Protein AF-W4FT57-F1 (afdb_monomer_lite)

InterPro domains:
  IPR004688 Transition metal uptake transporter nickel/cobalt [PTHR31611] (34-366)
  IPR005583 DNA-binding and peroxide stress resistance protein YaaA [MF_00652] (397-664)
  IPR005583 DNA-binding and peroxide stress resistance protein YaaA [PF03883] (398-651)
  IPR011541 Nickel/cobalt transporter, high-affinity [PF03824] (72-360)

pLDDT: mean 76.64, std 21.91, range [23.05, 98.38]

Radius of gyration: 36.04 Å; chains: 1; bounding box: 83×132×117 Å

Organism: Aphanomyces astaci (NCBI:txid112090)

Structure (mmCIF, N/CA/C/O backbone):
data_AF-W4FT57-F1
#
_entry.id   AF-W4FT57-F1
#
loop_
_atom_site.group_PDB
_atom_site.id
_atom_site.type_symbol
_atom_site.label_atom_id
_atom_site.label_alt_id
_atom_site.label_comp_id
_atom_site.label_asym_id
_atom_site.label_entity_id
_atom_site.label_seq_id
_atom_site.pdbx_PDB_ins_code
_atom_site.Cartn_x
_atom_site.Cartn_y
_atom_site.Cartn_z
_atom_site.occupancy
_atom_site.B_iso_or_equiv
_atom_site.auth_seq_id
_atom_site.auth_comp_id
_atom_site.auth_asym_id
_atom_site.auth_atom_id
_atom_site.pdbx_PDB_model_num
ATOM 1 N N . MET A 1 1 ? -26.133 -30.728 -41.874 1.00 50.59 1 MET A N 1
ATOM 2 C CA . MET A 1 1 ? -25.874 -29.336 -41.465 1.00 50.59 1 MET A CA 1
ATOM 3 C C . MET A 1 1 ? -24.406 -29.089 -41.726 1.00 50.59 1 MET A C 1
ATOM 5 O O . MET A 1 1 ? -23.586 -29.803 -41.157 1.00 50.59 1 MET A O 1
ATOM 9 N N . ASP A 1 2 ? -24.096 -28.224 -42.686 1.00 52.81 2 ASP A N 1
ATOM 10 C CA . ASP A 1 2 ? -22.716 -27.958 -43.092 1.00 52.81 2 ASP A CA 1
ATOM 11 C C . ASP A 1 2 ? -21.958 -27.271 -41.938 1.00 52.81 2 ASP A C 1
ATOM 13 O O . ASP A 1 2 ? -22.536 -26.494 -41.172 1.00 52.81 2 ASP A O 1
ATOM 17 N N . VAL A 1 3 ? -20.669 -27.576 -41.780 1.00 48.81 3 VAL A N 1
ATOM 18 C CA . VAL A 1 3 ? -19.824 -27.134 -40.653 1.00 48.81 3 VAL A CA 1
ATOM 19 C C . VAL A 1 3 ? -19.782 -25.604 -40.557 1.00 48.81 3 VAL A C 1
ATOM 21 O O . VAL A 1 3 ? -19.704 -25.050 -39.461 1.00 48.81 3 VAL A O 1
ATOM 24 N N . ASN A 1 4 ? -19.925 -24.913 -41.688 1.00 45.75 4 ASN A N 1
ATOM 25 C CA . ASN A 1 4 ? -19.982 -23.453 -41.753 1.00 45.75 4 ASN A CA 1
ATOM 26 C C . ASN A 1 4 ? -21.306 -22.872 -41.227 1.00 45.75 4 ASN A C 1
ATOM 28 O O . ASN A 1 4 ? -21.320 -21.799 -40.624 1.00 45.75 4 ASN A O 1
ATOM 32 N N . GLU A 1 5 ? -22.409 -23.601 -41.381 1.00 41.38 5 GLU A N 1
ATOM 33 C CA . GLU A 1 5 ? -23.739 -23.190 -40.924 1.00 41.38 5 GLU A CA 1
ATOM 34 C C . GLU A 1 5 ? -23.872 -23.360 -39.400 1.00 41.38 5 GLU A C 1
ATOM 36 O O . GLU A 1 5 ? -24.389 -22.485 -38.703 1.00 41.38 5 GLU A O 1
ATOM 41 N N . ALA A 1 6 ? -23.273 -24.428 -38.856 1.00 41.66 6 ALA A N 1
ATOM 42 C CA . ALA A 1 6 ? -23.132 -24.634 -37.413 1.00 41.66 6 ALA A CA 1
ATOM 43 C C . ALA A 1 6 ? -22.246 -23.562 -36.751 1.00 41.66 6 ALA A C 1
ATOM 45 O O . ALA A 1 6 ? -22.548 -23.094 -35.652 1.00 41.66 6 ALA A O 1
ATOM 46 N N . LYS A 1 7 ? -21.176 -23.134 -37.436 1.00 46.75 7 LYS A N 1
ATOM 47 C CA . LYS A 1 7 ? -20.256 -22.094 -36.956 1.00 46.75 7 LYS A CA 1
ATOM 48 C C . LYS A 1 7 ? -20.928 -20.719 -36.896 1.00 46.75 7 LYS A C 1
ATOM 50 O O . LYS A 1 7 ? -20.796 -20.022 -35.895 1.00 46.75 7 LYS A O 1
ATOM 55 N N . CYS A 1 8 ? -21.733 -20.380 -37.904 1.00 37.03 8 CYS A N 1
ATOM 56 C CA . CYS A 1 8 ? -22.477 -19.120 -37.947 1.00 37.03 8 CYS A CA 1
ATOM 57 C C . CYS A 1 8 ? -23.578 -19.044 -36.868 1.00 37.03 8 CYS A C 1
ATOM 59 O O . CYS A 1 8 ? -23.785 -17.994 -36.256 1.00 37.03 8 CYS A O 1
ATOM 61 N N . LEU A 1 9 ? -24.256 -20.163 -36.578 1.00 39.53 9 LEU A N 1
ATOM 62 C CA . LEU A 1 9 ? -25.253 -20.238 -35.502 1.00 39.53 9 LEU A CA 1
ATOM 63 C C . LEU A 1 9 ? -24.617 -20.143 -34.104 1.00 39.53 9 LEU A C 1
ATOM 65 O O . LEU A 1 9 ? -25.165 -19.464 -33.234 1.00 39.53 9 LEU A O 1
ATOM 69 N N . LEU A 1 10 ? -23.441 -20.750 -33.904 1.00 46.28 10 LEU A N 1
ATOM 70 C CA . LEU A 1 10 ? -22.666 -20.641 -32.661 1.00 46.28 10 LEU A CA 1
ATOM 71 C C . LEU A 1 10 ? -22.133 -19.222 -32.429 1.00 46.28 10 LEU A C 1
ATOM 73 O O . LEU A 1 10 ? -22.193 -18.727 -31.306 1.00 46.28 10 LEU A O 1
ATOM 77 N N . GLU A 1 11 ? -21.672 -18.541 -33.478 1.00 46.16 11 GLU A N 1
ATOM 78 C CA . GLU A 1 11 ? -21.197 -17.155 -33.394 1.00 46.16 11 GLU A CA 1
ATOM 79 C C . GLU A 1 11 ? -22.337 -16.173 -33.082 1.00 46.16 11 GLU A C 1
ATOM 81 O O . GLU A 1 11 ? -22.158 -15.258 -32.277 1.00 46.16 11 GLU A O 1
ATOM 86 N N . ARG A 1 12 ? -23.542 -16.399 -33.625 1.00 35.47 12 ARG A N 1
ATOM 87 C CA . ARG A 1 12 ? -24.733 -15.594 -33.296 1.00 35.47 12 ARG A CA 1
ATOM 88 C C . ARG A 1 12 ? -25.229 -15.823 -31.865 1.00 35.47 12 ARG A C 1
ATOM 90 O O . ARG A 1 12 ? -25.628 -14.861 -31.213 1.00 35.47 12 ARG A O 1
ATOM 97 N N . HIS A 1 13 ? -25.151 -17.052 -31.351 1.00 38.91 13 HIS A N 1
ATOM 98 C CA . HIS A 1 13 ? -25.469 -17.346 -29.947 1.00 38.91 13 HIS A CA 1
ATOM 99 C C . HIS A 1 13 ? -24.424 -16.769 -28.975 1.00 38.91 13 HIS A C 1
ATOM 101 O O . HIS A 1 13 ? -24.792 -16.238 -27.927 1.00 38.91 13 HIS A O 1
ATOM 107 N N . ALA A 1 14 ? -23.137 -16.809 -29.341 1.00 40.25 14 ALA A N 1
ATOM 108 C CA . ALA A 1 14 ? -22.050 -16.226 -28.555 1.00 40.25 14 ALA A CA 1
ATOM 109 C C . ALA A 1 14 ? -22.140 -14.692 -28.497 1.00 40.25 14 ALA A C 1
ATOM 111 O O . ALA A 1 14 ? -21.991 -14.111 -27.422 1.00 40.25 14 ALA A O 1
ATOM 112 N N . ALA A 1 15 ? -22.471 -14.041 -29.618 1.00 31.50 15 ALA A N 1
ATOM 113 C CA . ALA A 1 15 ? -22.694 -12.597 -29.668 1.00 31.50 15 ALA A CA 1
ATOM 114 C C . ALA A 1 15 ? -23.934 -12.169 -28.858 1.00 31.50 15 ALA A C 1
ATOM 116 O O . ALA A 1 15 ? -23.891 -11.153 -28.168 1.00 31.50 15 ALA A O 1
ATOM 117 N N . ALA A 1 16 ? -25.008 -12.970 -28.866 1.00 29.53 16 ALA A N 1
ATOM 118 C CA . ALA A 1 16 ? -26.214 -12.703 -28.079 1.00 29.53 16 ALA A CA 1
ATOM 119 C C . ALA A 1 16 ? -25.998 -12.860 -26.557 1.00 29.53 16 ALA A C 1
ATOM 121 O O . ALA A 1 16 ? -26.614 -12.136 -25.777 1.00 29.53 16 ALA A O 1
ATOM 122 N N . GLN A 1 17 ? -25.093 -13.748 -26.116 1.00 37.59 17 GLN A N 1
ATOM 123 C CA . GLN A 1 17 ? -24.710 -13.872 -24.698 1.00 37.59 17 GLN A CA 1
ATOM 124 C C . GLN A 1 17 ? -23.721 -12.793 -24.236 1.00 37.59 17 GLN A C 1
ATOM 126 O O . GLN A 1 17 ? -23.726 -12.423 -23.062 1.00 37.59 17 GLN A O 1
ATOM 131 N N . GLN A 1 18 ? -22.906 -12.252 -25.146 1.00 33.53 18 GLN A N 1
ATOM 132 C CA . GLN A 1 18 ? -21.930 -11.199 -24.854 1.00 33.53 18 GLN A CA 1
ATOM 133 C C . GLN A 1 18 ? -22.591 -9.851 -24.503 1.00 33.53 18 GLN A C 1
ATOM 135 O O . GLN A 1 18 ? -22.012 -9.065 -23.757 1.00 33.53 18 GLN A O 1
ATOM 140 N N . SER A 1 19 ? -23.824 -9.608 -24.964 1.00 27.00 19 SER A N 1
ATOM 141 C CA . SER A 1 19 ? -24.595 -8.393 -24.652 1.00 27.00 19 SER A CA 1
ATOM 142 C C . SER A 1 19 ? -25.362 -8.437 -23.322 1.00 27.00 19 SER A C 1
ATOM 144 O O . SER A 1 19 ? -25.847 -7.398 -22.885 1.00 27.00 19 SER A O 1
ATOM 146 N N . ALA A 1 20 ? -25.469 -9.596 -22.658 1.00 27.20 20 ALA A N 1
ATOM 147 C CA . ALA A 1 20 ? -26.300 -9.768 -21.458 1.00 27.20 20 ALA A CA 1
ATOM 148 C C . ALA A 1 20 ? -25.535 -9.718 -20.117 1.00 27.20 20 ALA A C 1
ATOM 150 O O . ALA A 1 20 ? -26.167 -9.762 -19.067 1.00 27.20 20 ALA A O 1
ATOM 151 N N . MET A 1 21 ? -24.196 -9.642 -20.116 1.00 28.00 21 MET A N 1
ATOM 152 C CA . MET A 1 21 ? -23.381 -9.755 -18.886 1.00 28.00 21 MET A CA 1
ATOM 153 C C . MET A 1 21 ? -22.438 -8.568 -18.639 1.00 28.00 21 MET A C 1
ATOM 155 O O . MET A 1 21 ? -21.457 -8.694 -17.908 1.00 28.00 21 MET A O 1
ATOM 159 N N . VAL A 1 22 ? -22.734 -7.401 -19.218 1.00 27.33 22 VAL A N 1
ATOM 160 C CA . VAL A 1 22 ? -22.116 -6.135 -18.800 1.00 27.33 22 VAL A CA 1
ATOM 161 C C . VAL A 1 22 ? -22.851 -5.661 -17.549 1.00 27.33 22 VAL A C 1
ATOM 163 O O . VAL A 1 22 ? -23.773 -4.855 -17.624 1.00 27.33 22 VAL A O 1
ATOM 166 N N . GLN A 1 23 ? -22.480 -6.204 -16.393 1.00 24.64 23 GLN A N 1
ATOM 167 C CA . GLN A 1 23 ? -22.801 -5.574 -15.120 1.00 24.64 23 GLN A CA 1
ATOM 168 C C . GLN A 1 23 ? -21.552 -5.531 -14.242 1.00 24.64 23 GLN A C 1
ATOM 170 O O . GLN A 1 23 ? -20.882 -6.536 -14.015 1.00 24.64 23 GLN A O 1
ATOM 175 N N . GLU A 1 24 ? -21.249 -4.286 -13.896 1.00 35.41 24 GLU A N 1
ATOM 176 C CA . GLU A 1 24 ? -20.131 -3.687 -13.177 1.00 35.41 24 GLU A CA 1
ATOM 177 C C . GLU A 1 24 ? -19.515 -4.553 -12.068 1.00 35.41 24 GLU A C 1
ATOM 179 O O . GLU A 1 24 ? -20.230 -5.059 -11.208 1.00 35.41 24 GLU A O 1
ATOM 184 N N . ASP A 1 25 ? -18.177 -4.642 -12.024 1.00 31.36 25 ASP A N 1
ATOM 185 C CA . ASP A 1 25 ? -17.485 -4.880 -10.752 1.00 31.36 25 ASP A CA 1
ATOM 186 C C . ASP A 1 25 ? -16.099 -4.205 -10.705 1.00 31.36 25 ASP A C 1
ATOM 188 O O . ASP A 1 25 ? -15.307 -4.250 -11.651 1.00 31.36 25 ASP A O 1
ATOM 192 N N . ASP A 1 26 ? -15.869 -3.534 -9.580 1.00 26.09 26 ASP A N 1
ATOM 193 C CA . ASP A 1 26 ? -15.034 -2.357 -9.330 1.00 26.09 26 ASP A CA 1
ATOM 194 C C . ASP A 1 26 ? -13.590 -2.722 -8.909 1.00 26.09 26 ASP A C 1
ATOM 196 O O . ASP A 1 26 ? -13.318 -3.414 -7.916 1.00 26.09 26 ASP A O 1
ATOM 200 N N . GLY A 1 27 ? -12.625 -2.247 -9.701 1.00 37.41 27 GLY A N 1
ATOM 201 C CA . GLY A 1 27 ? -11.200 -2.509 -9.550 1.00 37.41 27 GLY A CA 1
ATOM 202 C C . GLY A 1 27 ? -10.502 -1.607 -8.528 1.00 37.41 27 GLY A C 1
ATOM 203 O O . GLY A 1 27 ? -10.346 -0.415 -8.741 1.00 37.41 27 GLY A O 1
ATOM 204 N N . SER A 1 28 ? -9.917 -2.218 -7.491 1.00 29.23 28 SER A N 1
ATOM 205 C CA . SER A 1 28 ? -8.786 -1.663 -6.713 1.00 29.23 28 SER A CA 1
ATOM 206 C C . SER A 1 28 ? -8.159 -2.718 -5.785 1.00 29.23 28 SER A C 1
ATOM 208 O O . SER A 1 28 ? -8.845 -3.670 -5.479 1.00 29.23 28 SER A O 1
ATOM 210 N N . ILE A 1 29 ? -6.894 -2.588 -5.345 1.00 27.97 29 ILE A N 1
ATOM 211 C CA . ILE A 1 29 ? -6.169 -3.408 -4.321 1.00 27.97 29 ILE A CA 1
ATOM 212 C C . ILE A 1 29 ? -6.012 -4.930 -4.643 1.00 27.97 29 ILE A C 1
ATOM 214 O O . ILE A 1 29 ? -6.985 -5.582 -5.010 1.00 27.97 29 ILE A O 1
ATOM 218 N N . PRO A 1 30 ? -4.827 -5.571 -4.458 1.00 32.41 30 PRO A N 1
ATOM 219 C CA . PRO A 1 30 ? -4.674 -7.016 -4.682 1.00 32.41 30 PRO A CA 1
ATOM 220 C C . PRO A 1 30 ? -5.763 -7.790 -3.934 1.00 32.41 30 PRO A C 1
ATOM 222 O O . PRO A 1 30 ? -5.903 -7.616 -2.722 1.00 32.41 30 PRO A O 1
ATOM 225 N N . ASN A 1 31 ? -6.526 -8.630 -4.646 1.00 34.81 31 ASN A N 1
ATOM 226 C CA . ASN A 1 31 ? -7.702 -9.318 -4.103 1.00 34.81 31 ASN A CA 1
ATOM 227 C C . ASN A 1 31 ? -7.441 -9.997 -2.751 1.00 34.81 31 ASN A C 1
ATOM 229 O O . ASN A 1 31 ? -8.322 -9.988 -1.920 1.00 34.81 31 ASN A O 1
ATOM 233 N N . SER A 1 32 ? -6.237 -10.472 -2.428 1.00 33.50 32 SER A N 1
ATOM 234 C CA . SER A 1 32 ? -5.957 -11.038 -1.097 1.00 33.50 32 SER A CA 1
ATOM 235 C C . SER A 1 32 ? -5.985 -10.014 0.054 1.00 33.50 32 SER A C 1
ATOM 237 O O . SER A 1 32 ? -6.370 -10.347 1.173 1.00 33.50 32 SER A O 1
ATOM 239 N N . VAL A 1 33 ? -5.581 -8.765 -0.198 1.00 38.62 33 VAL A N 1
ATOM 240 C CA . VAL A 1 33 ? -5.626 -7.659 0.776 1.00 38.62 33 VAL A CA 1
ATOM 241 C C . VAL A 1 33 ? -6.993 -6.987 0.739 1.00 38.62 33 VAL A C 1
ATOM 243 O O . VAL A 1 33 ? -7.515 -6.645 1.794 1.00 38.62 33 VAL A O 1
ATOM 246 N N . LYS A 1 34 ? -7.613 -6.854 -0.439 1.00 47.69 34 LYS A N 1
ATOM 247 C CA . LYS A 1 34 ? -8.948 -6.267 -0.570 1.00 47.69 34 LYS A CA 1
ATOM 248 C C . LYS A 1 34 ? -10.056 -7.198 -0.095 1.00 47.69 34 LYS A C 1
ATOM 250 O O . LYS A 1 34 ? -10.903 -6.758 0.663 1.00 47.69 34 LYS A O 1
ATOM 255 N N . GLU A 1 35 ? -10.019 -8.482 -0.439 1.00 54.22 35 GLU A N 1
ATOM 256 C CA . GLU A 1 35 ? -10.925 -9.492 0.122 1.00 54.22 35 GLU A CA 1
ATOM 257 C C . GLU A 1 35 ? -10.692 -9.610 1.622 1.00 54.22 35 GLU A C 1
ATOM 259 O O . GLU A 1 35 ? -11.659 -9.679 2.359 1.00 54.22 35 GLU A O 1
ATOM 264 N N . GLY A 1 36 ? -9.445 -9.547 2.106 1.00 66.19 36 GLY A N 1
ATOM 265 C CA . GLY A 1 36 ? -9.152 -9.518 3.540 1.00 66.19 36 GLY A CA 1
ATOM 266 C C . GLY A 1 36 ? -9.751 -8.300 4.254 1.00 66.19 36 GLY A C 1
ATOM 267 O O . GLY A 1 36 ? -10.382 -8.449 5.297 1.00 66.19 36 GLY A O 1
ATOM 268 N N . THR A 1 37 ? -9.589 -7.106 3.687 1.00 74.81 37 THR A N 1
ATOM 269 C CA . THR A 1 37 ? -10.087 -5.838 4.239 1.00 74.81 37 THR A CA 1
ATOM 270 C C . THR A 1 37 ? -11.611 -5.722 4.131 1.00 74.81 37 THR A C 1
ATOM 272 O O . THR A 1 37 ? -12.259 -5.419 5.125 1.00 74.81 37 THR A O 1
ATOM 275 N N . VAL A 1 38 ? -12.204 -6.038 2.976 1.00 79.44 38 VAL A N 1
ATOM 276 C CA . VAL A 1 38 ? -13.661 -6.052 2.752 1.00 79.44 38 VAL A CA 1
ATOM 277 C C . VAL A 1 38 ? -14.322 -7.145 3.583 1.00 79.44 38 VAL A C 1
ATOM 279 O O . VAL A 1 38 ? -15.365 -6.905 4.180 1.00 79.44 38 VAL A O 1
ATOM 282 N N . ARG A 1 39 ? -13.718 -8.336 3.689 1.00 83.44 39 ARG A N 1
ATOM 283 C CA . ARG A 1 39 ? -14.206 -9.399 4.579 1.00 83.44 39 ARG A CA 1
ATOM 284 C C . ARG A 1 39 ? -14.174 -8.947 6.029 1.00 83.44 39 ARG A C 1
ATOM 286 O O . ARG A 1 39 ? -15.166 -9.149 6.713 1.00 83.44 39 ARG A O 1
ATOM 293 N N . ARG A 1 40 ? -13.084 -8.324 6.488 1.00 84.69 40 ARG A N 1
ATOM 294 C CA . ARG A 1 40 ? -12.999 -7.768 7.847 1.00 84.69 40 ARG A CA 1
ATOM 295 C C . ARG A 1 40 ? -14.038 -6.672 8.065 1.00 84.69 40 ARG A C 1
ATOM 297 O O . ARG A 1 40 ? -14.724 -6.727 9.070 1.00 84.69 40 ARG A O 1
ATOM 304 N N . ALA A 1 41 ? -14.226 -5.754 7.117 1.00 87.56 41 ALA A N 1
ATOM 305 C CA . ALA A 1 41 ? -15.234 -4.696 7.217 1.00 87.56 41 ALA A CA 1
ATOM 306 C C . ALA A 1 41 ? -16.650 -5.281 7.296 1.00 87.56 41 ALA A C 1
ATOM 308 O O . ALA A 1 41 ? -17.400 -4.959 8.212 1.00 87.56 41 ALA A O 1
ATOM 309 N N . LYS A 1 42 ? -16.981 -6.233 6.412 1.00 89.31 42 LYS A N 1
ATOM 310 C CA . LYS A 1 42 ? -18.249 -6.976 6.459 1.00 89.31 42 LYS A CA 1
ATOM 311 C C . LYS A 1 42 ? -18.421 -7.714 7.784 1.00 89.31 42 LYS A C 1
ATOM 313 O O . LYS A 1 42 ? -19.498 -7.650 8.361 1.00 89.31 42 LYS A O 1
ATOM 318 N N . GLN A 1 43 ? -17.385 -8.391 8.282 1.00 92.00 43 GLN A N 1
ATOM 319 C CA . GLN A 1 43 ? -17.416 -9.097 9.567 1.00 92.00 43 GLN A CA 1
ATOM 320 C C . GLN A 1 43 ? -17.635 -8.139 10.743 1.00 92.00 43 GLN A C 1
ATOM 322 O O . GLN A 1 43 ? -18.466 -8.430 11.597 1.00 92.00 43 GLN A O 1
ATOM 327 N N . THR A 1 44 ? -16.940 -7.000 10.770 1.00 91.56 44 THR A N 1
ATOM 328 C CA . THR A 1 44 ? -17.088 -5.969 11.804 1.00 91.56 44 THR A CA 1
ATOM 329 C C . THR A 1 44 ? -18.496 -5.381 11.796 1.00 91.56 44 THR A C 1
ATOM 331 O O . THR A 1 44 ? -19.159 -5.416 12.826 1.00 91.56 44 THR A O 1
ATOM 334 N N . VAL A 1 45 ? -18.995 -4.928 10.640 1.00 93.56 45 VAL A N 1
ATOM 335 C CA . VAL A 1 45 ? -20.351 -4.363 10.525 1.00 93.56 45 VAL A CA 1
ATOM 336 C C . VAL A 1 45 ? -21.412 -5.407 10.863 1.00 93.56 45 VAL A C 1
ATOM 338 O O . VAL A 1 45 ? -22.314 -5.127 11.641 1.00 93.56 45 VAL A O 1
ATOM 341 N N . THR A 1 46 ? -21.285 -6.635 10.349 1.00 94.25 46 THR A N 1
ATOM 342 C CA . THR A 1 46 ? -22.232 -7.718 10.667 1.00 94.25 46 THR A CA 1
ATOM 343 C C . THR A 1 46 ? -22.230 -8.022 12.163 1.00 94.25 46 THR A C 1
ATOM 345 O O . THR A 1 46 ? -23.294 -8.148 12.760 1.00 94.25 46 THR A O 1
ATOM 348 N N . GLY A 1 47 ? -21.052 -8.097 12.788 1.00 95.62 47 GLY A N 1
ATOM 349 C CA . GLY A 1 47 ? -20.925 -8.294 14.230 1.00 95.62 47 GLY A CA 1
ATOM 350 C C . GLY A 1 47 ? -21.583 -7.173 15.036 1.00 95.62 47 GLY A C 1
ATOM 351 O O . GLY A 1 47 ? -22.312 -7.461 15.979 1.00 95.62 47 GLY A O 1
ATOM 352 N N . LEU A 1 48 ? -21.393 -5.914 14.633 1.00 95.75 48 LEU A N 1
ATOM 353 C CA . LEU A 1 48 ? -21.998 -4.750 15.287 1.00 95.75 48 LEU A CA 1
ATOM 354 C C . LEU A 1 48 ? -23.516 -4.696 15.117 1.00 95.75 48 LEU A C 1
ATOM 356 O O . LEU A 1 48 ? -24.219 -4.401 16.080 1.00 95.75 48 LEU A O 1
ATOM 360 N N . VAL A 1 49 ? -24.033 -5.018 13.930 1.00 96.25 49 VAL A N 1
ATOM 361 C CA . VAL A 1 49 ? -25.480 -5.106 13.682 1.00 96.25 49 VAL A CA 1
ATOM 362 C C . VAL A 1 49 ? -26.095 -6.217 14.529 1.00 96.25 49 VAL A C 1
ATOM 364 O O . VAL A 1 49 ? -27.099 -5.986 15.196 1.00 96.25 49 VAL A O 1
ATOM 367 N N . LEU A 1 50 ? -25.475 -7.402 14.568 1.00 97.00 50 LEU A N 1
ATOM 368 C CA . LEU A 1 50 ? -25.940 -8.507 15.411 1.00 97.00 50 LEU A CA 1
ATOM 369 C C . LEU A 1 50 ? -25.899 -8.146 16.899 1.00 97.00 50 LEU A C 1
ATOM 371 O O . LEU A 1 50 ? -26.844 -8.461 17.617 1.00 97.00 50 LEU A O 1
ATOM 375 N N . LEU A 1 51 ? -24.848 -7.460 17.354 1.00 96.00 51 LEU A N 1
ATOM 376 C CA . LEU A 1 51 ? -24.738 -6.979 18.731 1.00 96.00 51 LEU A CA 1
ATOM 377 C C . LEU A 1 51 ? -25.836 -5.959 19.063 1.00 96.00 51 LEU A C 1
ATOM 379 O O . LEU A 1 51 ? -26.479 -6.081 20.100 1.00 96.00 51 LEU A O 1
ATOM 383 N N . ASN A 1 52 ? -26.095 -5.003 18.167 1.00 97.25 52 ASN A N 1
ATOM 384 C CA . ASN A 1 52 ? -27.171 -4.020 18.317 1.00 97.25 52 ASN A CA 1
ATOM 385 C C . ASN A 1 52 ? -28.542 -4.704 18.407 1.00 97.25 52 ASN A C 1
ATOM 387 O O . ASN A 1 52 ? -29.317 -4.410 19.314 1.00 97.25 52 ASN A O 1
ATOM 391 N N . VAL A 1 53 ? -28.827 -5.652 17.507 1.00 97.38 53 VAL A N 1
ATOM 392 C CA . VAL A 1 53 ? -30.076 -6.428 17.527 1.00 97.38 53 VAL A CA 1
ATOM 393 C C . VAL A 1 53 ? -30.193 -7.228 18.823 1.00 97.38 53 VAL A C 1
ATOM 395 O O . VAL A 1 53 ? -31.236 -7.180 19.467 1.00 97.38 53 VAL A O 1
ATOM 398 N N . ALA A 1 54 ? -29.136 -7.927 19.239 1.00 96.75 54 ALA A N 1
ATOM 399 C CA . ALA A 1 54 ? -29.137 -8.709 20.471 1.00 96.75 54 ALA A CA 1
ATOM 400 C C . ALA A 1 54 ? -29.383 -7.833 21.708 1.00 96.75 54 ALA A C 1
ATOM 402 O O . ALA A 1 54 ? -30.181 -8.203 22.569 1.00 96.75 54 ALA A O 1
ATOM 403 N N . MET A 1 55 ? -28.752 -6.657 21.771 1.00 96.19 55 MET A N 1
ATOM 404 C CA . MET A 1 55 ? -28.952 -5.700 22.857 1.00 96.19 55 MET A CA 1
ATOM 405 C C . MET A 1 55 ? -30.384 -5.175 22.894 1.00 96.19 55 MET A C 1
ATOM 407 O O . MET A 1 55 ? -31.015 -5.240 23.944 1.00 96.19 55 MET A O 1
ATOM 411 N N . TRP A 1 56 ? -30.941 -4.752 21.758 1.00 97.25 56 TRP A N 1
ATOM 412 C CA . TRP A 1 56 ? -32.326 -4.284 21.689 1.00 97.25 56 TRP A CA 1
ATOM 413 C C . TRP A 1 56 ? -33.346 -5.379 22.007 1.00 97.25 56 TRP A C 1
ATOM 415 O O . TRP A 1 56 ? -34.293 -5.128 22.749 1.00 97.25 56 TRP A O 1
ATOM 425 N N . VAL A 1 57 ? -33.144 -6.605 21.516 1.00 97.00 57 VAL A N 1
ATOM 426 C CA . VAL A 1 57 ? -33.986 -7.758 21.871 1.00 97.00 57 VAL A CA 1
ATOM 427 C C . VAL A 1 57 ? -33.920 -8.026 23.375 1.00 97.00 57 VAL A C 1
ATOM 429 O O . VAL A 1 57 ? -34.962 -8.205 24.005 1.00 97.00 57 VAL A O 1
ATOM 432 N N . GLY A 1 58 ? -32.722 -7.993 23.968 1.00 95.50 58 GLY A N 1
ATOM 433 C CA . GLY A 1 58 ? -32.529 -8.118 25.412 1.00 95.50 58 GLY A CA 1
ATOM 434 C C . GLY A 1 58 ? -33.270 -7.031 26.193 1.00 95.50 58 GLY A C 1
ATOM 435 O O . GLY A 1 58 ? -34.012 -7.343 27.123 1.00 95.50 58 GLY A O 1
ATOM 436 N N . THR A 1 59 ? -33.148 -5.769 25.778 1.00 95.62 59 THR A N 1
ATOM 437 C CA . THR A 1 59 ? -33.857 -4.635 26.387 1.00 95.62 59 THR A CA 1
ATOM 438 C C . THR A 1 59 ? -35.373 -4.766 26.264 1.00 95.62 59 THR A C 1
ATOM 440 O O . THR A 1 59 ? -36.079 -4.523 27.239 1.00 95.62 59 THR A O 1
ATOM 443 N N . ILE A 1 60 ? -35.894 -5.193 25.109 1.00 96.00 60 ILE A N 1
ATOM 444 C CA . ILE A 1 60 ? -37.333 -5.415 24.912 1.00 96.00 60 ILE A CA 1
ATOM 445 C C . ILE A 1 60 ? -37.825 -6.540 25.828 1.00 96.00 60 ILE A C 1
ATOM 447 O O . ILE A 1 60 ? -38.835 -6.366 26.507 1.00 96.00 60 ILE A O 1
ATOM 451 N N . CYS A 1 61 ? -37.090 -7.651 25.932 1.00 95.44 61 CYS A N 1
ATOM 452 C CA . CYS A 1 61 ? -37.434 -8.733 26.857 1.00 95.44 61 CYS A CA 1
ATOM 453 C C . CYS A 1 61 ? -37.461 -8.239 28.309 1.00 95.44 61 CYS A C 1
ATOM 455 O O . CYS A 1 61 ? -38.429 -8.484 29.024 1.00 95.44 61 CYS A O 1
ATOM 457 N N . ILE A 1 62 ? -36.449 -7.476 28.728 1.00 92.88 62 ILE A N 1
ATOM 458 C CA . ILE A 1 62 ? -36.396 -6.837 30.050 1.00 92.88 62 ILE A CA 1
ATOM 459 C C . ILE A 1 62 ? -37.592 -5.897 30.266 1.00 92.88 62 ILE A C 1
ATOM 461 O O . ILE A 1 62 ? -38.177 -5.889 31.349 1.00 92.88 62 ILE A O 1
ATOM 465 N N . SER A 1 63 ? -37.986 -5.135 29.242 1.00 92.50 63 SER A N 1
ATOM 466 C CA . SER A 1 63 ? -39.086 -4.168 29.326 1.00 92.50 63 SER A CA 1
ATOM 467 C C . SER A 1 63 ? -40.458 -4.811 29.544 1.00 92.50 63 SER A C 1
ATOM 469 O O . SER A 1 63 ? -41.357 -4.148 30.051 1.00 92.50 63 SER A O 1
ATOM 471 N N . THR A 1 64 ? -40.618 -6.108 29.243 1.00 92.75 64 THR A N 1
ATOM 472 C CA . THR A 1 64 ? -41.847 -6.847 29.587 1.00 92.75 64 THR A CA 1
ATOM 473 C C . THR A 1 64 ? -42.052 -6.967 31.100 1.00 92.75 64 THR A C 1
ATOM 475 O O . THR A 1 64 ? -43.190 -6.978 31.562 1.00 92.75 64 THR A O 1
ATOM 478 N N . THR A 1 65 ? -40.958 -6.988 31.869 1.00 91.44 65 THR A N 1
ATOM 479 C CA . THR A 1 65 ? -40.965 -7.016 33.340 1.00 91.44 65 THR A CA 1
ATOM 480 C C . THR A 1 65 ? -40.807 -5.615 33.932 1.00 91.44 65 THR A C 1
ATOM 482 O O . THR A 1 65 ? -41.447 -5.293 34.931 1.00 91.44 65 THR A O 1
ATOM 485 N N . TYR A 1 66 ? -39.979 -4.767 33.309 1.00 91.38 66 TYR A N 1
ATOM 486 C CA . TYR A 1 66 ? -39.673 -3.404 33.757 1.00 91.38 66 TYR A CA 1
ATOM 487 C C . TYR A 1 66 ? -39.917 -2.378 32.632 1.00 91.38 66 TYR A C 1
ATOM 489 O O . TYR A 1 66 ? -38.959 -1.900 32.012 1.00 91.38 66 TYR A O 1
ATOM 497 N N . PRO A 1 67 ? -41.181 -2.000 32.354 1.00 89.56 67 PRO A N 1
ATOM 498 C CA . PRO A 1 67 ? -41.523 -1.121 31.228 1.00 89.56 67 PRO A CA 1
ATOM 499 C C . PRO A 1 67 ? -40.836 0.248 31.270 1.00 89.56 67 PRO A C 1
ATOM 501 O O . PRO A 1 67 ? -40.577 0.851 30.229 1.00 89.56 67 PRO A O 1
ATOM 504 N N . VAL A 1 68 ? -40.491 0.721 32.472 1.00 88.94 68 VAL A N 1
ATOM 505 C CA . VAL A 1 68 ? -39.855 2.024 32.708 1.00 88.94 68 VAL A CA 1
ATOM 506 C C . VAL A 1 68 ? -38.487 2.173 32.030 1.00 88.94 68 VAL A C 1
ATOM 508 O O . VAL A 1 68 ? -38.025 3.288 31.816 1.00 88.94 68 VAL A O 1
ATOM 511 N N . ILE A 1 69 ? -37.851 1.064 31.642 1.00 89.75 69 ILE A N 1
ATOM 512 C CA . ILE A 1 69 ? -36.502 1.047 31.059 1.00 89.75 69 ILE A CA 1
ATOM 513 C C . ILE A 1 69 ? -36.503 1.388 29.568 1.00 89.75 69 ILE A C 1
ATOM 515 O O . ILE A 1 69 ? -35.493 1.864 29.054 1.00 89.75 69 ILE A O 1
ATOM 519 N N . LEU A 1 70 ? -37.626 1.210 28.865 1.00 91.75 70 LEU A N 1
ATOM 520 C CA . LEU A 1 70 ? -37.665 1.353 27.409 1.00 91.75 70 LEU A CA 1
ATOM 521 C C . LEU A 1 70 ? -37.398 2.795 26.940 1.00 91.75 70 LEU A C 1
ATOM 523 O O . LEU A 1 70 ? -36.661 3.004 25.978 1.00 91.75 70 LEU A O 1
ATOM 527 N N . SER A 1 71 ? -37.953 3.794 27.635 1.00 92.00 71 SER A N 1
ATOM 528 C CA . SER A 1 71 ? -37.739 5.208 27.292 1.00 92.00 71 SER A CA 1
ATOM 529 C C . SER A 1 71 ? -36.290 5.655 27.559 1.00 92.00 71 SER A C 1
ATOM 531 O O . SER A 1 71 ? -35.648 6.137 26.625 1.00 92.00 71 SER A O 1
ATOM 533 N N . PRO A 1 72 ? -35.708 5.449 28.761 1.00 92.19 72 PRO A N 1
ATOM 534 C CA . PRO A 1 72 ? -34.288 5.711 29.004 1.00 92.19 72 PRO A CA 1
ATOM 535 C C . PRO A 1 72 ? -33.357 4.942 28.062 1.00 92.19 72 PRO A C 1
ATOM 537 O O . PRO A 1 72 ? -32.330 5.480 27.669 1.00 92.19 72 PRO A O 1
ATOM 540 N N . ALA A 1 73 ? -33.713 3.715 27.665 1.00 94.38 73 ALA A N 1
ATOM 541 C CA . ALA A 1 73 ? -32.952 2.925 26.698 1.00 94.38 73 ALA A CA 1
ATOM 542 C C . ALA A 1 73 ? -32.891 3.589 25.316 1.00 94.38 73 ALA A C 1
ATOM 544 O O . ALA A 1 73 ? -31.813 3.681 24.729 1.00 94.38 73 ALA A O 1
ATOM 545 N N . LEU A 1 74 ? -34.022 4.098 24.817 1.00 95.38 74 LEU A N 1
ATOM 546 C CA . LEU A 1 74 ? -34.072 4.838 23.555 1.00 95.38 74 LEU A CA 1
ATOM 547 C C . LEU A 1 74 ? -33.247 6.123 23.615 1.00 95.38 74 LEU A C 1
ATOM 549 O O . LEU A 1 74 ? -32.513 6.419 22.671 1.00 95.38 74 LEU A O 1
ATOM 553 N N . VAL A 1 75 ? -33.327 6.857 24.727 1.00 94.56 75 VAL A N 1
ATOM 554 C CA . VAL A 1 75 ? -32.524 8.068 24.928 1.00 94.56 75 VAL A CA 1
ATOM 555 C C . VAL A 1 75 ? -31.038 7.718 24.997 1.00 94.56 75 VAL A C 1
ATOM 557 O O . VAL A 1 75 ? -30.259 8.305 24.259 1.00 94.56 75 VAL A O 1
ATOM 560 N N . ALA A 1 76 ? -30.638 6.723 25.794 1.00 94.50 76 ALA A N 1
ATOM 561 C CA . ALA A 1 76 ? -29.240 6.306 25.920 1.00 94.50 76 ALA A CA 1
ATOM 562 C C . ALA A 1 76 ? -28.647 5.834 24.581 1.00 94.50 76 ALA A C 1
ATOM 564 O O . ALA A 1 76 ? -27.521 6.195 24.245 1.00 94.50 76 ALA A O 1
ATOM 565 N N . TYR A 1 77 ? -29.413 5.082 23.785 1.00 96.06 77 TYR A N 1
ATOM 566 C CA . TYR A 1 77 ? -29.006 4.693 22.434 1.00 96.06 77 TYR A CA 1
ATOM 567 C C . TYR A 1 77 ? -28.845 5.906 21.511 1.00 96.06 77 TYR A C 1
ATOM 569 O O . TYR A 1 77 ? -27.846 6.019 20.804 1.00 96.06 77 TYR A O 1
ATOM 577 N N . SER A 1 78 ? -29.803 6.837 21.550 1.00 94.38 78 SER A N 1
ATOM 578 C CA . SER A 1 78 ? -29.770 8.062 20.743 1.00 94.38 78 SER A CA 1
ATOM 579 C C . SER A 1 78 ? -28.604 8.973 21.130 1.00 94.38 78 SER A C 1
ATOM 581 O O . SER A 1 78 ? -27.975 9.546 20.248 1.00 94.38 78 SER A O 1
ATOM 583 N N . LEU A 1 79 ? -28.275 9.063 22.422 1.00 92.31 79 LEU A N 1
ATOM 584 C CA . LEU A 1 79 ? -27.088 9.767 22.912 1.00 92.31 79 LEU A CA 1
ATOM 585 C C . LEU A 1 79 ? -25.804 9.109 22.403 1.00 92.31 79 LEU A C 1
ATOM 587 O O . LEU A 1 79 ? -24.912 9.815 21.955 1.00 92.31 79 LEU A O 1
ATOM 591 N N . GLY A 1 80 ? -25.731 7.774 22.384 1.00 93.75 80 GLY A N 1
ATOM 592 C CA . GLY A 1 80 ? -24.589 7.057 21.809 1.00 93.75 80 GLY A CA 1
ATOM 593 C C . GLY A 1 80 ? -24.410 7.324 20.312 1.00 93.75 80 GLY A C 1
ATOM 594 O O . GLY A 1 80 ? -23.297 7.575 19.859 1.00 93.75 80 GLY A O 1
ATOM 595 N N . LEU A 1 81 ? -25.506 7.317 19.543 1.00 92.88 81 LEU A N 1
ATOM 596 C CA . LEU A 1 81 ? -25.484 7.676 18.120 1.00 92.88 81 LEU A CA 1
ATOM 597 C C . LEU A 1 81 ? -25.069 9.135 17.896 1.00 92.88 81 LEU A C 1
ATOM 599 O O . LEU A 1 81 ? -24.283 9.406 16.996 1.00 92.88 81 LEU A O 1
ATOM 603 N N . ARG A 1 82 ? -25.612 10.060 18.698 1.00 91.06 82 ARG A N 1
ATOM 604 C CA . ARG A 1 82 ? -25.331 11.501 18.624 1.00 91.06 82 ARG A CA 1
ATOM 605 C C . ARG A 1 82 ? -23.865 11.792 18.927 1.00 91.06 82 ARG A C 1
ATOM 607 O O . ARG A 1 82 ? -23.220 12.468 18.144 1.00 91.06 82 ARG A O 1
ATOM 614 N N . HIS A 1 83 ? -23.349 11.235 20.016 1.00 91.19 83 HIS A N 1
ATOM 615 C CA . HIS A 1 83 ? -21.997 11.499 20.498 1.00 91.19 83 HIS A CA 1
ATOM 616 C C . HIS A 1 83 ? -20.897 10.953 19.579 1.00 91.19 83 HIS A C 1
ATOM 618 O O . HIS A 1 83 ? -19.800 11.491 19.499 1.00 91.19 83 HIS A O 1
ATOM 624 N N . ALA A 1 84 ? -21.175 9.882 18.836 1.00 90.62 84 ALA A N 1
ATOM 625 C CA . ALA A 1 84 ? -20.258 9.395 17.806 1.00 90.62 84 ALA A CA 1
ATOM 626 C C . ALA A 1 84 ? -20.063 10.381 16.639 1.00 90.62 84 ALA A C 1
ATOM 628 O O . ALA A 1 84 ? -19.111 10.264 15.876 1.00 90.62 84 ALA A O 1
ATOM 629 N N . VAL A 1 85 ? -20.967 11.352 16.485 1.00 89.62 85 VAL A N 1
ATOM 630 C CA . VAL A 1 85 ? -20.869 12.400 15.462 1.00 89.62 85 VAL A CA 1
ATOM 631 C C . VAL A 1 85 ? -20.074 13.602 15.974 1.00 89.62 85 VAL A C 1
ATOM 633 O O . VAL A 1 85 ? -19.907 14.564 15.235 1.00 89.62 85 VAL A O 1
ATOM 636 N N . ASP A 1 86 ? -19.549 13.575 17.198 1.00 90.62 86 ASP A N 1
ATOM 637 C CA . ASP A 1 86 ? -18.734 14.672 17.711 1.00 90.62 86 ASP A CA 1
ATOM 638 C C . ASP A 1 86 ? -17.496 14.896 16.833 1.00 90.62 86 ASP A C 1
ATOM 640 O O . ASP A 1 86 ? -16.887 13.974 16.273 1.00 90.62 86 ASP A O 1
ATOM 644 N N . ALA A 1 87 ? -17.156 16.172 16.649 1.00 88.00 87 ALA A N 1
ATOM 645 C CA . ALA A 1 87 ? -16.172 16.575 15.657 1.00 88.00 87 ALA A CA 1
ATOM 646 C C . ALA A 1 87 ? -14.781 15.981 15.957 1.00 88.00 87 ALA A C 1
ATOM 648 O O . ALA A 1 87 ? -14.049 15.606 15.038 1.00 88.00 87 ALA A O 1
ATOM 649 N N . ASP A 1 88 ? -14.425 15.864 17.233 1.00 89.62 88 ASP A N 1
ATOM 650 C CA . ASP A 1 88 ? -13.167 15.297 17.714 1.00 89.62 88 ASP A CA 1
ATOM 651 C C . ASP A 1 88 ? -13.043 13.790 17.438 1.00 89.62 88 ASP A C 1
ATOM 653 O O . ASP A 1 88 ? -11.971 13.333 17.026 1.00 89.62 88 ASP A O 1
ATOM 657 N N . HIS A 1 89 ? -14.133 13.031 17.574 1.00 92.25 89 HIS A N 1
ATOM 658 C CA . HIS A 1 89 ? -14.204 11.607 17.246 1.00 92.25 89 HIS A CA 1
ATOM 659 C C . HIS A 1 89 ? -13.935 11.375 15.759 1.00 92.25 89 HIS A C 1
ATOM 661 O O . HIS A 1 89 ? -12.986 10.663 15.412 1.00 92.25 89 HIS A O 1
ATOM 667 N N . ILE A 1 90 ? -14.695 12.054 14.892 1.00 90.75 90 ILE A N 1
ATOM 668 C CA . ILE A 1 90 ? -14.530 11.991 13.431 1.00 90.75 90 ILE A CA 1
ATOM 669 C C . ILE A 1 90 ? -13.099 12.393 13.059 1.00 90.75 90 ILE A C 1
ATOM 671 O O . ILE A 1 90 ? -12.376 11.661 12.383 1.00 90.75 90 ILE A O 1
ATOM 675 N N . ALA A 1 91 ? -12.617 13.530 13.572 1.00 89.81 91 ALA A N 1
ATOM 676 C CA . ALA A 1 91 ? -11.280 14.016 13.255 1.00 89.81 91 ALA A CA 1
ATOM 677 C C . ALA A 1 91 ? -10.174 13.039 13.687 1.00 89.81 91 ALA A C 1
ATOM 679 O O . ALA A 1 91 ? -9.208 12.841 12.938 1.00 89.81 91 ALA A O 1
ATOM 680 N N . ALA A 1 92 ? -10.297 12.412 14.860 1.00 90.88 92 ALA A N 1
ATOM 681 C CA . ALA A 1 92 ? -9.330 11.441 15.361 1.00 90.88 92 ALA A CA 1
ATOM 682 C C . ALA A 1 92 ? -9.349 10.138 14.546 1.00 90.88 92 ALA A C 1
ATOM 684 O O . ALA A 1 92 ? -8.286 9.661 14.121 1.00 90.88 92 ALA A O 1
ATOM 685 N N . ILE A 1 93 ? -10.536 9.571 14.307 1.00 92.12 93 ILE A N 1
ATOM 686 C CA . ILE A 1 93 ? -10.722 8.324 13.555 1.00 92.12 93 ILE A CA 1
ATOM 687 C C . ILE A 1 93 ? -10.233 8.503 12.118 1.00 92.12 93 ILE A C 1
ATOM 689 O O . ILE A 1 93 ? -9.431 7.685 11.649 1.00 92.12 93 ILE A O 1
ATOM 693 N N . ASP A 1 94 ? -10.601 9.594 11.454 1.00 89.12 94 ASP A N 1
ATOM 694 C CA . ASP A 1 94 ? -10.177 9.928 10.096 1.00 89.12 94 ASP A CA 1
ATOM 695 C C . ASP A 1 94 ? -8.660 10.008 9.972 1.00 89.12 94 ASP A C 1
ATOM 697 O O . ASP A 1 94 ? -8.037 9.332 9.140 1.00 89.12 94 ASP A O 1
ATOM 701 N N . ASN A 1 95 ? -8.039 10.832 10.821 1.00 87.81 95 ASN A N 1
ATOM 702 C CA . ASN A 1 95 ? -6.616 11.128 10.728 1.00 87.81 95 ASN A CA 1
ATOM 703 C C . ASN A 1 95 ? -5.760 9.890 11.035 1.00 87.81 95 ASN A C 1
ATOM 705 O O . ASN A 1 95 ? -4.708 9.698 10.408 1.00 87.81 95 ASN A O 1
ATOM 709 N N . VAL A 1 96 ? -6.209 9.016 11.942 1.00 88.19 96 VAL A N 1
ATOM 710 C CA . VAL A 1 96 ? -5.538 7.742 12.241 1.00 88.19 96 VAL A CA 1
ATOM 711 C C . VAL A 1 96 ? -5.779 6.706 11.148 1.00 88.19 96 VAL A C 1
ATOM 713 O O . VAL A 1 96 ? -4.815 6.083 10.692 1.00 88.19 96 VAL A O 1
ATOM 716 N N . THR A 1 97 ? -7.024 6.534 10.693 1.00 86.56 97 THR A N 1
ATOM 717 C CA . THR A 1 97 ? -7.386 5.622 9.591 1.00 86.56 97 THR A CA 1
ATOM 718 C C . THR A 1 97 ? -6.509 5.903 8.382 1.00 86.56 97 THR A C 1
ATOM 720 O O . THR A 1 97 ? -5.893 5.001 7.809 1.00 86.56 97 THR A O 1
ATOM 723 N N . ARG A 1 98 ? -6.357 7.184 8.069 1.00 79.12 98 ARG A N 1
ATOM 724 C CA . ARG A 1 98 ? -5.493 7.689 7.018 1.00 79.12 98 ARG A CA 1
ATOM 725 C C . ARG A 1 98 ? -4.006 7.414 7.263 1.00 79.12 98 ARG A C 1
ATOM 727 O O . ARG A 1 98 ? -3.333 6.879 6.381 1.00 79.12 98 ARG A O 1
ATOM 734 N N . SER A 1 99 ? -3.479 7.776 8.432 1.00 79.00 99 SER A N 1
ATOM 735 C CA . SER A 1 99 ? -2.065 7.560 8.780 1.00 79.00 99 SER A CA 1
ATOM 736 C C . SER A 1 99 ? -1.673 6.079 8.667 1.00 79.00 99 SER A C 1
ATOM 738 O O . SER A 1 99 ? -0.586 5.747 8.187 1.00 79.00 99 SER A O 1
ATOM 740 N N . LEU A 1 100 ? -2.580 5.164 9.029 1.00 79.56 100 LEU A N 1
ATOM 741 C CA . LEU A 1 100 ? -2.394 3.722 8.857 1.00 79.56 100 LEU A CA 1
ATOM 742 C C . LEU A 1 100 ? -2.442 3.293 7.383 1.00 79.56 100 LEU A C 1
ATOM 744 O O . LEU A 1 100 ? -1.588 2.509 6.960 1.00 79.56 100 LEU A O 1
ATOM 748 N N . LEU A 1 101 ? -3.370 3.838 6.590 1.00 74.56 101 LEU A N 1
ATOM 749 C CA . LEU A 1 101 ? -3.464 3.558 5.152 1.00 74.56 101 LEU A CA 1
ATOM 750 C C . LEU A 1 101 ? -2.201 3.969 4.394 1.00 74.56 101 LEU A C 1
ATOM 752 O O . LEU A 1 101 ? -1.684 3.189 3.595 1.00 74.56 101 LEU A O 1
ATOM 756 N N . GLN A 1 102 ? -1.640 5.139 4.705 1.00 68.94 102 GLN A N 1
ATOM 757 C CA . GLN A 1 102 ? -0.386 5.613 4.107 1.00 68.94 102 GLN A CA 1
ATOM 758 C C . GLN A 1 102 ? 0.822 4.726 4.443 1.00 68.94 102 GLN A C 1
ATOM 760 O O . GLN A 1 102 ? 1.820 4.732 3.727 1.00 68.94 102 GLN A O 1
ATOM 765 N N . ARG A 1 103 ? 0.744 3.940 5.521 1.00 68.44 103 ARG A N 1
ATOM 766 C CA . ARG A 1 103 ? 1.772 2.964 5.918 1.00 68.44 103 ARG A CA 1
ATOM 767 C C . ARG A 1 103 ? 1.506 1.561 5.368 1.00 68.44 103 ARG A C 1
ATOM 769 O O . ARG A 1 103 ? 2.196 0.622 5.763 1.00 68.44 103 ARG A O 1
ATOM 776 N N . GLY A 1 10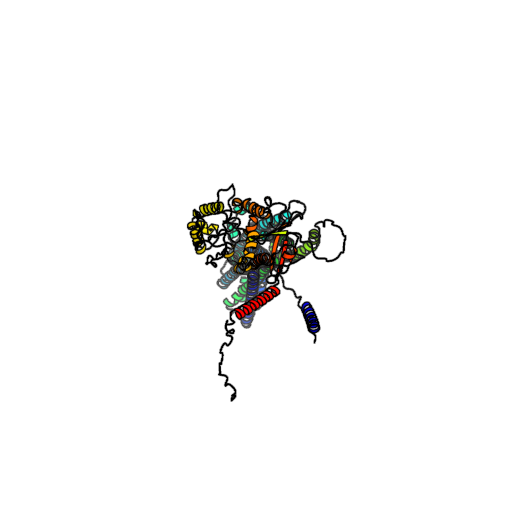4 ? 0.480 1.392 4.531 1.00 65.75 104 GLY A N 1
ATOM 777 C CA . GLY A 1 104 ? 0.049 0.089 4.023 1.00 65.75 104 GLY A CA 1
ATOM 778 C C . GLY A 1 104 ? -0.494 -0.847 5.110 1.00 65.75 104 GLY A C 1
ATOM 779 O O . GLY A 1 104 ? -0.469 -2.067 4.941 1.00 65.75 104 GLY A O 1
ATOM 780 N N . ARG A 1 105 ? -0.946 -0.307 6.251 1.00 75.69 105 ARG A N 1
ATOM 781 C CA . ARG A 1 105 ? -1.548 -1.069 7.358 1.00 75.69 105 ARG A CA 1
ATOM 782 C C . ARG A 1 105 ? -3.067 -1.135 7.171 1.00 75.69 105 ARG A C 1
ATOM 784 O O . ARG A 1 105 ? -3.672 -0.254 6.571 1.00 75.69 105 ARG A O 1
ATOM 791 N N . GLN A 1 106 ? -3.697 -2.176 7.714 1.00 77.12 106 GLN A N 1
ATOM 792 C CA . GLN A 1 106 ? -5.159 -2.271 7.738 1.00 77.12 106 GLN A CA 1
ATOM 793 C C . GLN A 1 106 ? -5.740 -1.365 8.829 1.00 77.12 106 GLN A C 1
ATOM 795 O O . GLN A 1 106 ? -5.253 -1.392 9.957 1.00 77.12 106 GLN A O 1
ATOM 800 N N . SER A 1 107 ? -6.793 -0.616 8.500 1.00 84.69 107 SER A N 1
ATOM 801 C CA . SER A 1 107 ? -7.428 0.388 9.371 1.00 84.69 107 SER A CA 1
ATOM 802 C C . SER A 1 107 ? -8.906 0.109 9.693 1.00 84.69 107 SER A C 1
ATOM 804 O O . SER A 1 107 ? -9.539 0.902 10.373 1.00 84.69 107 SER A O 1
ATOM 806 N N . VAL A 1 108 ? -9.451 -1.038 9.267 1.00 88.50 108 VAL A N 1
ATOM 807 C CA . VAL A 1 108 ? -10.893 -1.369 9.361 1.00 88.50 108 VAL A CA 1
ATOM 808 C C . VAL A 1 108 ? -11.484 -1.193 10.767 1.00 88.50 108 VAL A C 1
ATOM 810 O O . VAL A 1 108 ? -12.629 -0.790 10.902 1.00 88.50 108 VAL A O 1
ATOM 813 N N . THR A 1 109 ? -10.731 -1.521 11.818 1.00 93.06 109 THR A N 1
ATOM 814 C CA . THR A 1 109 ? -11.237 -1.556 13.200 1.00 93.06 109 THR A CA 1
ATOM 815 C C . THR A 1 109 ? -10.852 -0.325 14.027 1.00 93.06 109 THR A C 1
ATOM 817 O O . THR A 1 109 ? -10.929 -0.386 15.249 1.00 93.06 109 THR A O 1
ATOM 820 N N . VAL A 1 110 ? -10.377 0.761 13.405 1.00 93.50 110 VAL A N 1
ATOM 821 C CA . VAL A 1 110 ? -9.928 1.981 14.110 1.00 93.50 110 VAL A CA 1
ATOM 822 C C . VAL A 1 110 ? -11.064 2.581 14.944 1.00 93.50 110 VAL A C 1
ATOM 824 O O . VAL A 1 110 ? -10.905 2.698 16.158 1.00 93.50 110 VAL A O 1
ATOM 827 N N . GLY A 1 111 ? -12.217 2.860 14.327 1.00 94.44 111 GLY A N 1
ATOM 828 C CA . GLY A 1 111 ? -13.389 3.402 15.026 1.00 94.44 111 GLY A CA 1
ATOM 829 C C . GLY A 1 111 ? -13.976 2.455 16.077 1.00 94.44 111 GLY A C 1
ATOM 830 O O . GLY A 1 111 ? -14.350 2.879 17.167 1.00 94.44 111 GLY A O 1
ATOM 831 N N . LEU A 1 112 ? -13.945 1.140 15.825 1.00 95.75 112 LEU A N 1
ATOM 832 C CA . LEU A 1 112 ? -14.369 0.141 16.812 1.00 95.75 112 LEU A CA 1
ATOM 833 C C . LEU A 1 112 ? -13.525 0.204 18.092 1.00 95.75 112 LEU A C 1
ATOM 835 O O . LEU A 1 112 ? -14.058 0.198 19.194 1.00 95.75 112 LEU A O 1
ATOM 839 N N . PHE A 1 113 ? -12.196 0.233 17.972 1.00 96.62 113 PHE A N 1
ATOM 840 C CA . PHE A 1 113 ? -11.347 0.292 19.160 1.00 96.62 113 PHE A CA 1
ATOM 841 C C . PHE A 1 113 ? -11.462 1.638 19.876 1.00 96.62 113 PHE A C 1
ATOM 843 O O . PHE A 1 113 ? -11.445 1.646 21.103 1.00 96.62 113 PHE A O 1
ATOM 850 N N . PHE A 1 114 ? -11.621 2.737 19.135 1.00 95.75 114 PHE A N 1
ATOM 851 C CA . PHE A 1 114 ? -11.854 4.063 19.704 1.00 95.75 114 PHE A CA 1
ATOM 852 C C . PHE A 1 114 ? -13.134 4.104 20.555 1.00 95.75 114 PHE A C 1
ATOM 854 O O . PHE A 1 114 ? -13.056 4.333 21.763 1.00 95.75 114 PHE A O 1
ATOM 861 N N . SER A 1 115 ? -14.280 3.757 19.963 1.00 95.62 115 SER A N 1
ATOM 862 C CA . SER A 1 115 ? -15.579 3.708 20.651 1.00 95.62 115 SER A CA 1
ATOM 863 C C . SER A 1 115 ? -15.592 2.764 21.854 1.00 95.62 115 SER A C 1
ATOM 865 O O . SER A 1 115 ? -16.167 3.105 22.885 1.00 95.62 115 SER A O 1
ATOM 867 N N . LEU A 1 116 ? -14.941 1.594 21.774 1.00 96.00 116 LEU A N 1
ATOM 868 C CA . LEU A 1 116 ? -14.825 0.662 22.907 1.00 96.00 116 LEU A CA 1
ATOM 869 C C . LEU A 1 116 ? -14.024 1.260 24.067 1.00 96.00 116 LEU A C 1
ATOM 871 O O . LEU A 1 116 ? -14.398 1.088 25.229 1.00 96.00 116 LEU A O 1
ATOM 875 N N . GLY A 1 117 ? -12.936 1.966 23.759 1.00 95.12 117 GLY A N 1
ATOM 876 C CA . GLY A 1 117 ? -12.156 2.699 24.749 1.00 95.12 117 GLY A CA 1
ATOM 877 C C . GLY A 1 117 ? -12.996 3.767 25.441 1.00 95.12 117 GLY A C 1
ATOM 878 O O . GLY A 1 117 ? -13.090 3.771 26.666 1.00 95.12 117 GLY A O 1
ATOM 879 N N . HIS A 1 118 ? -13.659 4.614 24.653 1.00 94.12 118 HIS A N 1
ATOM 880 C CA . HIS A 1 118 ? -14.508 5.695 25.151 1.00 94.12 118 HIS A CA 1
ATOM 881 C C . HIS A 1 118 ? -15.665 5.152 26.002 1.00 94.12 118 HIS A C 1
ATOM 883 O O . HIS A 1 118 ? -15.841 5.518 27.165 1.00 94.12 118 HIS A O 1
ATOM 889 N N . SER A 1 119 ? -16.409 4.189 25.459 1.00 94.38 119 SER A N 1
ATOM 890 C CA . SER A 1 119 ? -17.557 3.564 26.123 1.00 94.38 119 SER A CA 1
ATOM 891 C C . SER A 1 119 ? -17.180 2.842 27.417 1.00 94.38 119 SER A C 1
ATOM 893 O O . SER A 1 119 ? -18.018 2.698 28.305 1.00 94.38 119 SER A O 1
ATOM 895 N N . SER A 1 120 ? -15.923 2.412 27.571 1.00 94.06 120 SER A N 1
ATOM 896 C CA . SER A 1 120 ? -15.450 1.821 28.827 1.00 94.06 120 SER A CA 1
ATOM 897 C C . SER A 1 120 ? -15.517 2.812 29.987 1.00 94.06 120 SER A C 1
ATOM 899 O O . SER A 1 120 ? -15.828 2.400 31.104 1.00 94.06 120 SER A O 1
ATOM 901 N N . VAL A 1 121 ? -15.286 4.107 29.740 1.00 90.81 121 VAL A N 1
ATOM 902 C CA . VAL A 1 121 ? -15.435 5.144 30.772 1.00 90.81 121 VAL A CA 1
ATOM 903 C C . VAL A 1 121 ? -16.905 5.335 31.134 1.00 90.81 121 VAL A C 1
ATOM 905 O O . VAL A 1 121 ? -17.242 5.344 32.316 1.00 90.81 121 VAL A O 1
ATOM 908 N N . VAL A 1 122 ? -17.791 5.385 30.135 1.00 90.69 122 VAL A N 1
ATOM 909 C CA . VAL A 1 122 ? -19.245 5.512 30.338 1.00 90.69 122 VAL A CA 1
ATOM 910 C C . VAL A 1 122 ? -19.801 4.341 31.152 1.00 90.69 122 VAL A C 1
ATOM 912 O O . VAL A 1 122 ? -20.541 4.548 32.116 1.00 90.69 122 VAL A O 1
ATOM 915 N N . VAL A 1 123 ? -19.411 3.107 30.818 1.00 91.06 123 VAL A N 1
ATOM 916 C CA . VAL A 1 123 ? -19.808 1.900 31.559 1.00 91.06 123 VAL A CA 1
ATOM 917 C C . VAL A 1 123 ? -19.260 1.930 32.983 1.00 91.06 123 VAL A C 1
ATOM 919 O O . VAL A 1 123 ? -20.018 1.714 33.928 1.00 91.06 123 VAL A O 1
ATOM 922 N N . LEU A 1 124 ? -17.967 2.220 33.156 1.00 89.50 124 LEU A N 1
ATOM 923 C CA . LEU A 1 124 ? -17.327 2.239 34.471 1.00 89.50 124 LEU A CA 1
ATOM 924 C C . LEU A 1 124 ? -17.964 3.293 35.377 1.00 89.50 124 LEU A C 1
ATOM 926 O O . LEU A 1 124 ? -18.302 2.987 36.520 1.00 89.50 124 LEU A O 1
ATOM 930 N N . LEU A 1 125 ? -18.197 4.504 34.867 1.00 83.38 125 LEU A N 1
ATOM 931 C CA . LEU A 1 125 ? -18.849 5.559 35.633 1.00 83.38 125 LEU A CA 1
ATOM 932 C C . LEU A 1 125 ? -20.294 5.199 35.975 1.00 83.38 125 LEU A C 1
ATOM 934 O O . LEU A 1 125 ? -20.716 5.399 37.111 1.00 83.38 125 LEU A O 1
ATOM 938 N N . SER A 1 126 ? -21.037 4.617 35.033 1.00 85.25 126 SER A N 1
ATOM 939 C CA . SER A 1 126 ? -22.412 4.174 35.280 1.00 85.25 126 SER A CA 1
ATOM 940 C C . SER A 1 126 ? -22.470 3.126 36.394 1.00 85.25 126 SER A C 1
ATOM 942 O O . SER A 1 126 ? -23.315 3.223 37.280 1.00 85.25 126 SER A O 1
ATOM 944 N N . VAL A 1 127 ? -21.537 2.167 36.412 1.00 86.75 127 VAL A N 1
ATOM 945 C CA . VAL A 1 127 ? -21.411 1.185 37.504 1.00 86.75 127 VAL A CA 1
ATOM 946 C C . VAL A 1 127 ? -21.100 1.881 38.828 1.00 86.75 127 VAL A C 1
ATOM 948 O O . VAL A 1 127 ? -21.764 1.608 39.825 1.00 86.75 127 VAL A O 1
ATOM 951 N N . VAL A 1 128 ? -20.133 2.805 38.848 1.00 83.31 128 VAL A N 1
ATOM 952 C CA . VAL A 1 128 ? -19.779 3.562 40.060 1.00 83.31 128 VAL A CA 1
ATOM 953 C C . VAL A 1 128 ? -20.986 4.323 40.603 1.00 83.31 128 VAL A C 1
ATOM 955 O O . VAL A 1 128 ? -21.246 4.257 41.803 1.00 83.31 128 VAL A O 1
ATOM 958 N N . VAL A 1 129 ? -21.747 5.000 39.743 1.00 77.00 129 VAL A N 1
ATOM 959 C CA . VAL A 1 129 ? -22.924 5.787 40.136 1.00 77.00 129 VAL A CA 1
ATOM 960 C C . VAL A 1 129 ? -24.054 4.896 40.656 1.00 77.00 129 VAL A C 1
ATOM 962 O O . VAL A 1 129 ? -24.633 5.197 41.699 1.00 77.00 129 VAL A O 1
ATOM 965 N N . VAL A 1 130 ? -24.333 3.776 39.983 1.00 78.31 130 VAL A N 1
ATOM 966 C CA . VAL A 1 130 ? -25.362 2.808 40.399 1.00 78.31 130 VAL A CA 1
ATOM 967 C C . VAL A 1 130 ? -24.997 2.129 41.727 1.00 78.31 130 VAL A C 1
ATOM 969 O O . VAL A 1 130 ? -25.874 1.912 42.562 1.00 78.31 130 VAL A O 1
ATOM 972 N N . CYS A 1 131 ? -23.718 1.815 41.959 1.00 78.19 131 CYS A N 1
ATOM 973 C CA . CYS A 1 131 ? -23.254 1.188 43.201 1.00 78.19 131 CYS A CA 1
ATOM 974 C C . CYS A 1 131 ? -23.110 2.174 44.372 1.00 78.19 131 CYS A C 1
ATOM 976 O O . CYS A 1 131 ? -23.334 1.789 45.516 1.00 78.19 131 CYS A O 1
ATOM 978 N N . SER A 1 132 ? -22.741 3.430 44.110 1.00 71.81 132 SER A N 1
ATOM 979 C CA . SER A 1 132 ? -22.383 4.408 45.153 1.00 71.81 132 SER A CA 1
ATOM 980 C C . SER A 1 132 ? -23.556 5.258 45.639 1.00 71.81 132 SER A C 1
ATOM 982 O O . SER A 1 132 ? -23.302 6.330 46.187 1.00 71.81 132 SER A O 1
ATOM 984 N N . ALA A 1 133 ? -24.801 4.809 45.403 1.00 55.97 133 ALA A N 1
ATOM 985 C CA . ALA A 1 133 ? -26.071 5.432 45.789 1.00 55.97 133 ALA A CA 1
ATOM 986 C C . ALA A 1 133 ? -25.894 6.651 46.720 1.00 55.97 133 ALA A C 1
ATOM 988 O O . ALA A 1 133 ? -25.912 6.522 47.943 1.00 55.97 133 ALA A O 1
ATOM 989 N N . SER A 1 134 ? -25.753 7.845 46.124 1.00 54.66 134 SER A N 1
ATOM 990 C CA . SER A 1 134 ? -25.723 9.174 46.777 1.00 54.66 134 SER A CA 1
ATOM 991 C C . SER A 1 134 ? -24.395 9.763 47.312 1.00 54.66 134 SER A C 1
ATOM 993 O O . SER A 1 134 ? -24.464 10.834 47.909 1.00 54.66 134 SER A O 1
ATOM 995 N N . ALA A 1 135 ? -23.200 9.180 47.116 1.00 52.25 135 ALA A N 1
ATOM 996 C CA . ALA A 1 135 ? -21.992 9.654 47.838 1.00 52.25 135 ALA A CA 1
ATOM 997 C C . ALA A 1 135 ? -20.806 10.205 47.012 1.00 52.25 135 ALA A C 1
ATOM 999 O O . ALA A 1 135 ? -19.766 10.517 47.594 1.00 52.25 135 ALA A O 1
ATOM 1000 N N . VAL A 1 136 ? -20.909 10.355 45.687 1.00 58.22 136 VAL A N 1
ATOM 1001 C CA . VAL A 1 136 ? -19.802 10.923 44.891 1.00 58.22 136 VAL A CA 1
ATOM 1002 C C . VAL A 1 136 ? -20.074 12.397 44.622 1.00 58.22 136 VAL A C 1
ATOM 1004 O O . VAL A 1 136 ? -21.113 12.741 44.065 1.00 58.22 136 VAL A O 1
ATOM 1007 N N . ASN A 1 137 ? -19.142 13.272 45.008 1.00 61.41 137 ASN A N 1
ATOM 1008 C CA . ASN A 1 137 ? -19.186 14.692 44.666 1.00 61.41 137 ASN A CA 1
ATOM 1009 C C . ASN A 1 137 ? -18.855 14.849 43.171 1.00 61.41 137 ASN A C 1
ATOM 1011 O O . ASN A 1 137 ? -17.716 15.122 42.785 1.00 61.41 137 ASN A O 1
ATOM 1015 N N . LEU A 1 138 ? -19.853 14.552 42.334 1.00 61.38 138 LEU A N 1
ATOM 1016 C CA . LEU A 1 138 ? -19.727 14.445 40.882 1.00 61.38 138 LEU A CA 1
ATOM 1017 C C . LEU A 1 138 ? -19.188 15.741 40.264 1.00 61.38 138 LEU A C 1
ATOM 1019 O O . LEU A 1 138 ? -18.470 15.677 39.274 1.00 61.38 138 LEU A O 1
ATOM 1023 N N . ASP A 1 139 ? -19.452 16.897 40.869 1.00 65.81 139 ASP A N 1
ATOM 1024 C CA . ASP A 1 139 ? -19.113 18.199 40.291 1.00 65.81 139 ASP A CA 1
ATOM 1025 C C . ASP A 1 139 ? -17.596 18.436 40.196 1.00 65.81 139 ASP A C 1
ATOM 1027 O O . ASP A 1 139 ? -17.100 18.924 39.179 1.00 65.81 139 ASP A O 1
ATOM 1031 N N . THR A 1 140 ? -16.821 18.022 41.209 1.00 65.75 140 THR A N 1
ATOM 1032 C CA . THR A 1 140 ? -15.351 18.190 41.188 1.00 65.75 140 THR A CA 1
ATOM 1033 C C . THR A 1 140 ? -14.684 17.201 40.227 1.00 65.75 140 THR A C 1
ATOM 1035 O O . THR A 1 140 ? -13.760 17.563 39.497 1.00 65.75 140 THR A O 1
ATOM 1038 N N . SER A 1 141 ? -15.165 15.953 40.181 1.00 68.75 141 SER A N 1
ATOM 1039 C CA . SER A 1 141 ? -14.647 14.932 39.261 1.00 68.75 141 SER A CA 1
ATOM 1040 C C . SER A 1 141 ? -14.987 15.235 37.800 1.00 68.75 141 SER A C 1
ATOM 1042 O O . SER A 1 141 ? -14.139 15.014 36.935 1.00 68.75 141 SER A O 1
ATOM 1044 N N . LYS A 1 142 ? -16.171 15.809 37.532 1.00 69.12 142 LYS A N 1
ATOM 1045 C CA . LYS A 1 142 ? -16.578 16.254 36.192 1.00 69.12 142 LYS A CA 1
ATOM 1046 C C . LYS A 1 142 ? -15.642 17.323 35.640 1.00 69.12 142 LYS A C 1
ATOM 1048 O O . LYS A 1 142 ? -15.128 17.162 34.540 1.00 69.12 142 LYS A O 1
ATOM 1053 N N . SER A 1 143 ? -15.355 18.366 36.423 1.00 73.62 143 SER A N 1
ATOM 1054 C CA . SER A 1 143 ? -14.494 19.473 35.982 1.00 73.62 143 SER A CA 1
ATOM 1055 C C . SER A 1 143 ? -13.067 19.015 35.650 1.00 73.62 143 SER A C 1
ATOM 1057 O O . SER A 1 143 ? -12.523 19.388 34.611 1.00 73.62 143 SER A O 1
ATOM 1059 N N . ILE A 1 144 ? -12.467 18.162 36.489 1.00 77.94 144 ILE A N 1
ATOM 1060 C CA . ILE A 1 144 ? -11.106 17.657 36.248 1.00 77.94 144 ILE A CA 1
ATOM 1061 C C . ILE A 1 144 ? -11.071 16.770 35.002 1.00 77.94 144 ILE A C 1
ATOM 1063 O O . ILE A 1 144 ? -10.186 16.936 34.164 1.00 77.94 144 ILE A O 1
ATOM 1067 N N . GLY A 1 145 ? -12.017 15.841 34.861 1.00 78.69 145 GLY A N 1
ATOM 1068 C CA . GLY A 1 145 ? -12.024 14.936 33.718 1.00 78.69 145 GLY A CA 1
ATOM 1069 C C . GLY A 1 145 ? -12.365 15.624 32.397 1.00 78.69 145 GLY A C 1
ATOM 1070 O O . GLY A 1 145 ? -11.690 15.352 31.411 1.00 78.69 145 GLY A O 1
ATOM 1071 N N . ALA A 1 146 ? -13.285 16.596 32.387 1.00 79.62 146 ALA A N 1
ATOM 1072 C CA . ALA A 1 146 ? -13.552 17.432 31.213 1.00 79.62 146 ALA A CA 1
ATOM 1073 C C . ALA A 1 146 ? -12.286 18.164 30.732 1.00 79.62 146 ALA A C 1
ATOM 1075 O O . ALA A 1 146 ? -11.956 18.127 29.548 1.00 79.62 146 ALA A O 1
ATOM 1076 N N . ILE A 1 147 ? -11.506 18.747 31.654 1.00 83.19 147 ILE A N 1
ATOM 1077 C CA . ILE A 1 147 ? -10.230 19.396 31.311 1.00 83.19 147 ILE A CA 1
ATOM 1078 C C . ILE A 1 147 ? -9.219 18.377 30.779 1.00 83.19 147 ILE A C 1
ATOM 1080 O O . ILE A 1 147 ? -8.526 18.666 29.805 1.00 83.19 147 ILE A O 1
ATOM 1084 N N . VAL A 1 148 ? -9.097 17.205 31.411 1.00 84.88 148 VAL A N 1
ATOM 1085 C CA . VAL A 1 148 ? -8.150 16.162 30.986 1.00 84.88 148 VAL A CA 1
ATOM 1086 C C . VAL A 1 148 ? -8.517 15.619 29.604 1.00 84.88 148 VAL A C 1
ATOM 1088 O O . VAL A 1 148 ? -7.640 15.573 28.743 1.00 84.88 148 VAL A O 1
ATOM 1091 N N . GLY A 1 149 ? -9.785 15.271 29.375 1.00 84.75 149 GLY A N 1
ATOM 1092 C CA . GLY A 1 149 ? -10.299 14.785 28.093 1.00 84.75 149 GLY A CA 1
ATOM 1093 C C . GLY A 1 149 ? -10.062 15.796 26.974 1.00 84.75 149 GLY A C 1
ATOM 1094 O O . GLY A 1 149 ? -9.366 15.480 26.010 1.00 84.75 149 GLY A O 1
ATOM 1095 N N . ALA A 1 150 ? -10.498 17.047 27.164 1.00 85.50 150 ALA A N 1
ATOM 1096 C CA . ALA A 1 150 ? -10.283 18.119 26.191 1.00 85.50 150 ALA A CA 1
ATOM 1097 C C . ALA A 1 150 ? -8.790 18.395 25.943 1.00 85.50 150 ALA A C 1
ATOM 1099 O O . ALA A 1 150 ? -8.375 18.625 24.812 1.00 85.50 150 ALA A O 1
ATOM 1100 N N . SER A 1 151 ? -7.943 18.341 26.981 1.00 87.62 151 SER A N 1
ATOM 1101 C CA . SER A 1 151 ? -6.495 18.557 26.825 1.00 87.62 151 SER A CA 1
ATOM 1102 C C . SER A 1 151 ? -5.837 17.444 26.010 1.00 87.62 151 SER A C 1
ATOM 1104 O O . SER A 1 151 ? -4.957 17.718 25.187 1.00 87.62 151 SER A O 1
ATOM 1106 N N . VAL A 1 152 ? -6.235 16.188 26.244 1.00 88.56 152 VAL A N 1
ATOM 1107 C CA . VAL A 1 152 ? -5.734 15.037 25.484 1.00 88.56 152 VAL A CA 1
ATOM 1108 C C . VAL A 1 152 ? -6.218 15.108 24.040 1.00 88.56 152 VAL A C 1
ATOM 1110 O O . VAL A 1 152 ? -5.386 14.944 23.145 1.00 88.56 152 VAL A O 1
ATOM 1113 N N . SER A 1 153 ? -7.504 15.395 23.821 1.00 89.56 153 SER A N 1
ATOM 1114 C CA . SER A 1 153 ? -8.090 15.550 22.487 1.00 89.56 153 SER A CA 1
ATOM 1115 C C . SER A 1 153 ? -7.391 16.653 21.697 1.00 89.56 153 SER A C 1
ATOM 1117 O O . SER A 1 153 ? -6.748 16.365 20.682 1.00 89.56 153 SER A O 1
ATOM 1119 N N . ALA A 1 154 ? -7.327 17.867 22.253 1.00 91.00 154 ALA A N 1
ATOM 1120 C CA . ALA A 1 154 ? -6.726 19.023 21.598 1.00 91.00 154 ALA A CA 1
ATOM 1121 C C . ALA A 1 154 ? -5.266 18.769 21.217 1.00 91.00 154 ALA A C 1
ATOM 1123 O O . ALA A 1 154 ? -4.831 19.046 20.095 1.00 91.00 154 ALA A O 1
ATOM 1124 N N . THR A 1 155 ? -4.498 18.186 22.143 1.00 89.62 155 THR A N 1
ATOM 1125 C CA . THR A 1 155 ? -3.089 17.859 21.910 1.00 89.62 155 THR A CA 1
ATOM 1126 C C . THR A 1 155 ? -2.949 16.792 20.829 1.00 89.62 155 THR A C 1
ATOM 1128 O O . THR A 1 155 ? -2.128 16.933 19.922 1.00 89.62 155 THR A O 1
ATOM 1131 N N . PHE A 1 156 ? -3.746 15.726 20.895 1.00 89.88 156 PHE A N 1
ATOM 1132 C CA . PHE A 1 156 ? -3.696 14.639 19.928 1.00 89.88 156 PHE A CA 1
ATOM 1133 C C . PHE A 1 156 ? -4.092 15.099 18.519 1.00 89.88 156 PHE A C 1
ATOM 1135 O O . PHE A 1 156 ? -3.345 14.840 17.571 1.00 89.88 156 PHE A O 1
ATOM 1142 N N . LEU A 1 157 ? -5.212 15.815 18.383 1.00 91.44 157 LEU A N 1
ATOM 1143 C CA . LEU A 1 157 ? -5.728 16.329 17.114 1.00 91.44 157 LEU A CA 1
ATOM 1144 C C . LEU A 1 157 ? -4.766 17.324 16.467 1.00 91.44 157 LEU A C 1
ATOM 1146 O O . LEU A 1 157 ? -4.453 17.190 15.282 1.00 91.44 157 LEU A O 1
ATOM 1150 N N . CYS A 1 158 ? -4.198 18.250 17.248 1.00 91.06 158 CYS A N 1
ATOM 1151 C CA . CYS A 1 158 ? -3.167 19.155 16.746 1.00 91.06 158 CYS A CA 1
ATOM 1152 C C . CYS A 1 158 ? -1.957 18.380 16.209 1.00 91.06 158 CYS A C 1
ATOM 1154 O O . CYS A 1 158 ? -1.452 18.653 15.120 1.00 91.06 158 CYS A O 1
ATOM 1156 N N . LEU A 1 159 ? -1.493 17.375 16.953 1.00 87.12 159 LEU A N 1
ATOM 1157 C CA . LEU A 1 159 ? -0.314 16.603 16.585 1.00 87.12 159 LEU A CA 1
ATOM 1158 C C . LEU A 1 159 ? -0.530 15.731 15.341 1.00 87.12 159 LEU A C 1
ATOM 1160 O O . LEU A 1 159 ? 0.300 15.752 14.427 1.00 87.12 159 LEU A O 1
ATOM 1164 N N . ILE A 1 160 ? -1.624 14.966 15.279 1.00 85.25 160 ILE A N 1
ATOM 1165 C CA . ILE A 1 160 ? -1.921 14.123 14.113 1.00 85.25 160 ILE A CA 1
ATOM 1166 C C . ILE A 1 160 ? -2.280 14.978 12.889 1.00 85.25 160 ILE A C 1
ATOM 1168 O O . ILE A 1 160 ? -1.859 14.658 11.775 1.00 85.25 160 ILE A O 1
ATOM 1172 N N . GLY A 1 161 ? -2.950 16.114 13.105 1.00 86.75 161 GLY A N 1
ATOM 1173 C CA . GLY A 1 161 ? -3.240 17.114 12.084 1.00 86.75 161 GLY A CA 1
ATOM 1174 C C . GLY A 1 161 ? -1.966 17.694 11.470 1.00 86.75 161 GLY A C 1
ATOM 1175 O O . GLY A 1 161 ? -1.857 17.736 10.245 1.00 86.75 161 GLY A O 1
ATOM 1176 N N . LEU A 1 162 ? -0.956 18.040 12.281 1.00 86.75 162 LEU A N 1
ATOM 1177 C CA . LEU A 1 162 ? 0.355 18.520 11.811 1.00 86.75 162 LEU A CA 1
ATOM 1178 C C . LEU A 1 162 ? 1.119 17.455 11.013 1.00 86.75 162 LEU A C 1
ATOM 1180 O O . LEU A 1 162 ? 1.698 17.744 9.965 1.00 86.75 162 LEU A O 1
ATOM 1184 N N . VAL A 1 163 ? 1.111 16.206 11.479 1.00 80.38 163 VAL A N 1
ATOM 1185 C CA . VAL A 1 163 ? 1.711 15.074 10.752 1.00 80.38 163 VAL A CA 1
ATOM 1186 C C . VAL A 1 163 ? 1.067 14.918 9.373 1.00 80.38 163 VAL A C 1
ATOM 1188 O O . VAL A 1 163 ? 1.760 14.748 8.361 1.00 80.38 163 VAL A O 1
ATOM 1191 N N . ASN A 1 164 ? -0.261 14.978 9.323 1.00 82.62 164 ASN A N 1
ATOM 1192 C CA . ASN A 1 164 ? -1.003 14.856 8.078 1.00 82.62 164 ASN A CA 1
ATOM 1193 C C . ASN A 1 164 ? -0.842 16.104 7.192 1.00 82.62 164 ASN A C 1
ATOM 1195 O O . ASN A 1 164 ? -0.784 15.948 5.974 1.00 82.62 164 ASN A O 1
ATOM 1199 N N . ALA A 1 165 ? -0.618 17.293 7.764 1.00 84.38 165 ALA A N 1
ATOM 1200 C CA . ALA A 1 165 ? -0.279 18.515 7.028 1.00 84.38 165 ALA A CA 1
ATOM 1201 C C . ALA A 1 165 ? 1.078 18.391 6.323 1.00 84.38 165 ALA A C 1
ATOM 1203 O O . ALA A 1 165 ? 1.221 18.747 5.156 1.00 84.38 165 ALA A O 1
ATOM 1204 N N . VAL A 1 166 ? 2.085 17.811 6.983 1.00 80.88 166 VAL A N 1
ATOM 1205 C CA . VAL A 1 166 ? 3.378 17.521 6.337 1.00 80.88 166 VAL A CA 1
ATOM 1206 C C . VAL A 1 166 ? 3.192 16.544 5.175 1.00 80.88 166 VAL A C 1
ATOM 1208 O O . VAL A 1 166 ? 3.803 16.701 4.117 1.00 80.88 166 VAL A O 1
ATOM 1211 N N . SER A 1 167 ? 2.325 15.546 5.347 1.00 75.06 167 SER A N 1
ATOM 1212 C CA . SER A 1 167 ? 1.992 14.602 4.278 1.00 75.06 167 SER A CA 1
ATOM 1213 C C . SER A 1 167 ? 1.254 15.283 3.120 1.00 75.06 167 SER A C 1
ATOM 1215 O O . SER A 1 167 ? 1.546 14.988 1.964 1.00 75.06 167 SER A O 1
ATOM 1217 N N . PHE A 1 168 ? 0.360 16.231 3.411 1.00 81.69 168 PHE A N 1
ATOM 1218 C CA . PHE A 1 168 ? -0.307 17.068 2.414 1.00 81.69 168 PHE A CA 1
ATOM 1219 C C . PHE A 1 168 ? 0.692 17.888 1.599 1.00 81.69 168 PHE A C 1
ATOM 1221 O O . PHE A 1 168 ? 0.646 17.850 0.375 1.00 81.69 168 PHE A O 1
ATOM 1228 N N . VAL A 1 169 ? 1.635 18.572 2.258 1.00 79.69 169 VAL A N 1
ATOM 1229 C CA . VAL A 1 169 ? 2.668 19.377 1.585 1.00 79.69 169 VAL A CA 1
ATOM 1230 C C . VAL A 1 169 ? 3.502 18.523 0.630 1.00 79.69 169 VAL A C 1
ATOM 1232 O O . VAL A 1 169 ? 3.825 18.969 -0.467 1.00 79.69 169 VAL A O 1
ATOM 1235 N N . ARG A 1 170 ? 3.806 17.272 0.994 1.00 73.81 170 ARG A N 1
ATOM 1236 C CA . ARG A 1 170 ? 4.510 16.337 0.101 1.00 73.81 170 ARG A CA 1
ATOM 1237 C C . ARG A 1 170 ? 3.673 15.959 -1.121 1.00 73.81 170 ARG A C 1
ATOM 1239 O O . ARG A 1 170 ? 4.200 15.959 -2.228 1.00 73.81 170 ARG A O 1
ATOM 1246 N N . LEU A 1 171 ? 2.380 15.684 -0.937 1.00 73.50 171 LEU A N 1
ATOM 1247 C CA . LEU A 1 171 ? 1.459 15.406 -2.048 1.00 73.50 171 LEU A CA 1
ATOM 1248 C C . LEU A 1 171 ? 1.280 16.635 -2.955 1.00 73.50 171 LEU A C 1
ATOM 1250 O O . LEU A 1 171 ? 1.258 16.491 -4.172 1.00 73.50 171 LEU A O 1
ATOM 1254 N N . LEU A 1 172 ? 1.242 17.841 -2.381 1.00 77.75 172 LEU A N 1
ATOM 1255 C CA . LEU A 1 172 ? 1.237 19.110 -3.117 1.00 77.75 172 LEU A CA 1
ATOM 1256 C C . LEU A 1 172 ? 2.522 19.327 -3.920 1.00 77.75 172 LEU A C 1
ATOM 1258 O O . LEU A 1 172 ? 2.459 19.786 -5.053 1.00 77.75 172 LEU A O 1
ATOM 1262 N N . GLN A 1 173 ? 3.690 19.004 -3.359 1.00 78.00 173 GLN A N 1
ATOM 1263 C CA . GLN A 1 173 ? 4.967 19.084 -4.078 1.00 78.00 173 GLN A CA 1
ATOM 1264 C C . GLN A 1 173 ? 5.000 18.112 -5.261 1.00 78.00 173 GLN A C 1
ATOM 1266 O O . GLN A 1 173 ? 5.399 18.506 -6.354 1.00 78.00 173 GLN A O 1
ATOM 1271 N N . GLN A 1 174 ? 4.524 16.877 -5.067 1.00 71.06 174 GLN A N 1
ATOM 1272 C CA . GLN A 1 174 ? 4.373 15.888 -6.139 1.00 71.06 174 GLN A CA 1
ATOM 1273 C C . GLN A 1 174 ? 3.388 16.363 -7.214 1.00 71.06 174 GLN A C 1
ATOM 1275 O O . GLN A 1 174 ? 3.669 16.237 -8.399 1.00 71.06 174 GLN A O 1
ATOM 1280 N N . TRP A 1 175 ? 2.265 16.963 -6.814 1.00 69.75 175 TRP A N 1
ATOM 1281 C CA . TRP A 1 175 ? 1.288 17.543 -7.734 1.00 69.75 175 TRP A CA 1
ATOM 1282 C C . TRP A 1 175 ? 1.856 18.724 -8.531 1.00 69.75 175 TRP A C 1
ATOM 1284 O O . TRP A 1 175 ? 1.692 18.798 -9.745 1.00 69.75 175 TRP A O 1
ATOM 1294 N N . ASN A 1 176 ? 2.572 19.634 -7.872 1.00 71.38 176 ASN A N 1
ATOM 1295 C CA . ASN A 1 176 ? 3.177 20.796 -8.522 1.00 71.38 176 ASN A CA 1
ATOM 1296 C C . ASN A 1 176 ? 4.333 20.409 -9.457 1.00 71.38 176 ASN A C 1
ATOM 1298 O O . ASN A 1 176 ? 4.554 21.094 -10.453 1.00 71.38 176 ASN A O 1
ATOM 1302 N N . ALA A 1 177 ? 5.027 19.298 -9.187 1.00 65.56 177 ALA A N 1
ATOM 1303 C CA . ALA A 1 177 ? 6.019 18.722 -10.095 1.00 65.56 177 ALA A CA 1
ATOM 1304 C C . ALA A 1 177 ? 5.402 18.175 -11.400 1.00 65.56 177 ALA A C 1
ATOM 1306 O O . ALA A 1 177 ? 6.117 17.991 -12.378 1.00 65.56 177 ALA A O 1
ATOM 1307 N N . ILE A 1 178 ? 4.080 17.969 -11.441 1.00 61.53 178 ILE A N 1
ATOM 1308 C CA . ILE A 1 178 ? 3.324 17.522 -12.626 1.00 61.53 178 ILE A CA 1
ATOM 1309 C C . ILE A 1 178 ? 2.831 18.731 -13.471 1.00 61.53 178 ILE A C 1
ATOM 1311 O O . ILE A 1 178 ? 2.109 18.570 -14.454 1.00 61.53 178 ILE A O 1
ATOM 1315 N N . SER A 1 179 ? 3.213 19.972 -13.131 1.00 41.31 179 SER A N 1
ATOM 1316 C CA . SER A 1 179 ? 2.753 21.182 -13.837 1.00 41.31 179 SER A CA 1
ATOM 1317 C C . SER A 1 179 ? 3.423 21.377 -15.222 1.00 41.31 179 SER A C 1
ATOM 1319 O O . SER A 1 179 ? 4.617 21.117 -15.365 1.00 41.31 179 SER A O 1
ATOM 1321 N N . PRO A 1 180 ? 2.719 21.896 -16.257 1.00 39.69 180 PRO A N 1
ATOM 1322 C CA . PRO A 1 180 ? 3.112 21.796 -17.672 1.00 39.69 180 PRO A CA 1
ATOM 1323 C C . PRO A 1 180 ? 4.186 22.798 -18.145 1.00 39.69 180 PRO A C 1
ATOM 1325 O O . PRO A 1 180 ? 4.359 22.987 -19.346 1.00 39.69 180 PRO A O 1
ATOM 1328 N N . SER A 1 181 ? 4.884 23.482 -17.238 1.00 31.92 181 SER A N 1
ATOM 1329 C CA . SER A 1 181 ? 5.811 24.581 -17.566 1.00 31.92 181 SER A CA 1
ATOM 1330 C C . SER A 1 181 ? 7.291 24.278 -17.306 1.00 31.92 181 SER A C 1
ATOM 1332 O O . SER A 1 181 ? 8.120 25.179 -17.401 1.00 31.92 181 SER A O 1
ATOM 1334 N N . SER A 1 182 ? 7.654 23.027 -17.022 1.00 31.72 182 SER A N 1
ATOM 1335 C CA . SER A 1 182 ? 9.053 22.592 -16.975 1.00 31.72 182 SER A CA 1
ATOM 1336 C C . SER A 1 182 ? 9.315 21.533 -18.038 1.00 31.72 182 SER A C 1
ATOM 1338 O O . SER A 1 182 ? 9.033 20.353 -17.851 1.00 31.72 182 SER A O 1
ATOM 1340 N N . SER A 1 183 ? 9.896 21.968 -19.152 1.00 28.97 183 SER A N 1
ATOM 1341 C CA . SER A 1 183 ? 10.494 21.133 -20.196 1.00 28.97 183 SER A CA 1
ATOM 1342 C C . SER A 1 183 ? 11.770 20.440 -19.689 1.00 28.97 183 SER A C 1
ATOM 1344 O O . SER A 1 183 ? 12.864 20.690 -20.184 1.00 28.97 183 SER A O 1
ATOM 1346 N N . GLN A 1 184 ? 11.640 19.595 -18.667 1.00 26.23 184 GLN A N 1
ATOM 1347 C CA . GLN A 1 184 ? 12.629 18.599 -18.259 1.00 26.23 184 GLN A CA 1
ATOM 1348 C C . GLN A 1 184 ? 11.854 17.348 -17.849 1.00 26.23 184 GLN A C 1
ATOM 1350 O O . GLN A 1 184 ? 11.169 17.336 -16.829 1.00 26.23 184 GLN A O 1
ATOM 1355 N N . GLY A 1 185 ? 11.909 16.329 -18.708 1.00 29.17 185 GLY A N 1
ATOM 1356 C CA . GLY A 1 185 ? 11.226 15.056 -18.519 1.00 29.17 185 GLY A CA 1
ATOM 1357 C C . GLY A 1 185 ? 11.775 14.317 -17.305 1.00 29.17 185 GLY A C 1
ATOM 1358 O O . GLY A 1 185 ? 12.905 13.837 -17.325 1.00 29.17 185 GLY A O 1
ATOM 1359 N N . GLY A 1 186 ? 10.970 14.255 -16.249 1.00 24.44 186 GLY A N 1
ATOM 1360 C CA . GLY A 1 186 ? 11.140 13.335 -15.135 1.00 24.44 186 GLY A CA 1
ATOM 1361 C C . GLY A 1 186 ? 9.932 12.409 -15.095 1.00 24.44 186 GLY A C 1
ATOM 1362 O O . GLY A 1 186 ? 8.817 12.864 -14.849 1.00 24.44 186 GLY A O 1
ATOM 1363 N N . ASP A 1 187 ? 10.158 11.128 -15.370 1.00 28.55 187 ASP A N 1
ATOM 1364 C CA . ASP A 1 187 ? 9.142 10.079 -15.348 1.00 28.55 187 ASP A CA 1
ATOM 1365 C C . ASP A 1 187 ? 8.598 9.872 -13.927 1.00 28.55 187 ASP A C 1
ATOM 1367 O O . ASP A 1 187 ? 9.276 9.337 -13.049 1.00 28.55 187 ASP A O 1
ATOM 1371 N N . LEU A 1 188 ? 7.349 10.282 -13.692 1.00 30.17 188 LEU A N 1
ATOM 1372 C CA . LEU A 1 188 ? 6.610 9.910 -12.487 1.00 30.17 188 LEU A CA 1
ATOM 1373 C C . LEU A 1 188 ? 5.994 8.517 -12.673 1.00 30.17 188 LEU A C 1
ATOM 1375 O O . LEU A 1 188 ? 4.990 8.345 -13.367 1.00 30.17 188 LEU A O 1
ATOM 1379 N N . HIS A 1 189 ? 6.595 7.517 -12.026 1.00 36.25 189 HIS A N 1
ATOM 1380 C CA . HIS A 1 189 ? 6.064 6.159 -11.927 1.00 36.25 189 HIS A CA 1
ATOM 1381 C C . HIS A 1 189 ? 5.098 5.990 -10.739 1.00 36.25 189 HIS A C 1
ATOM 1383 O O . HIS A 1 189 ? 5.282 6.548 -9.660 1.00 36.25 189 HIS A O 1
ATOM 1389 N N . ASP A 1 190 ? 4.089 5.137 -10.934 1.00 33.25 190 ASP A N 1
ATOM 1390 C CA . ASP A 1 190 ? 2.970 4.846 -10.016 1.00 33.25 190 ASP A CA 1
ATOM 1391 C C . ASP A 1 190 ? 3.388 4.150 -8.689 1.00 33.25 190 ASP A C 1
ATOM 1393 O O . ASP A 1 190 ? 2.568 3.973 -7.786 1.00 33.25 190 ASP A O 1
ATOM 1397 N N . ASP A 1 191 ? 4.670 3.784 -8.535 1.00 32.16 191 ASP A N 1
ATOM 1398 C CA . ASP A 1 191 ? 5.230 3.191 -7.307 1.00 32.16 191 ASP A CA 1
ATOM 1399 C C . ASP A 1 191 ? 5.601 4.248 -6.236 1.00 32.16 191 ASP A C 1
ATOM 1401 O O . ASP A 1 191 ? 5.602 3.948 -5.037 1.00 32.16 191 ASP A O 1
ATOM 1405 N N . ASP A 1 192 ? 5.816 5.514 -6.621 1.00 33.12 192 ASP A N 1
ATOM 1406 C CA . ASP A 1 192 ? 6.139 6.603 -5.677 1.00 33.12 192 ASP A CA 1
ATOM 1407 C C . ASP A 1 192 ? 4.919 7.120 -4.895 1.00 33.12 192 ASP A C 1
ATOM 1409 O O . ASP A 1 192 ? 5.054 7.826 -3.893 1.00 33.12 192 ASP A O 1
ATOM 1413 N N . VAL A 1 193 ? 3.707 6.718 -5.291 1.00 37.94 193 VAL A N 1
ATOM 1414 C CA . VAL A 1 193 ? 2.460 7.116 -4.615 1.00 37.94 193 VAL A CA 1
ATOM 1415 C C . VAL A 1 193 ? 2.238 6.328 -3.312 1.00 37.94 193 VAL A C 1
ATOM 1417 O O . VAL A 1 193 ? 1.410 6.724 -2.491 1.00 37.94 193 VAL A O 1
ATOM 1420 N N . LEU A 1 194 ? 2.974 5.232 -3.069 1.00 31.34 194 LEU A N 1
ATOM 1421 C CA . LEU A 1 194 ? 2.760 4.366 -1.896 1.00 31.34 194 LEU A CA 1
ATOM 1422 C C . LEU A 1 194 ? 4.020 3.850 -1.184 1.00 31.34 194 LEU A C 1
ATOM 1424 O O . LEU A 1 194 ? 3.884 3.116 -0.203 1.00 31.34 194 LEU A O 1
ATOM 1428 N N . THR A 1 195 ? 5.227 4.269 -1.571 1.00 28.20 195 THR A N 1
ATOM 1429 C CA . THR A 1 195 ? 6.424 4.021 -0.750 1.00 28.20 195 THR A CA 1
ATOM 1430 C C . THR A 1 195 ? 7.069 5.327 -0.294 1.00 28.20 195 THR A C 1
ATOM 1432 O O . THR A 1 195 ? 7.507 6.112 -1.129 1.00 28.20 195 THR A O 1
ATOM 1435 N N . PRO A 1 196 ? 7.198 5.589 1.024 1.00 30.47 196 PRO A N 1
ATOM 1436 C CA . PRO A 1 196 ? 8.060 6.656 1.502 1.00 30.47 196 PRO A CA 1
ATOM 1437 C C . PRO A 1 196 ? 9.500 6.171 1.331 1.00 30.47 196 PRO A C 1
ATOM 1439 O O . PRO A 1 196 ? 10.098 5.587 2.234 1.00 30.47 196 PRO A O 1
ATOM 1442 N N . SER A 1 197 ? 10.047 6.318 0.132 1.00 28.77 197 SER A N 1
ATOM 1443 C CA . SER A 1 197 ? 11.421 5.935 -0.175 1.00 28.77 197 SER A CA 1
ATOM 1444 C C . SER A 1 197 ? 12.038 6.923 -1.150 1.00 28.77 197 SER A C 1
ATOM 1446 O O . SER A 1 197 ? 12.291 6.613 -2.301 1.00 28.77 197 SER A O 1
ATOM 1448 N N . GLY A 1 198 ? 12.354 8.107 -0.623 1.00 26.55 198 GLY A N 1
ATOM 1449 C CA . GLY A 1 198 ? 13.303 9.026 -1.245 1.00 26.55 198 GLY A CA 1
ATOM 1450 C C . GLY A 1 198 ? 12.814 10.465 -1.278 1.00 26.55 198 GLY A C 1
ATOM 1451 O O . GLY A 1 198 ? 12.037 10.821 -2.142 1.00 26.55 198 GLY A O 1
ATOM 1452 N N . VAL A 1 199 ? 13.256 11.278 -0.317 1.00 29.81 199 VAL A N 1
ATOM 1453 C CA . VAL A 1 199 ? 14.045 12.518 -0.491 1.00 29.81 199 VAL A CA 1
ATOM 1454 C C . VAL A 1 199 ? 14.352 13.041 0.923 1.00 29.81 199 VAL A C 1
ATOM 1456 O O . VAL A 1 199 ? 13.556 12.905 1.852 1.00 29.81 199 VAL A O 1
ATOM 1459 N N . GLY A 1 200 ? 15.591 13.492 1.108 1.00 28.73 200 GLY A N 1
ATOM 1460 C CA . GLY A 1 200 ? 16.269 13.635 2.390 1.00 28.73 200 GLY A CA 1
ATOM 1461 C C . GLY A 1 200 ? 15.762 14.722 3.341 1.00 28.73 200 GLY A C 1
ATOM 1462 O O . GLY A 1 200 ? 15.042 15.643 2.979 1.00 28.73 200 GLY A O 1
ATOM 1463 N N . GLY A 1 201 ? 16.225 14.591 4.586 1.00 33.41 201 GLY A N 1
ATOM 1464 C CA . GLY A 1 201 ? 16.629 15.719 5.427 1.00 33.41 201 GLY A CA 1
ATOM 1465 C C . GLY A 1 201 ? 15.612 16.836 5.649 1.00 33.41 201 GLY A C 1
ATOM 1466 O O . GLY A 1 201 ? 15.955 18.000 5.499 1.00 33.41 201 GLY A O 1
ATOM 1467 N N . GLY A 1 202 ? 14.387 16.511 6.060 1.00 33.56 202 GLY A N 1
ATOM 1468 C CA . GLY A 1 202 ? 13.502 17.495 6.683 1.00 33.56 202 GLY A CA 1
ATOM 1469 C C . GLY A 1 202 ? 13.708 17.526 8.198 1.00 33.56 202 GLY A C 1
ATOM 1470 O O . GLY A 1 202 ? 13.630 16.481 8.846 1.00 33.56 202 GLY A O 1
ATOM 1471 N N . ILE A 1 203 ? 13.895 18.717 8.773 1.00 40.38 203 ILE A N 1
ATOM 1472 C CA . ILE A 1 203 ? 14.057 18.973 10.222 1.00 40.38 203 ILE A CA 1
ATOM 1473 C C . ILE A 1 203 ? 12.937 18.307 11.061 1.00 40.38 203 ILE A C 1
ATOM 1475 O O . ILE A 1 203 ? 13.171 17.856 12.179 1.00 40.38 203 ILE A O 1
ATOM 1479 N N . LEU A 1 204 ? 11.738 18.122 10.495 1.00 40.00 204 LEU A N 1
ATOM 1480 C CA . LEU A 1 204 ? 10.593 17.469 11.149 1.00 40.00 204 LEU A CA 1
ATOM 1481 C C . LEU A 1 204 ? 10.599 15.928 11.117 1.00 40.00 204 LEU A C 1
ATOM 1483 O O . LEU A 1 204 ? 10.029 15.310 12.012 1.00 40.00 204 LEU A O 1
ATOM 1487 N N . ALA A 1 205 ? 11.273 15.282 10.154 1.00 42.06 205 ALA A N 1
ATOM 1488 C CA . ALA A 1 205 ? 11.456 13.820 10.172 1.00 42.06 205 ALA A CA 1
ATOM 1489 C C . ALA A 1 205 ? 12.415 13.378 11.297 1.00 42.06 205 ALA A C 1
ATOM 1491 O O . ALA A 1 205 ? 12.351 12.244 11.767 1.00 42.06 205 ALA A O 1
ATOM 1492 N N . SER A 1 206 ? 13.260 14.309 11.747 1.00 45.03 206 SER A N 1
ATOM 1493 C CA . SER A 1 206 ? 14.105 14.204 12.938 1.00 45.03 206 SER A CA 1
ATOM 1494 C C . SER A 1 206 ? 13.321 14.469 14.236 1.00 45.03 206 SER A C 1
ATOM 1496 O O . SER A 1 206 ? 13.556 13.806 15.242 1.00 45.03 206 SER A O 1
ATOM 1498 N N . CYS A 1 207 ? 12.345 15.383 14.216 1.00 43.38 207 CYS A N 1
ATOM 1499 C CA . CYS A 1 207 ? 11.765 15.913 15.451 1.00 43.38 207 CYS A CA 1
ATOM 1500 C C . CYS A 1 207 ? 10.725 14.997 16.128 1.00 43.38 207 CYS A C 1
ATOM 1502 O O . CYS A 1 207 ? 10.545 15.090 17.337 1.00 43.38 207 CYS A O 1
ATOM 1504 N N . CYS A 1 208 ? 10.043 14.096 15.403 1.00 43.84 208 CYS A N 1
ATOM 1505 C CA . CYS A 1 208 ? 8.951 13.289 15.985 1.00 43.84 208 CYS A CA 1
ATOM 1506 C C . CYS A 1 208 ? 8.784 11.836 15.458 1.00 43.84 208 CYS A C 1
ATOM 1508 O O . CYS A 1 208 ? 7.651 11.379 15.276 1.00 43.84 208 CYS A O 1
ATOM 1510 N N . PRO A 1 209 ? 9.846 11.023 15.264 1.00 47.25 209 PRO A N 1
ATOM 1511 C CA . PRO A 1 209 ? 9.678 9.601 14.935 1.00 47.25 209 PRO A CA 1
ATOM 1512 C C . PRO A 1 209 ? 9.010 8.789 16.065 1.00 47.25 209 PRO A C 1
ATOM 1514 O O . PRO A 1 209 ? 8.463 7.716 15.805 1.00 47.25 209 PRO A O 1
ATOM 1517 N N . SER A 1 210 ? 9.031 9.287 17.309 1.00 49.62 210 SER A N 1
ATOM 1518 C CA . SER A 1 210 ? 8.408 8.630 18.471 1.00 49.62 210 SER A CA 1
ATOM 1519 C C . SER A 1 210 ? 6.896 8.820 18.538 1.00 49.62 210 SER A C 1
ATOM 1521 O O . SER A 1 210 ? 6.188 7.862 18.833 1.00 49.62 210 SER A O 1
ATOM 1523 N N . LEU A 1 211 ? 6.381 10.003 18.197 1.00 49.12 211 LEU A N 1
ATOM 1524 C CA . LEU A 1 211 ? 4.945 10.283 18.257 1.00 49.12 211 LEU A CA 1
ATOM 1525 C C . LEU A 1 211 ? 4.166 9.494 17.191 1.00 49.12 211 LEU A C 1
ATOM 1527 O O . LEU A 1 211 ? 3.080 8.977 17.428 1.00 49.12 211 LEU A O 1
ATOM 1531 N N . LEU A 1 212 ? 4.795 9.284 16.034 1.00 48.03 212 LEU A N 1
ATOM 1532 C CA . LEU A 1 212 ? 4.242 8.491 14.941 1.00 48.03 212 LEU A CA 1
ATOM 1533 C C . LEU A 1 212 ? 4.231 6.981 15.203 1.00 48.03 212 LEU A C 1
ATOM 1535 O O . LEU A 1 212 ? 3.501 6.262 14.519 1.00 48.03 212 LEU A O 1
ATOM 1539 N N . LYS A 1 213 ? 5.000 6.488 16.180 1.00 56.91 213 LYS A N 1
ATOM 1540 C CA . LYS A 1 213 ? 4.956 5.088 16.637 1.00 56.91 213 LYS A CA 1
ATOM 1541 C C . LYS A 1 213 ? 3.862 4.829 17.677 1.00 56.91 213 LYS A C 1
ATOM 1543 O O . LYS A 1 213 ? 3.597 3.662 17.975 1.00 56.91 213 LYS A O 1
ATOM 1548 N N . VAL A 1 214 ? 3.236 5.881 18.218 1.00 64.75 214 VAL A N 1
ATOM 1549 C CA . VAL A 1 214 ? 2.235 5.754 19.287 1.00 64.75 214 VAL A CA 1
ATOM 1550 C C . VAL A 1 214 ? 1.027 4.958 18.796 1.00 64.75 214 VAL A C 1
ATOM 1552 O O . VAL A 1 214 ? 0.657 4.002 19.463 1.00 64.75 214 VAL A O 1
ATOM 1555 N N . ILE A 1 215 ? 0.508 5.229 17.591 1.00 75.56 215 ILE A N 1
ATOM 1556 C CA . ILE A 1 215 ? -0.610 4.478 16.986 1.00 75.56 215 ILE A CA 1
ATOM 1557 C C . ILE A 1 215 ? -0.179 3.896 15.633 1.00 75.56 215 ILE A C 1
ATOM 1559 O O . ILE A 1 215 ? -0.404 4.472 14.574 1.00 75.56 215 ILE A O 1
ATOM 1563 N N . ASP A 1 216 ? 0.499 2.748 15.656 1.00 80.12 216 ASP A N 1
ATOM 1564 C CA . ASP A 1 216 ? 0.899 2.011 14.444 1.00 80.12 216 ASP A CA 1
ATOM 1565 C C . ASP A 1 216 ? -0.007 0.802 14.133 1.00 80.12 216 ASP A C 1
ATOM 1567 O O . ASP A 1 216 ? 0.184 0.122 13.118 1.00 80.12 216 ASP A O 1
ATOM 1571 N N . GLN A 1 217 ? -0.977 0.520 15.007 1.00 86.06 217 GLN A N 1
ATOM 1572 C CA . GLN A 1 217 ? -1.944 -0.569 14.880 1.00 86.06 217 GLN A CA 1
ATOM 1573 C C . GLN A 1 217 ? -3.340 -0.107 15.340 1.00 86.06 217 GLN A C 1
ATOM 1575 O O . GLN A 1 217 ? -3.414 0.662 16.299 1.00 86.06 217 GLN A O 1
ATOM 1580 N N . PRO A 1 218 ? -4.437 -0.609 14.735 1.00 89.00 218 PRO A N 1
ATOM 1581 C CA . PRO A 1 218 ? -5.806 -0.192 15.067 1.00 89.00 218 PRO A CA 1
ATOM 1582 C C . PRO A 1 218 ? -6.195 -0.345 16.541 1.00 89.00 218 PRO A C 1
ATOM 1584 O O . PRO A 1 218 ? -6.891 0.508 17.073 1.00 89.00 218 PRO A O 1
ATOM 1587 N N . TRP A 1 219 ? -5.724 -1.395 17.225 1.00 91.06 219 TRP A N 1
ATOM 1588 C CA . TRP A 1 219 ? -6.080 -1.641 18.632 1.00 91.06 219 TRP A CA 1
ATOM 1589 C C . TRP A 1 219 ? -5.584 -0.550 19.585 1.00 91.06 219 TRP A C 1
ATOM 1591 O O . TRP A 1 219 ? -6.166 -0.347 20.647 1.00 91.06 219 TRP A O 1
ATOM 1601 N N . LYS A 1 220 ? -4.543 0.197 19.197 1.00 91.62 220 LYS A N 1
ATOM 1602 C CA . LYS A 1 220 ? -4.009 1.306 19.995 1.00 91.62 220 LYS A CA 1
ATOM 1603 C C . LYS A 1 220 ? -4.942 2.521 20.041 1.00 91.62 220 LYS A C 1
ATOM 1605 O O . LYS A 1 220 ? -4.683 3.429 20.821 1.00 91.62 220 LYS A O 1
ATOM 1610 N N . MET A 1 221 ? -6.032 2.519 19.269 1.00 92.88 221 MET A N 1
ATOM 1611 C CA . MET A 1 221 ? -7.122 3.482 19.445 1.00 92.88 221 MET A CA 1
ATOM 1612 C C . MET A 1 221 ? -7.916 3.255 20.730 1.00 92.88 221 MET A C 1
ATOM 1614 O O . MET A 1 221 ? -8.517 4.200 21.213 1.00 92.88 221 MET A O 1
ATOM 1618 N N . TYR A 1 222 ? -7.888 2.057 21.321 1.00 95.25 222 TYR A N 1
ATOM 1619 C CA . TYR A 1 222 ? -8.589 1.784 22.578 1.00 95.25 222 TYR A CA 1
ATOM 1620 C C . TYR A 1 222 ? -8.124 2.672 23.741 1.00 95.25 222 TYR A C 1
ATOM 1622 O O . TYR A 1 222 ? -8.953 3.369 24.320 1.00 95.25 222 TYR A O 1
ATOM 1630 N N . PRO A 1 223 ? -6.823 2.717 24.095 1.00 92.62 223 PRO A N 1
ATOM 1631 C CA . PRO A 1 223 ? -6.372 3.604 25.163 1.00 92.62 223 PRO A CA 1
ATOM 1632 C C . PRO A 1 223 ? -6.584 5.084 24.824 1.00 92.62 223 PRO A C 1
ATOM 1634 O O . PRO A 1 223 ? -6.822 5.870 25.731 1.00 92.62 223 PRO A O 1
ATOM 1637 N N . LEU A 1 224 ? -6.538 5.468 23.543 1.00 90.88 224 LEU A N 1
ATOM 1638 C CA . LEU A 1 224 ? -6.848 6.838 23.134 1.00 90.88 224 LEU A CA 1
ATOM 1639 C C . LEU A 1 224 ? -8.327 7.171 23.367 1.00 90.88 224 LEU A C 1
ATOM 1641 O O . LEU A 1 224 ? -8.622 8.171 24.008 1.00 90.88 224 LEU A O 1
ATOM 1645 N N . GLY A 1 225 ? -9.236 6.311 22.906 1.00 92.62 225 GLY A N 1
ATOM 1646 C CA . GLY A 1 225 ? -10.672 6.463 23.115 1.00 92.62 225 GLY A CA 1
ATOM 1647 C C . GLY A 1 225 ? -11.027 6.506 24.598 1.00 92.62 225 GLY A C 1
ATOM 1648 O O . GLY A 1 225 ? -11.834 7.327 25.007 1.00 92.62 225 GLY A O 1
ATOM 1649 N N . PHE A 1 226 ? -10.358 5.704 25.432 1.00 92.94 226 PHE A N 1
ATOM 1650 C CA . PHE A 1 226 ? -10.512 5.781 26.888 1.00 92.94 226 PHE A CA 1
ATOM 1651 C C . PHE A 1 226 ? -10.136 7.160 27.442 1.00 92.94 226 PHE A C 1
ATOM 1653 O O . PHE A 1 226 ? -10.839 7.681 28.298 1.00 92.94 226 PHE A O 1
ATOM 1660 N N . LEU A 1 227 ? -9.045 7.765 26.959 1.00 90.00 227 LEU A N 1
ATOM 1661 C CA . LEU A 1 227 ? -8.642 9.106 27.388 1.00 90.00 227 LEU A CA 1
ATOM 1662 C C . LEU A 1 227 ? -9.602 10.196 26.889 1.00 90.00 227 LEU A C 1
ATOM 1664 O O . LEU A 1 227 ? -9.832 11.153 27.620 1.00 90.00 227 LEU A O 1
ATOM 1668 N N . PHE A 1 228 ? -10.172 10.042 25.690 1.00 88.94 228 PHE A N 1
ATOM 1669 C CA . PHE A 1 228 ? -11.221 10.930 25.168 1.00 88.94 228 PHE A CA 1
ATOM 1670 C C . PHE A 1 228 ? -12.505 10.816 26.003 1.00 88.94 228 PHE A C 1
ATOM 1672 O O . PHE A 1 228 ? -13.078 11.823 26.404 1.00 88.94 228 PHE A O 1
ATOM 1679 N N . GLY A 1 229 ? -12.883 9.593 26.388 1.00 86.50 229 GLY A N 1
ATOM 1680 C CA . GLY A 1 229 ? -14.038 9.324 27.249 1.00 86.50 229 GLY A CA 1
ATOM 1681 C C . GLY A 1 229 ? -13.913 9.839 28.684 1.00 86.50 229 GLY A C 1
ATOM 1682 O O . GLY A 1 229 ? -14.877 9.756 29.438 1.00 86.50 229 GLY A O 1
ATOM 1683 N N . LEU A 1 230 ? -12.755 10.384 29.085 1.00 86.31 230 LEU A N 1
ATOM 1684 C CA . LEU A 1 230 ? -12.613 11.076 30.370 1.00 86.31 230 LEU A CA 1
ATOM 1685 C C . LEU A 1 230 ? -13.360 12.414 30.407 1.00 86.31 230 LEU A C 1
ATOM 1687 O O . LEU A 1 230 ? -13.491 12.968 31.494 1.00 86.31 230 LEU A O 1
ATOM 1691 N N . GLY A 1 231 ? -13.866 12.928 29.280 1.00 75.56 231 GLY A N 1
ATOM 1692 C CA . GLY A 1 231 ? -14.888 13.973 29.288 1.00 75.56 231 GLY A CA 1
ATOM 1693 C C . GLY A 1 231 ? -16.160 13.442 29.953 1.00 75.56 231 GLY A C 1
ATOM 1694 O O . GLY A 1 231 ? -16.928 12.708 29.345 1.00 75.56 231 GLY A O 1
ATOM 1695 N N . PHE A 1 232 ? -16.372 13.747 31.236 1.00 71.19 232 PHE A N 1
ATOM 1696 C CA . PHE A 1 232 ? -17.427 13.124 32.052 1.00 71.19 232 PHE A CA 1
ATOM 1697 C C . PHE A 1 232 ? -18.861 13.501 31.638 1.00 71.19 232 PHE A C 1
ATOM 1699 O O . PHE A 1 232 ? -19.798 13.000 32.263 1.00 71.19 232 PHE A O 1
ATOM 1706 N N . ASP A 1 233 ? -19.067 14.371 30.652 1.00 74.06 233 ASP A N 1
ATOM 1707 C CA . ASP A 1 233 ? -20.378 14.947 30.339 1.00 74.06 233 ASP A CA 1
ATOM 1708 C C . ASP A 1 233 ? -21.367 13.882 29.838 1.00 74.06 233 ASP A C 1
ATOM 1710 O O . ASP A 1 233 ? -22.391 13.645 30.486 1.00 74.06 233 ASP A O 1
ATOM 1714 N N . THR A 1 234 ? -21.009 13.105 28.813 1.00 77.25 234 THR A N 1
ATOM 1715 C CA . THR A 1 234 ? -21.839 11.995 28.303 1.00 77.25 234 THR A CA 1
ATOM 1716 C C . THR A 1 234 ? -21.972 10.844 29.292 1.00 77.25 234 THR A C 1
ATOM 1718 O O . THR A 1 234 ? -23.056 10.283 29.475 1.00 77.25 234 THR A O 1
ATOM 1721 N N . ALA A 1 235 ? -20.892 10.509 30.000 1.00 79.31 235 ALA A N 1
ATOM 1722 C CA . ALA A 1 235 ? -20.932 9.486 31.040 1.00 79.31 235 ALA A CA 1
ATOM 1723 C C . ALA A 1 235 ? -21.902 9.873 32.178 1.00 79.31 235 ALA A C 1
ATOM 1725 O O . ALA A 1 235 ? -22.585 9.015 32.742 1.00 79.31 235 ALA A O 1
ATOM 1726 N N . SER A 1 236 ? -22.003 11.169 32.484 1.00 78.56 236 SER A N 1
ATOM 1727 C CA . SER A 1 236 ? -22.926 11.701 33.486 1.00 78.56 236 SER A CA 1
ATOM 1728 C C . SER A 1 236 ? -24.374 11.706 33.007 1.00 78.56 236 SER A C 1
ATOM 1730 O O . SER A 1 236 ? -25.256 11.391 33.801 1.00 78.56 236 SER A O 1
ATOM 1732 N N . GLU A 1 237 ? -24.639 12.025 31.740 1.00 85.88 237 GLU A N 1
ATOM 1733 C CA . GLU A 1 237 ? -25.989 11.966 31.161 1.00 85.88 237 GLU A CA 1
ATOM 1734 C C . GLU A 1 237 ? -26.568 10.549 31.223 1.00 85.88 237 GLU A C 1
ATOM 1736 O O . GLU A 1 237 ? -27.672 10.340 31.732 1.00 85.88 237 GLU A O 1
ATOM 1741 N N . VAL A 1 238 ? -25.790 9.551 30.793 1.00 86.00 238 VAL A N 1
ATOM 1742 C CA . VAL A 1 238 ? -26.197 8.139 30.845 1.00 86.00 238 VAL A CA 1
ATOM 1743 C C . VAL A 1 238 ? -26.396 7.673 32.291 1.00 86.00 238 VAL A C 1
ATOM 1745 O O . VAL A 1 238 ? -27.364 6.971 32.595 1.00 86.00 238 VAL A O 1
ATOM 1748 N N . ALA A 1 239 ? -25.533 8.107 33.211 1.00 82.69 239 ALA A N 1
ATOM 1749 C CA . ALA A 1 239 ? -25.675 7.797 34.629 1.00 82.69 239 ALA A CA 1
ATOM 1750 C C . ALA A 1 239 ? -26.905 8.475 35.276 1.00 82.69 239 ALA A C 1
ATOM 1752 O O . ALA A 1 239 ? -27.559 7.879 36.131 1.00 82.69 239 ALA A O 1
ATOM 1753 N N . LEU A 1 240 ? -27.278 9.687 34.856 1.00 83.88 240 LEU A N 1
ATOM 1754 C CA . LEU A 1 240 ? -28.491 10.372 35.323 1.00 83.88 240 LEU A CA 1
ATOM 1755 C C . LEU A 1 240 ? -29.768 9.695 34.809 1.00 83.88 240 LEU A C 1
ATOM 1757 O O . LEU A 1 240 ? -30.736 9.557 35.564 1.00 83.88 240 LEU A O 1
ATOM 1761 N N . LEU A 1 241 ? -29.764 9.212 33.562 1.00 86.31 241 LEU A N 1
ATOM 1762 C CA . LEU A 1 241 ? -30.842 8.370 33.030 1.00 86.31 241 LEU A CA 1
ATOM 1763 C C . LEU A 1 241 ? -30.984 7.081 33.844 1.00 86.31 241 LEU A C 1
ATOM 1765 O O . LEU A 1 241 ? -32.103 6.667 34.153 1.00 86.31 241 LEU A O 1
ATOM 1769 N N . ALA A 1 242 ? -29.857 6.489 34.250 1.00 83.88 242 ALA A N 1
ATOM 1770 C CA . ALA A 1 242 ? -29.845 5.323 35.118 1.00 83.88 242 ALA A CA 1
ATOM 1771 C C . ALA A 1 242 ? -30.487 5.614 36.483 1.00 83.88 242 ALA A C 1
ATOM 1773 O O . ALA A 1 242 ? -31.414 4.911 36.882 1.00 83.88 242 ALA A O 1
ATOM 1774 N N . ILE A 1 243 ? -30.075 6.683 37.170 1.00 82.25 243 ILE A N 1
ATOM 1775 C CA . ILE A 1 243 ? -30.679 7.086 38.452 1.00 82.25 243 ILE A CA 1
ATOM 1776 C C . ILE A 1 243 ? -32.186 7.336 38.295 1.00 82.25 243 ILE A C 1
ATOM 1778 O O . ILE A 1 243 ? -32.977 6.870 39.114 1.00 82.25 243 ILE A O 1
ATOM 1782 N N . SER A 1 244 ? -32.596 8.022 37.226 1.00 82.69 244 SER A N 1
ATOM 1783 C CA . SER A 1 244 ? -34.007 8.326 36.953 1.00 82.69 244 SER A CA 1
ATOM 1784 C C . SER A 1 244 ? -34.843 7.056 36.752 1.00 82.69 244 SER A C 1
ATOM 1786 O O . SER A 1 244 ? -35.980 6.971 37.224 1.00 82.69 244 SER A O 1
ATOM 1788 N N . ALA A 1 245 ? -34.274 6.033 36.107 1.00 83.25 245 ALA A N 1
ATOM 1789 C CA . ALA A 1 245 ? -34.910 4.727 35.950 1.00 83.25 245 ALA A CA 1
ATOM 1790 C C . ALA A 1 245 ? -35.039 3.972 37.288 1.00 83.25 245 ALA A C 1
ATOM 1792 O O . ALA A 1 245 ? -36.083 3.380 37.548 1.00 83.25 245 ALA A O 1
ATOM 1793 N N . LEU A 1 246 ? -34.026 4.028 38.167 1.00 80.81 246 LEU A N 1
ATOM 1794 C CA . LEU A 1 246 ? -34.119 3.438 39.514 1.00 80.81 246 LEU A CA 1
ATOM 1795 C C . LEU A 1 246 ? -35.137 4.173 40.402 1.00 80.81 246 LEU A C 1
ATOM 1797 O O . LEU A 1 246 ? -35.805 3.543 41.219 1.00 80.81 246 LEU A O 1
ATOM 1801 N N . ALA A 1 247 ? -35.255 5.495 40.259 1.00 78.31 247 ALA A N 1
ATOM 1802 C CA . ALA A 1 247 ? -36.130 6.322 41.090 1.00 78.31 247 ALA A CA 1
ATOM 1803 C C . ALA A 1 247 ? -37.618 6.230 40.703 1.00 78.31 247 ALA A C 1
ATOM 1805 O O . ALA A 1 247 ? -38.487 6.457 41.542 1.00 78.31 247 ALA A O 1
ATOM 1806 N N . SER A 1 248 ? -37.924 5.910 39.444 1.00 75.38 248 SER A N 1
ATOM 1807 C CA . SER A 1 248 ? -39.288 5.944 38.893 1.00 75.38 248 SER A CA 1
ATOM 1808 C C . SER A 1 248 ? -40.118 4.686 39.167 1.00 75.38 248 SER A C 1
ATOM 1810 O O . SER A 1 248 ? -41.344 4.742 39.059 1.00 75.38 248 SER A O 1
ATOM 1812 N N . GLN A 1 249 ? -39.501 3.564 39.554 1.00 70.31 249 GLN A N 1
ATOM 1813 C CA . GLN A 1 249 ? -40.232 2.342 39.891 1.00 70.31 249 GLN A CA 1
ATOM 1814 C C . GLN A 1 249 ? -39.519 1.537 40.986 1.00 70.31 249 GLN A C 1
ATOM 1816 O O . GLN A 1 249 ? -38.413 1.031 40.801 1.00 70.31 249 GLN A O 1
ATOM 1821 N N . SER A 1 250 ? -40.177 1.376 42.136 1.00 62.16 250 SER A N 1
ATOM 1822 C CA . SER A 1 250 ? -39.668 0.547 43.230 1.00 62.16 250 SER A CA 1
ATOM 1823 C C . SER A 1 250 ? -39.601 -0.922 42.794 1.00 62.16 250 SER A C 1
ATOM 1825 O O . SER A 1 250 ? -40.630 -1.525 42.500 1.00 62.16 250 SER A O 1
ATOM 1827 N N . GLY A 1 251 ? -38.395 -1.499 42.756 1.00 74.62 251 GLY A N 1
ATOM 1828 C CA . GLY A 1 251 ? -38.181 -2.926 42.475 1.00 74.62 251 GLY A CA 1
ATOM 1829 C C . GLY A 1 251 ? -37.388 -3.259 41.208 1.00 74.62 251 GLY A C 1
ATOM 1830 O O . GLY A 1 251 ? -37.196 -4.444 40.937 1.00 74.62 251 GLY A O 1
ATOM 1831 N N . VAL A 1 252 ? -36.897 -2.269 40.450 1.00 82.62 252 VAL A N 1
ATOM 1832 C CA . VAL A 1 252 ? -35.937 -2.512 39.356 1.00 82.62 252 VAL A CA 1
ATOM 1833 C C . VAL A 1 252 ? -34.569 -2.882 39.952 1.00 82.62 252 VAL A C 1
ATOM 1835 O O . VAL A 1 252 ? -33.991 -2.076 40.685 1.00 82.62 252 VAL A O 1
ATOM 1838 N N . PRO A 1 253 ? -34.010 -4.071 39.664 1.00 86.81 253 PRO A N 1
ATOM 1839 C CA . PRO A 1 253 ? -32.672 -4.422 40.119 1.00 86.81 253 PRO A CA 1
ATOM 1840 C C . PRO A 1 253 ? -31.616 -3.515 39.476 1.00 86.81 253 PRO A C 1
ATOM 1842 O O . PRO A 1 253 ? -31.665 -3.233 38.279 1.00 86.81 253 PRO A O 1
ATOM 1845 N N . SER A 1 254 ? -30.608 -3.121 40.254 1.00 82.19 254 SER A N 1
ATOM 1846 C CA . SER A 1 254 ? -29.534 -2.215 39.821 1.00 82.19 254 SER A CA 1
ATOM 1847 C C . SER A 1 254 ? -28.786 -2.690 38.569 1.00 82.19 254 SER A C 1
ATOM 1849 O O . SER A 1 254 ? -28.404 -1.877 37.731 1.00 82.19 254 SER A O 1
ATOM 1851 N N . TRP A 1 255 ? -28.631 -4.006 38.391 1.00 84.69 255 TRP A N 1
ATOM 1852 C CA . TRP A 1 255 ? -27.969 -4.582 37.218 1.00 84.69 255 TRP A CA 1
ATOM 1853 C C . TRP A 1 255 ? -28.751 -4.375 35.916 1.00 84.69 255 TRP A C 1
ATOM 1855 O O . TRP A 1 255 ? -28.141 -4.309 34.853 1.00 84.69 255 TRP A O 1
ATOM 1865 N N . VAL A 1 256 ? -30.081 -4.242 35.975 1.00 88.25 256 VAL A N 1
ATOM 1866 C CA . VAL A 1 256 ? -30.913 -4.073 34.773 1.00 88.25 256 VAL A CA 1
ATOM 1867 C C . VAL A 1 256 ? -30.627 -2.728 34.109 1.00 88.25 256 VAL A C 1
ATOM 1869 O O . VAL A 1 256 ? -30.625 -2.605 32.888 1.00 88.25 256 VAL A O 1
ATOM 1872 N N . VAL A 1 257 ? -30.305 -1.718 34.912 1.00 87.88 257 VAL A N 1
ATOM 1873 C CA . VAL A 1 257 ? -30.047 -0.360 34.430 1.00 87.88 257 VAL A CA 1
ATOM 1874 C C . VAL A 1 257 ? -28.670 -0.228 33.767 1.00 87.88 257 VAL A C 1
ATOM 1876 O O . VAL A 1 257 ? -28.455 0.670 32.956 1.00 87.88 257 VAL A O 1
ATOM 1879 N N . LEU A 1 258 ? -27.774 -1.201 33.968 1.00 90.12 258 LEU A N 1
ATOM 1880 C CA . LEU A 1 258 ? -26.523 -1.306 33.208 1.00 90.12 258 LEU A CA 1
ATOM 1881 C C . LEU A 1 258 ? -26.747 -1.617 31.717 1.00 90.12 258 LEU A C 1
ATOM 1883 O O . LEU A 1 258 ? -25.813 -1.505 30.924 1.00 90.12 258 LEU A O 1
ATOM 1887 N N . VAL A 1 259 ? -27.980 -1.933 31.300 1.00 93.56 259 VAL A N 1
ATOM 1888 C CA . VAL A 1 259 ? -28.327 -2.014 29.876 1.00 93.56 259 VAL A CA 1
ATOM 1889 C C . VAL A 1 259 ? -28.204 -0.654 29.174 1.00 93.56 259 VAL A C 1
ATOM 1891 O O . VAL A 1 259 ? -27.901 -0.620 27.985 1.00 93.56 259 VAL A O 1
ATOM 1894 N N . LEU A 1 260 ? -28.382 0.462 29.897 1.00 94.06 260 LEU A N 1
ATOM 1895 C CA . LEU A 1 260 ? -28.324 1.822 29.344 1.00 94.06 260 LEU A CA 1
ATOM 1896 C C . LEU A 1 260 ? -26.928 2.192 28.807 1.00 94.06 260 LEU A C 1
ATOM 1898 O O . LEU A 1 260 ? -26.835 2.515 27.621 1.00 94.06 260 LEU A O 1
ATOM 1902 N N . PRO A 1 261 ? -25.828 2.091 29.585 1.00 93.56 261 PRO A N 1
ATOM 1903 C CA . PRO A 1 261 ? -24.487 2.314 29.044 1.00 93.56 261 PRO A CA 1
ATOM 1904 C C . PRO A 1 261 ? -24.091 1.267 27.992 1.00 93.56 261 PRO A C 1
ATOM 1906 O O . PRO A 1 261 ? -23.316 1.574 27.090 1.00 93.56 261 PRO A O 1
ATOM 1909 N N . GLY A 1 262 ? -24.654 0.053 28.044 1.00 94.94 262 GLY A N 1
ATOM 1910 C CA . GLY A 1 262 ? -24.481 -0.946 26.985 1.00 94.94 262 GLY A CA 1
ATOM 1911 C C . GLY A 1 262 ? -25.107 -0.522 25.650 1.00 94.94 262 GLY A C 1
ATOM 1912 O O . GLY A 1 262 ? -24.487 -0.681 24.599 1.00 94.94 262 GLY A O 1
ATOM 1913 N N . LEU A 1 263 ? -26.314 0.052 25.677 1.00 96.19 263 LEU A N 1
ATOM 1914 C CA . LEU A 1 263 ? -26.982 0.597 24.491 1.00 96.19 263 LEU A CA 1
ATOM 1915 C C . LEU A 1 263 ? -26.266 1.833 23.948 1.00 96.19 263 LEU A C 1
ATOM 1917 O O . LEU A 1 263 ? -26.072 1.922 22.737 1.00 96.19 263 LEU A O 1
ATOM 1921 N N . PHE A 1 264 ? -25.814 2.733 24.826 1.00 95.75 264 PHE A N 1
ATOM 1922 C CA . PHE A 1 264 ? -24.955 3.855 24.444 1.00 95.75 264 PHE A CA 1
ATOM 1923 C C . PHE A 1 264 ? -23.721 3.360 23.673 1.00 95.75 264 PHE A C 1
ATOM 1925 O O . PHE A 1 264 ? -23.472 3.796 22.550 1.00 95.75 264 PHE A O 1
ATOM 1932 N N . ALA A 1 265 ? -23.010 2.367 24.223 1.00 95.81 265 ALA A N 1
ATOM 1933 C CA . ALA A 1 265 ? -21.829 1.786 23.590 1.00 95.81 265 ALA A CA 1
ATOM 1934 C C . ALA A 1 265 ? -22.138 1.141 22.227 1.00 95.81 265 ALA A C 1
ATOM 1936 O O . ALA A 1 265 ? -21.333 1.222 21.298 1.00 95.81 265 ALA A O 1
ATOM 1937 N N . CYS A 1 266 ? -23.309 0.515 22.073 1.00 96.31 266 CYS A N 1
ATOM 1938 C CA . CYS A 1 266 ? -23.737 -0.083 20.804 1.00 96.31 266 CYS A CA 1
ATOM 1939 C C . CYS A 1 266 ? -24.052 0.957 19.726 1.00 96.31 266 CYS A C 1
ATOM 1941 O O . CYS A 1 266 ? -23.702 0.735 18.566 1.00 96.31 266 CYS A O 1
ATOM 1943 N N . GLY A 1 267 ? -24.694 2.067 20.102 1.00 95.75 267 GLY A N 1
ATOM 1944 C CA . GLY A 1 267 ? -24.948 3.188 19.198 1.00 95.75 267 GLY A CA 1
ATOM 1945 C C . GLY A 1 267 ? -23.640 3.839 18.755 1.00 95.75 267 GLY A C 1
ATOM 1946 O O . GLY A 1 267 ? -23.374 3.939 17.558 1.00 95.75 267 GLY A O 1
ATOM 1947 N N . MET A 1 268 ? -22.780 4.170 19.720 1.00 94.88 268 MET A N 1
ATOM 1948 C CA . MET A 1 268 ? -21.503 4.827 19.454 1.00 94.88 268 MET A CA 1
ATOM 1949 C C . MET A 1 268 ? -20.582 3.969 18.577 1.00 94.88 268 MET A C 1
ATOM 1951 O O . MET A 1 268 ? -20.097 4.412 17.539 1.00 94.88 268 MET A O 1
ATOM 1955 N N . SER A 1 269 ? -20.393 2.695 18.942 1.00 96.06 269 SER A N 1
ATOM 1956 C CA . SER A 1 269 ? -19.509 1.789 18.197 1.00 96.06 269 SER A CA 1
ATOM 1957 C C . SER A 1 269 ? -19.967 1.496 16.775 1.00 96.06 269 SER A C 1
ATOM 1959 O O . SER A 1 269 ? -19.126 1.198 15.924 1.00 96.06 269 SER A O 1
ATOM 1961 N N . LEU A 1 270 ? -21.269 1.596 16.494 1.00 95.69 270 LEU A N 1
ATOM 1962 C CA . LEU A 1 270 ? -21.796 1.475 15.141 1.00 95.69 270 LEU A CA 1
ATOM 1963 C C . LEU A 1 270 ? -21.358 2.662 14.277 1.00 95.69 270 LEU A C 1
ATOM 1965 O O . LEU A 1 270 ? -20.783 2.439 13.214 1.00 95.69 270 LEU A O 1
ATOM 1969 N N . ILE A 1 271 ? -21.603 3.891 14.732 1.00 94.94 271 ILE A N 1
ATOM 1970 C CA . ILE A 1 271 ? -21.318 5.107 13.960 1.00 94.94 271 ILE A CA 1
ATOM 1971 C C . ILE A 1 271 ? -19.808 5.321 13.800 1.00 94.94 271 ILE A C 1
ATOM 1973 O O . ILE A 1 271 ? -19.352 5.435 12.666 1.00 94.94 271 ILE A O 1
ATOM 1977 N N . ASP A 1 272 ? -19.018 5.218 14.872 1.00 94.88 272 ASP A N 1
ATOM 1978 C CA . ASP A 1 272 ? -17.553 5.360 14.804 1.00 94.88 272 ASP A CA 1
ATOM 1979 C C . ASP A 1 272 ? -16.915 4.316 13.871 1.00 94.88 272 ASP A C 1
ATOM 1981 O O . ASP A 1 272 ? -15.952 4.580 13.145 1.00 94.88 272 ASP A O 1
ATOM 1985 N N . SER A 1 273 ? -17.441 3.085 13.863 1.00 94.62 273 SER A N 1
ATOM 1986 C CA . SER A 1 273 ? -16.953 2.045 12.948 1.00 94.62 273 SER A CA 1
ATOM 1987 C C . SER A 1 273 ? -17.353 2.315 11.500 1.00 94.62 273 SER A C 1
ATOM 1989 O O . SER A 1 273 ? -16.573 2.015 10.594 1.00 94.62 273 SER A O 1
ATOM 1991 N N . LEU A 1 274 ? -18.556 2.850 11.267 1.00 92.44 274 LEU A N 1
ATOM 1992 C CA . LEU A 1 274 ? -19.005 3.248 9.934 1.00 92.44 274 LEU A CA 1
ATOM 1993 C C . LEU A 1 274 ? -18.173 4.408 9.393 1.00 92.44 274 LEU A C 1
ATOM 1995 O O . LEU A 1 274 ? -17.803 4.353 8.226 1.00 92.44 274 LEU A O 1
ATOM 1999 N N . ASP A 1 275 ? -17.816 5.376 10.233 1.00 89.94 275 ASP A N 1
ATOM 2000 C CA . ASP A 1 275 ? -16.934 6.494 9.893 1.00 89.94 275 ASP A CA 1
ATOM 2001 C C . ASP A 1 275 ? -15.559 6.004 9.398 1.00 89.94 275 ASP A C 1
ATOM 2003 O O . ASP A 1 275 ? -15.171 6.216 8.243 1.00 89.94 275 ASP A O 1
ATOM 2007 N N . GLY A 1 276 ? -14.877 5.169 10.192 1.00 86.81 276 GLY A N 1
ATOM 2008 C CA . GLY A 1 276 ? -13.588 4.590 9.794 1.00 86.81 276 GLY A CA 1
ATOM 2009 C C . GLY A 1 276 ? -13.651 3.731 8.517 1.00 86.81 276 GLY A C 1
ATOM 2010 O O . GLY A 1 276 ? -12.705 3.710 7.720 1.00 86.81 276 GLY A O 1
ATOM 2011 N N . ILE A 1 277 ? -14.764 3.022 8.284 1.00 88.31 277 ILE A N 1
ATOM 2012 C CA . ILE A 1 277 ? -14.985 2.228 7.063 1.00 88.31 277 ILE A CA 1
ATOM 2013 C C . ILE A 1 277 ? -15.310 3.124 5.863 1.00 88.31 277 ILE A C 1
ATOM 2015 O O . ILE A 1 277 ? -14.814 2.858 4.764 1.00 88.31 277 ILE A O 1
ATOM 2019 N N . PHE A 1 278 ? -16.107 4.174 6.053 1.00 84.31 278 PHE A N 1
ATOM 2020 C CA . PHE A 1 278 ? -16.416 5.161 5.025 1.00 84.31 278 PHE A CA 1
ATOM 2021 C C . PHE A 1 278 ? -15.134 5.825 4.537 1.00 84.31 278 PHE A C 1
ATOM 2023 O O . PHE A 1 278 ? -14.889 5.864 3.332 1.00 84.31 278 PHE A O 1
ATOM 2030 N N . MET A 1 279 ? -14.251 6.222 5.452 1.00 79.25 279 MET A N 1
ATOM 2031 C CA . MET A 1 279 ? -12.959 6.787 5.079 1.00 79.25 279 MET A CA 1
ATOM 2032 C C . MET A 1 279 ? -12.087 5.803 4.313 1.00 79.25 279 MET A C 1
ATOM 2034 O O . MET A 1 279 ? -11.522 6.145 3.274 1.00 79.25 279 MET A O 1
ATOM 2038 N N . LEU A 1 280 ? -12.008 4.552 4.765 1.00 77.62 280 LEU A N 1
ATOM 2039 C CA . LEU A 1 280 ? -11.314 3.493 4.035 1.00 77.62 280 LEU A CA 1
ATOM 2040 C C . LEU A 1 280 ? -11.854 3.319 2.603 1.00 77.62 280 LEU A C 1
ATOM 2042 O O . LEU A 1 280 ? -11.068 3.120 1.672 1.00 77.62 280 LEU A O 1
ATOM 2046 N N . TRP A 1 281 ? -13.173 3.389 2.428 1.00 78.56 281 TRP A N 1
ATOM 2047 C CA . TRP A 1 281 ? -13.822 3.319 1.122 1.00 78.56 281 TRP A CA 1
ATOM 2048 C C . TRP A 1 281 ? -13.526 4.557 0.265 1.00 78.56 281 TRP A C 1
ATOM 2050 O O . TRP A 1 281 ? -13.097 4.401 -0.878 1.00 78.56 281 TRP A O 1
ATOM 2060 N N . ALA A 1 282 ? -13.645 5.765 0.822 1.00 73.31 282 ALA A N 1
ATOM 2061 C CA . ALA A 1 282 ? -13.398 7.025 0.123 1.00 73.31 282 ALA A CA 1
ATOM 2062 C C . ALA A 1 282 ? -11.969 7.099 -0.451 1.00 73.31 282 ALA A C 1
ATOM 2064 O O . ALA A 1 282 ? -11.776 7.509 -1.595 1.00 73.31 282 ALA A O 1
ATOM 2065 N N . TYR A 1 283 ? -10.964 6.610 0.287 1.00 66.56 283 TYR A N 1
ATOM 2066 C CA . TYR A 1 283 ? -9.586 6.481 -0.215 1.00 66.56 283 TYR A CA 1
ATOM 2067 C C . TYR A 1 283 ? -9.402 5.329 -1.222 1.00 66.56 283 TYR A C 1
ATOM 2069 O O . TYR A 1 283 ? -8.496 5.360 -2.058 1.00 66.56 283 TYR A O 1
ATOM 2077 N N . GLY A 1 284 ? -10.233 4.289 -1.137 1.00 61.81 284 GLY A N 1
ATOM 2078 C CA . GLY A 1 284 ? -10.197 3.107 -1.999 1.00 61.81 284 GLY A CA 1
ATOM 2079 C C . GLY A 1 284 ? -10.922 3.257 -3.341 1.00 61.81 284 GLY A C 1
ATOM 2080 O O . GLY A 1 284 ? -10.744 2.389 -4.195 1.00 61.81 284 GLY A O 1
ATOM 2081 N N . TRP A 1 285 ? -11.704 4.322 -3.536 1.00 57.47 285 TRP A N 1
ATOM 2082 C CA . TRP A 1 285 ? -12.567 4.532 -4.707 1.00 57.47 285 TRP A CA 1
ATOM 2083 C C . TRP A 1 285 ? -11.933 5.364 -5.840 1.00 57.47 285 TRP A C 1
ATOM 2085 O O . TRP A 1 285 ? -12.393 5.305 -6.973 1.00 57.47 285 TRP A O 1
ATOM 2095 N N . ALA A 1 286 ? -10.837 6.093 -5.597 1.00 47.22 286 ALA A N 1
ATOM 2096 C CA . ALA A 1 286 ? -10.199 6.984 -6.583 1.00 47.22 286 ALA A CA 1
ATOM 2097 C C . ALA A 1 286 ? -9.427 6.252 -7.715 1.00 47.22 286 ALA A C 1
ATOM 2099 O O . ALA A 1 286 ? -8.225 6.462 -7.909 1.00 47.22 286 ALA A O 1
ATOM 2100 N N . TYR A 1 287 ? -10.101 5.382 -8.468 1.00 42.53 287 TYR A N 1
ATOM 2101 C CA . TYR A 1 287 ? -9.521 4.538 -9.508 1.00 42.53 287 TYR A CA 1
ATOM 2102 C C . TYR A 1 287 ? -10.049 4.958 -10.869 1.00 42.53 287 TYR A C 1
ATOM 2104 O O . TYR A 1 287 ? -11.230 4.802 -11.127 1.00 42.53 287 TYR A O 1
ATOM 2112 N N . ILE A 1 288 ? -9.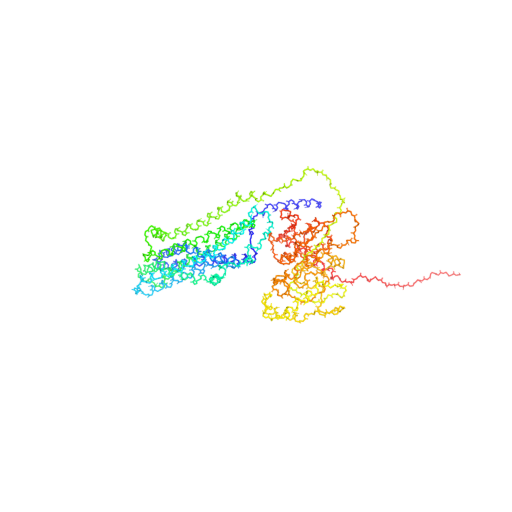155 5.515 -11.699 1.00 38.84 288 ILE A N 1
ATOM 2113 C CA . ILE A 1 288 ? -9.111 5.352 -13.169 1.00 38.84 288 ILE A CA 1
ATOM 2114 C C . ILE A 1 288 ? -7.869 6.053 -13.785 1.00 38.84 288 ILE A C 1
ATOM 2116 O O . ILE A 1 288 ? -7.456 5.662 -14.864 1.00 38.84 288 ILE A O 1
ATOM 2120 N N . HIS A 1 289 ? -7.137 6.951 -13.099 1.00 47.78 289 HIS A N 1
ATOM 2121 C CA . HIS A 1 289 ? -5.791 7.402 -13.541 1.00 47.78 289 HIS A CA 1
ATOM 2122 C C . HIS A 1 289 ? -4.870 7.781 -12.358 1.00 47.78 289 HIS A C 1
ATOM 2124 O O . HIS A 1 289 ? -5.373 8.274 -11.347 1.00 47.78 289 HIS A O 1
ATOM 2130 N N . PRO A 1 290 ? -3.533 7.644 -12.470 1.00 52.03 290 PRO A N 1
ATOM 2131 C CA . PRO A 1 290 ? -2.584 8.026 -11.412 1.00 52.03 290 PRO A CA 1
ATOM 2132 C C . PRO A 1 290 ? -2.676 9.512 -11.020 1.00 52.03 290 PRO A C 1
ATOM 2134 O O . PRO A 1 290 ? -2.657 9.844 -9.836 1.00 52.03 290 PRO A O 1
ATOM 2137 N N . ALA A 1 291 ? -2.901 10.408 -11.990 1.00 58.69 291 ALA A N 1
ATOM 2138 C CA . ALA A 1 291 ? -3.132 11.833 -11.730 1.00 58.69 291 ALA A CA 1
ATOM 2139 C C . ALA A 1 291 ? -4.467 12.104 -11.006 1.00 58.69 291 ALA A C 1
ATOM 2141 O O . ALA A 1 291 ? -4.509 12.939 -10.103 1.00 58.69 291 ALA A O 1
ATOM 2142 N N . LYS A 1 292 ? -5.541 11.365 -11.346 1.00 63.53 292 LYS A N 1
ATOM 2143 C CA . LYS A 1 292 ? -6.823 11.399 -10.610 1.00 63.53 292 LYS A CA 1
ATOM 2144 C C . LYS A 1 292 ? -6.573 11.036 -9.149 1.00 63.53 292 LYS A C 1
ATOM 2146 O O . LYS A 1 292 ? -6.858 11.815 -8.247 1.00 63.53 292 LYS A O 1
ATOM 2151 N N . LYS A 1 293 ? -5.961 9.873 -8.926 1.00 68.31 293 LYS A N 1
ATOM 2152 C CA . LYS A 1 293 ? -5.670 9.327 -7.598 1.00 68.31 293 LYS A CA 1
ATOM 2153 C C . LYS A 1 293 ? -4.850 10.287 -6.732 1.00 68.31 293 LYS A C 1
ATOM 2155 O O . LYS A 1 293 ? -5.179 10.468 -5.562 1.00 68.31 293 LYS A O 1
ATOM 2160 N N . LEU A 1 294 ? -3.812 10.916 -7.290 1.00 69.56 294 LEU A N 1
ATOM 2161 C CA . LEU A 1 294 ? -2.993 11.887 -6.562 1.00 69.56 294 LEU A CA 1
ATOM 2162 C C . LEU A 1 294 ? -3.803 13.125 -6.146 1.00 69.56 294 LEU A C 1
ATOM 2164 O O . LEU A 1 294 ? -3.708 13.534 -4.990 1.00 69.56 294 LEU A O 1
ATOM 2168 N N . PHE A 1 295 ? -4.635 13.672 -7.039 1.00 73.69 295 PHE A N 1
ATOM 2169 C CA . PHE A 1 295 ? -5.489 14.830 -6.751 1.00 73.69 295 PHE A CA 1
ATOM 2170 C C . PHE A 1 295 ? -6.503 14.545 -5.636 1.00 73.69 295 PHE A C 1
ATOM 2172 O O . PHE A 1 295 ? -6.563 15.289 -4.655 1.00 73.69 295 PHE A O 1
ATOM 2179 N N . TYR A 1 296 ? -7.248 13.438 -5.744 1.00 73.19 296 TYR A N 1
ATOM 2180 C CA . TYR A 1 296 ? -8.226 13.028 -4.729 1.00 73.19 296 TYR A CA 1
ATOM 2181 C C . TYR A 1 296 ? -7.564 12.793 -3.375 1.00 73.19 296 TYR A C 1
ATOM 2183 O O . TYR A 1 296 ? -8.018 13.314 -2.355 1.00 73.19 296 TYR A O 1
ATOM 2191 N N . ASN A 1 297 ? -6.450 12.053 -3.366 1.00 75.12 297 ASN A N 1
ATOM 2192 C CA . ASN A 1 297 ? -5.712 11.791 -2.141 1.00 75.12 297 ASN A CA 1
ATOM 2193 C C . ASN A 1 297 ? -5.220 13.092 -1.521 1.00 75.12 297 ASN A C 1
ATOM 2195 O O . ASN A 1 297 ? -5.445 13.299 -0.333 1.00 75.12 297 ASN A O 1
ATOM 2199 N N . MET A 1 298 ? -4.598 13.983 -2.297 1.00 79.19 298 MET A N 1
ATOM 2200 C CA . MET A 1 298 ? -4.129 15.288 -1.834 1.00 79.19 298 MET A CA 1
ATOM 2201 C C . MET A 1 298 ? -5.264 16.108 -1.215 1.00 79.19 298 MET A C 1
ATOM 2203 O O . MET A 1 298 ? -5.119 16.580 -0.091 1.00 79.19 298 MET A O 1
ATOM 2207 N N . PHE A 1 299 ? -6.408 16.217 -1.889 1.00 80.75 299 PHE A N 1
ATOM 2208 C CA . PHE A 1 299 ? -7.542 17.004 -1.412 1.00 80.75 299 PHE A CA 1
ATOM 2209 C C . PHE A 1 299 ? -8.136 16.456 -0.106 1.00 80.75 299 PHE A C 1
ATOM 2211 O O . PHE A 1 299 ? -8.238 17.192 0.874 1.00 80.75 299 PHE A O 1
ATOM 2218 N N . LEU A 1 300 ? -8.408 15.147 -0.039 1.00 79.25 300 LEU A N 1
ATOM 2219 C CA . LEU A 1 300 ? -8.875 14.492 1.190 1.00 79.25 300 LEU A CA 1
ATOM 2220 C C . LEU A 1 300 ? -7.851 14.605 2.334 1.00 79.25 300 LEU A C 1
ATOM 2222 O O . LEU A 1 300 ? -8.225 14.695 3.501 1.00 79.25 300 LEU A O 1
ATOM 2226 N N . THR A 1 301 ? -6.551 14.646 2.013 1.00 81.00 301 THR A N 1
ATOM 2227 C CA . THR A 1 301 ? -5.486 14.915 3.000 1.00 81.00 301 THR A CA 1
ATOM 2228 C C . THR A 1 301 ? -5.567 16.301 3.576 1.00 81.00 301 THR A C 1
ATOM 2230 O O . THR A 1 301 ? -5.497 16.450 4.793 1.00 81.00 301 THR A O 1
ATOM 2233 N N . GLY A 1 302 ? -5.652 17.297 2.696 1.00 86.19 302 GLY A N 1
ATOM 2234 C CA . GLY A 1 302 ? -5.701 18.692 3.094 1.00 86.19 302 GLY A CA 1
ATOM 2235 C C . GLY A 1 302 ? -6.914 18.933 3.976 1.00 86.19 302 GLY A C 1
ATOM 2236 O O . GLY A 1 302 ? -6.772 19.506 5.050 1.00 86.19 302 GLY A O 1
ATOM 2237 N N . LEU A 1 303 ? -8.068 18.396 3.575 1.00 87.56 303 LEU A N 1
ATOM 2238 C CA . LEU A 1 303 ? -9.313 18.522 4.320 1.00 87.56 303 LEU A CA 1
ATOM 2239 C C . LEU A 1 303 ? -9.234 17.882 5.711 1.00 87.56 303 LEU A C 1
ATOM 2241 O O . LEU A 1 303 ? -9.476 18.554 6.705 1.00 87.56 303 LEU A O 1
ATOM 2245 N N . SER A 1 304 ? -8.827 16.612 5.793 1.00 86.38 304 SER A N 1
ATOM 2246 C CA . SER A 1 304 ? -8.736 15.875 7.063 1.00 86.38 304 SER A CA 1
ATOM 2247 C C . SER A 1 304 ? -7.701 16.474 8.024 1.00 86.38 304 SER A C 1
ATOM 2249 O O . SER A 1 304 ? -7.942 16.558 9.229 1.00 86.38 304 SER A O 1
ATOM 2251 N N . SER A 1 305 ? -6.575 16.959 7.492 1.00 89.19 305 SER A N 1
ATOM 2252 C CA . SER A 1 305 ? -5.560 17.674 8.270 1.00 89.19 305 SER A CA 1
ATOM 2253 C C . SER A 1 305 ? -6.073 19.025 8.776 1.00 89.19 305 SER A C 1
ATOM 2255 O O . SER A 1 305 ? -5.871 19.351 9.944 1.00 89.19 305 SER A O 1
ATOM 2257 N N . PHE A 1 306 ? -6.764 19.789 7.925 1.00 92.38 306 PHE A N 1
ATOM 2258 C CA . PHE A 1 306 ? -7.356 21.073 8.294 1.00 92.38 306 PHE A CA 1
ATOM 2259 C C . PHE A 1 306 ? -8.411 20.914 9.389 1.00 92.38 306 PHE A C 1
ATOM 2261 O O . PHE A 1 306 ? -8.344 21.617 10.392 1.00 92.38 306 PHE A O 1
ATOM 2268 N N . VAL A 1 307 ? -9.335 19.963 9.229 1.00 91.69 307 VAL A N 1
ATOM 2269 C CA . VAL A 1 307 ? -10.403 19.684 10.199 1.00 91.69 307 VAL A CA 1
ATOM 2270 C C . VAL A 1 307 ? -9.820 19.330 11.570 1.00 91.69 307 VAL A C 1
ATOM 2272 O O . VAL A 1 307 ? -10.212 19.938 12.561 1.00 91.69 307 VAL A O 1
ATOM 2275 N N . ALA A 1 308 ? -8.825 18.438 11.643 1.00 91.56 308 ALA A N 1
ATOM 2276 C CA . ALA A 1 308 ? -8.192 18.091 12.919 1.00 91.56 308 ALA A CA 1
ATOM 2277 C C . ALA A 1 308 ? -7.457 19.267 13.577 1.00 91.56 308 ALA A C 1
ATOM 2279 O O . ALA A 1 308 ? -7.560 19.450 14.787 1.00 91.56 308 ALA A O 1
ATOM 2280 N N . LEU A 1 309 ? -6.737 20.084 12.801 1.00 93.69 309 LEU A N 1
ATOM 2281 C CA . LEU A 1 309 ? -6.078 21.281 13.334 1.00 93.69 309 LEU A CA 1
ATOM 2282 C C . LEU A 1 309 ? -7.090 22.325 13.813 1.00 93.69 309 LEU A C 1
ATOM 2284 O O . LEU A 1 309 ? -6.859 22.970 14.831 1.00 93.69 309 LEU A O 1
ATOM 2288 N N . PHE A 1 310 ? -8.198 22.487 13.091 1.00 93.31 310 PHE A N 1
ATOM 2289 C CA . PHE A 1 310 ? -9.266 23.409 13.451 1.00 93.31 310 PHE A CA 1
ATOM 2290 C C . PHE A 1 310 ? -9.945 22.984 14.755 1.00 93.31 310 PHE A C 1
ATOM 2292 O O . PHE A 1 310 ? -10.007 23.781 15.686 1.00 93.31 310 PHE A O 1
ATOM 2299 N N . ILE A 1 311 ? -10.381 21.726 14.857 1.00 92.50 311 ILE A N 1
ATOM 2300 C CA . ILE A 1 311 ? -11.054 21.207 16.056 1.00 92.50 311 ILE A CA 1
ATOM 2301 C C . ILE A 1 311 ? -10.099 21.214 17.248 1.00 92.50 311 ILE A C 1
ATOM 2303 O O . ILE A 1 311 ? -10.445 21.754 18.295 1.00 92.50 311 ILE A O 1
ATOM 2307 N N . GLY A 1 312 ? -8.861 20.740 17.069 1.00 91.88 312 GLY A N 1
ATOM 2308 C CA . GLY A 1 312 ? -7.860 20.779 18.134 1.00 91.88 312 GLY A CA 1
ATOM 2309 C C . GLY A 1 312 ? -7.543 22.204 18.607 1.00 91.88 312 GLY A C 1
ATOM 2310 O O . GLY A 1 312 ? -7.294 22.417 19.792 1.00 91.88 312 GLY A O 1
ATOM 2311 N N . ALA A 1 313 ? -7.593 23.202 17.716 1.00 91.19 313 ALA A N 1
ATOM 2312 C CA . ALA A 1 313 ? -7.446 24.607 18.092 1.00 91.19 313 ALA A CA 1
ATOM 2313 C C . ALA A 1 313 ? -8.675 25.146 18.845 1.00 91.19 313 ALA A C 1
ATOM 2315 O O . ALA A 1 313 ? -8.501 25.851 19.838 1.00 91.19 313 ALA A O 1
ATOM 2316 N N . VAL A 1 314 ? -9.894 24.810 18.407 1.00 91.06 314 VAL A N 1
ATOM 2317 C CA . VAL A 1 314 ? -11.142 25.183 19.098 1.00 91.06 314 VAL A CA 1
ATOM 2318 C C . VAL A 1 314 ? -11.156 24.617 20.518 1.00 91.06 314 VAL A C 1
ATOM 2320 O O . VAL A 1 314 ? -11.374 25.373 21.462 1.00 91.06 314 VAL A O 1
ATOM 2323 N N . GLU A 1 315 ? -10.825 23.337 20.697 1.00 89.31 315 GLU A N 1
ATOM 2324 C CA . GLU A 1 315 ? -10.730 22.706 22.019 1.00 89.31 315 GLU A CA 1
ATOM 2325 C C . GLU A 1 315 ? -9.630 23.338 22.885 1.00 89.31 315 GLU A C 1
ATOM 2327 O O . GLU A 1 315 ? -9.858 23.653 24.056 1.00 89.31 315 GLU A O 1
ATOM 2332 N N . ALA A 1 316 ? -8.442 23.588 22.315 1.00 90.75 316 ALA A N 1
ATOM 2333 C CA . ALA A 1 316 ? -7.341 24.228 23.034 1.00 90.75 316 ALA A CA 1
ATOM 2334 C C . ALA A 1 316 ? -7.725 25.627 23.539 1.00 90.75 316 ALA A C 1
ATOM 2336 O O . ALA A 1 316 ? -7.446 25.971 24.691 1.00 90.75 316 ALA A O 1
ATOM 2337 N N . VAL A 1 317 ? -8.388 26.431 22.701 1.00 90.75 317 VAL A N 1
ATOM 2338 C CA . VAL A 1 317 ? -8.898 27.748 23.101 1.00 90.75 317 VAL A CA 1
ATOM 2339 C C . VAL A 1 317 ? -10.049 27.601 24.096 1.00 90.75 317 VAL A C 1
ATOM 2341 O O . VAL A 1 317 ? -10.092 28.360 25.060 1.00 90.75 317 VAL A O 1
ATOM 2344 N N . GLY A 1 318 ? -10.915 26.597 23.946 1.00 88.00 318 GLY A N 1
ATOM 2345 C CA . GLY A 1 318 ? -11.994 26.291 24.890 1.00 88.00 318 GLY A CA 1
ATOM 2346 C C . GLY A 1 318 ? -11.482 26.068 26.314 1.00 88.00 318 GLY A C 1
ATOM 2347 O O . GLY A 1 318 ? -12.029 26.625 27.265 1.00 88.00 318 GLY A O 1
ATOM 2348 N N . ILE A 1 319 ? -10.357 25.364 26.469 1.00 88.00 319 ILE A N 1
ATOM 2349 C CA . ILE A 1 319 ? -9.690 25.178 27.770 1.00 88.00 319 ILE A CA 1
ATOM 2350 C C . ILE A 1 319 ? -9.183 26.514 28.341 1.00 88.00 319 ILE A C 1
ATOM 2352 O O . ILE A 1 319 ? -9.256 26.745 29.551 1.00 88.00 319 ILE A O 1
ATOM 2356 N N . LEU A 1 320 ? -8.659 27.409 27.496 1.00 89.06 320 LEU A N 1
ATOM 2357 C CA . LEU A 1 320 ? -8.183 28.731 27.924 1.00 89.06 320 LEU A CA 1
ATOM 2358 C C . LEU A 1 320 ? -9.337 29.657 28.327 1.00 89.06 320 LEU A C 1
ATOM 2360 O O . LEU A 1 320 ? -9.212 30.389 29.312 1.00 89.06 320 LEU A O 1
ATOM 2364 N N . VAL A 1 321 ? -10.459 29.591 27.607 1.00 87.94 321 VAL A N 1
ATOM 2365 C CA . VAL A 1 321 ? -11.703 30.303 27.934 1.00 87.94 321 VAL A CA 1
ATOM 2366 C C . VAL A 1 321 ? -12.265 29.799 29.263 1.00 87.94 321 VAL A C 1
ATOM 2368 O O . VAL A 1 321 ? -12.553 30.608 30.140 1.00 87.94 321 VAL A O 1
ATOM 2371 N N . ALA A 1 322 ? -12.306 28.479 29.480 1.00 83.19 322 ALA A N 1
ATOM 2372 C CA . ALA A 1 322 ? -12.754 27.881 30.742 1.00 83.19 322 ALA A CA 1
ATOM 2373 C C . ALA A 1 322 ? -11.898 28.299 31.956 1.00 83.19 322 ALA A C 1
ATOM 2375 O O . ALA A 1 322 ? -12.376 28.295 33.089 1.00 83.19 322 ALA A O 1
ATOM 2376 N N . ARG A 1 323 ? -10.635 28.693 31.735 1.00 85.12 323 ARG A N 1
ATOM 2377 C CA . ARG A 1 323 ? -9.734 29.240 32.769 1.00 85.12 323 ARG A CA 1
ATOM 2378 C C . ARG A 1 323 ? -9.787 30.765 32.907 1.00 85.12 323 ARG A C 1
ATOM 2380 O O . ARG A 1 323 ? -9.050 31.313 33.723 1.00 85.12 323 ARG A O 1
ATOM 2387 N N . GLY A 1 324 ? -10.606 31.450 32.110 1.00 85.12 324 GLY A N 1
ATOM 2388 C CA . GLY A 1 324 ? -10.706 32.912 32.095 1.00 85.12 324 GLY A CA 1
ATOM 2389 C C . GLY A 1 324 ? -9.481 33.626 31.511 1.00 85.12 324 GLY A C 1
ATOM 2390 O O . GLY A 1 324 ? -9.317 34.823 31.725 1.00 85.12 324 GLY A O 1
ATOM 2391 N N . LEU A 1 325 ? -8.607 32.912 30.790 1.00 86.56 325 LEU A N 1
ATOM 2392 C CA . LEU A 1 325 ? -7.386 33.477 30.198 1.00 86.56 325 LEU A CA 1
ATOM 2393 C C . LEU A 1 325 ? -7.643 34.176 28.856 1.00 86.56 325 LEU A C 1
ATOM 2395 O O . LEU A 1 325 ? -6.854 35.024 28.445 1.00 86.56 325 LEU A O 1
ATOM 2399 N N . VAL A 1 326 ? -8.728 33.812 28.171 1.00 86.81 326 VAL A N 1
ATOM 2400 C CA . VAL A 1 326 ? -9.165 34.408 26.903 1.00 86.81 326 VAL A CA 1
ATOM 2401 C C . VAL A 1 326 ? -10.564 34.976 27.110 1.00 86.81 326 VAL A C 1
ATOM 2403 O O . VAL A 1 326 ? -11.462 34.258 27.544 1.00 86.81 326 VAL A O 1
ATOM 2406 N N . THR A 1 327 ? -10.744 36.262 26.812 1.00 88.25 327 THR A N 1
ATOM 2407 C CA . THR A 1 327 ? -12.018 36.984 26.953 1.00 88.25 327 THR A CA 1
ATOM 2408 C C . THR A 1 327 ? -12.312 37.829 25.710 1.00 88.25 327 THR A C 1
ATOM 2410 O O . THR A 1 327 ? -11.420 38.118 24.909 1.00 88.25 327 THR A O 1
ATOM 2413 N N . GLY A 1 328 ? -13.579 38.218 25.534 1.00 89.50 328 GLY A N 1
ATOM 2414 C CA . GLY A 1 328 ? -14.055 38.994 24.386 1.00 89.50 328 GLY A CA 1
ATOM 2415 C C . GLY A 1 328 ? -14.530 38.119 23.223 1.00 89.50 328 GLY A C 1
ATOM 2416 O O . GLY A 1 328 ? -14.800 36.935 23.393 1.00 89.50 328 GLY A O 1
ATOM 2417 N N . TRP A 1 329 ? -14.588 38.697 22.022 1.00 89.06 329 TRP A N 1
ATOM 2418 C CA . TRP A 1 329 ? -15.256 38.095 20.858 1.00 89.06 329 TRP A CA 1
ATOM 2419 C C . TRP A 1 329 ? -14.747 36.695 20.459 1.00 89.06 329 TRP A C 1
ATOM 2421 O O . TRP A 1 329 ? -15.511 35.890 19.936 1.00 89.06 329 TRP A O 1
ATOM 2431 N N . VAL A 1 330 ? -13.470 36.380 20.711 1.00 86.75 330 VAL A N 1
ATOM 2432 C CA . VAL A 1 330 ? -12.901 35.043 20.449 1.00 86.75 330 VAL A CA 1
ATOM 2433 C C . VAL A 1 330 ? -13.485 33.999 21.401 1.00 86.75 330 VAL A C 1
ATOM 2435 O O . VAL A 1 330 ? -13.777 32.883 20.978 1.00 86.75 330 VAL A O 1
ATOM 2438 N N . ALA A 1 331 ? -13.672 34.361 22.673 1.00 87.38 331 ALA A N 1
ATOM 2439 C CA . ALA A 1 331 ? -14.288 33.482 23.659 1.00 87.38 331 ALA A CA 1
ATOM 2440 C C . ALA A 1 331 ? -15.754 33.211 23.301 1.00 87.38 331 ALA A C 1
ATOM 2442 O O . ALA A 1 331 ? -16.172 32.059 23.324 1.00 87.38 331 ALA A O 1
ATOM 2443 N N . ASP A 1 332 ? -16.491 34.242 22.877 1.00 88.00 332 ASP A N 1
ATOM 2444 C CA . ASP A 1 332 ? -17.901 34.118 22.486 1.00 88.00 332 ASP A CA 1
ATOM 2445 C C . ASP A 1 332 ? -18.087 33.178 21.282 1.00 88.00 332 ASP A C 1
ATOM 2447 O O . ASP A 1 332 ? -19.000 32.353 21.269 1.00 88.00 332 ASP A O 1
ATOM 2451 N N . ILE A 1 333 ? -17.191 33.248 20.287 1.00 87.25 333 ILE A N 1
ATOM 2452 C CA . ILE A 1 333 ? -17.208 32.335 19.132 1.00 87.25 333 ILE A CA 1
ATOM 2453 C C . ILE A 1 333 ? -16.941 30.893 19.566 1.00 87.25 333 ILE A C 1
ATOM 2455 O O . ILE A 1 333 ? -17.662 29.989 19.153 1.00 87.25 333 ILE A O 1
ATOM 2459 N N . VAL A 1 334 ? -15.903 30.662 20.375 1.00 87.56 334 VAL A N 1
ATOM 2460 C CA . VAL A 1 334 ? -15.524 29.303 20.796 1.00 87.56 334 VAL A CA 1
ATOM 2461 C C . VAL A 1 334 ? -16.594 28.680 21.686 1.00 87.56 334 VAL A C 1
ATOM 2463 O O . VAL A 1 334 ? -16.898 27.504 21.515 1.00 87.56 334 VAL A O 1
ATOM 2466 N N . LEU A 1 335 ? -17.214 29.461 22.572 1.00 83.50 335 LEU A N 1
ATOM 2467 C CA . LEU A 1 335 ? -18.357 29.008 23.364 1.00 83.50 335 LEU A CA 1
ATOM 2468 C C . LEU A 1 335 ? -19.536 28.626 22.463 1.00 83.50 335 LEU A C 1
ATOM 2470 O O . LEU A 1 335 ? -20.047 27.521 22.585 1.00 83.50 335 LEU A O 1
ATOM 2474 N N . GLY A 1 336 ? -19.886 29.464 21.480 1.00 86.75 336 GLY A N 1
ATOM 2475 C CA . GLY A 1 336 ? -20.958 29.143 20.533 1.00 86.75 336 GLY A CA 1
ATOM 2476 C C . GLY A 1 336 ? -20.695 27.888 19.688 1.00 86.75 336 GLY A C 1
ATOM 2477 O O . GLY A 1 336 ? -21.636 27.165 19.356 1.00 86.75 336 GLY A O 1
ATOM 2478 N N . ILE A 1 337 ? -19.428 27.606 19.356 1.00 85.81 337 ILE A N 1
ATOM 2479 C CA . ILE A 1 337 ? -19.028 26.371 18.663 1.00 85.81 337 ILE A CA 1
ATOM 2480 C C . ILE A 1 337 ? -19.111 25.161 19.602 1.00 85.81 337 ILE A C 1
ATOM 2482 O O . ILE A 1 337 ? -19.660 24.138 19.200 1.00 85.81 337 ILE A O 1
ATOM 2486 N N . ASN A 1 338 ? -18.606 25.269 20.834 1.00 82.38 338 ASN A N 1
ATOM 2487 C CA . ASN A 1 338 ? -18.651 24.185 21.821 1.00 82.38 338 ASN A CA 1
ATOM 2488 C C . ASN A 1 338 ? -20.089 23.834 22.232 1.00 82.38 338 ASN A C 1
ATOM 2490 O O . ASN A 1 338 ? -20.394 22.663 22.425 1.00 82.38 338 ASN A O 1
ATOM 2494 N N . ASP A 1 339 ? -20.991 24.816 22.286 1.00 81.38 339 ASP A N 1
ATOM 2495 C CA . ASP A 1 339 ? -22.415 24.589 22.566 1.00 81.38 339 ASP A CA 1
ATOM 2496 C C . ASP A 1 339 ? -23.129 23.823 21.434 1.00 81.38 339 ASP A C 1
ATOM 2498 O O . ASP A 1 339 ? -24.181 23.225 21.649 1.00 81.38 339 ASP A O 1
ATOM 2502 N N . ASN A 1 340 ? -22.571 23.839 20.218 1.00 85.69 340 ASN A N 1
ATOM 2503 C CA . ASN A 1 340 ? -23.118 23.177 19.029 1.00 85.69 340 ASN A CA 1
ATOM 2504 C C . ASN A 1 340 ? -22.118 22.171 18.438 1.00 85.69 340 ASN A C 1
ATOM 2506 O O . ASN A 1 340 ? -22.029 22.006 17.216 1.00 85.69 340 ASN A O 1
ATOM 2510 N N . PHE A 1 341 ? -21.344 21.512 19.299 1.00 82.69 341 PHE A N 1
ATOM 2511 C CA . PHE A 1 341 ? -20.221 20.676 18.881 1.00 82.69 341 PHE A CA 1
ATOM 2512 C C . PHE A 1 341 ? -20.647 19.498 17.985 1.00 82.69 341 PHE A C 1
ATOM 2514 O O . PHE A 1 341 ? -19.938 19.140 17.043 1.00 82.69 341 PHE A O 1
ATOM 2521 N N . GLU A 1 342 ? -21.855 18.961 18.174 1.00 81.62 342 GLU A N 1
ATOM 2522 C CA . GLU A 1 342 ? -22.363 17.864 17.335 1.00 81.62 342 GLU A CA 1
ATOM 2523 C C . GLU A 1 342 ? -22.814 18.356 15.952 1.00 81.62 342 GLU A C 1
ATOM 2525 O O . GLU A 1 342 ? -22.660 17.666 14.939 1.00 81.62 342 GLU A O 1
ATOM 2530 N N . LEU A 1 343 ? -23.346 19.584 15.878 1.00 85.31 343 LEU A N 1
ATOM 2531 C CA . LEU A 1 343 ? -23.666 20.229 14.604 1.00 85.31 343 LEU A CA 1
ATOM 2532 C C . LEU A 1 343 ? -22.385 20.479 13.807 1.00 85.31 343 LEU A C 1
ATOM 2534 O O . LEU A 1 343 ? -22.378 20.279 12.592 1.00 85.31 343 LEU A O 1
ATOM 2538 N N . LEU A 1 344 ? -21.297 20.866 14.481 1.00 86.31 344 LEU A N 1
ATOM 2539 C CA . LEU A 1 344 ? -19.984 20.989 13.854 1.00 86.31 344 LEU A CA 1
ATOM 2540 C C . LEU A 1 344 ? -19.542 19.654 13.240 1.00 86.31 344 LEU A C 1
ATOM 2542 O O . LEU A 1 344 ? -19.097 19.635 12.094 1.00 86.31 344 LEU A O 1
ATOM 2546 N N . GLY A 1 345 ? -19.726 18.539 13.944 1.00 83.69 345 GLY A N 1
ATOM 2547 C CA . GLY A 1 345 ? -19.440 17.208 13.412 1.00 83.69 345 GLY A CA 1
ATOM 2548 C C . GLY A 1 345 ? -20.296 16.828 12.198 1.00 83.69 345 GLY A C 1
ATOM 2549 O O . GLY A 1 345 ? -19.769 16.386 11.175 1.00 83.69 345 GLY A O 1
ATOM 2550 N N . CYS A 1 346 ? -21.599 17.125 12.222 1.00 85.31 346 CYS A N 1
ATOM 2551 C CA . CYS A 1 346 ? -22.473 16.962 11.051 1.00 85.31 346 CYS A CA 1
ATOM 2552 C C . CYS A 1 346 ? -22.000 17.804 9.852 1.00 85.31 346 CYS A C 1
ATOM 2554 O O . CYS A 1 346 ? -22.016 17.337 8.709 1.00 85.31 346 CYS A O 1
ATOM 2556 N N . VAL A 1 347 ? -21.556 19.040 10.104 1.00 87.62 347 VAL A N 1
ATOM 2557 C CA . VAL A 1 347 ? -20.974 19.923 9.084 1.00 87.62 347 VAL A CA 1
ATOM 2558 C C . VAL A 1 347 ? -19.682 19.330 8.528 1.00 87.62 347 VAL A C 1
ATOM 2560 O O . VAL A 1 347 ? -19.489 19.374 7.316 1.00 87.62 347 VAL A O 1
ATOM 2563 N N . VAL A 1 348 ? -18.827 18.734 9.363 1.00 85.62 348 VAL A N 1
ATOM 2564 C CA . VAL A 1 348 ? -17.602 18.042 8.928 1.00 85.62 348 VAL A CA 1
ATOM 2565 C C . VAL A 1 348 ? -17.931 16.853 8.020 1.00 85.62 348 VAL A C 1
ATOM 2567 O O . VAL A 1 348 ? -17.363 16.755 6.932 1.00 85.62 348 VAL A O 1
ATOM 2570 N N . ILE A 1 349 ? -18.891 15.999 8.387 1.00 82.19 349 ILE A N 1
ATOM 2571 C CA . ILE A 1 349 ? -19.341 14.889 7.526 1.00 82.19 349 ILE A CA 1
ATOM 2572 C C . ILE A 1 349 ? -19.851 15.430 6.184 1.00 82.19 349 ILE A C 1
ATOM 2574 O O . ILE A 1 349 ? -19.439 14.968 5.117 1.00 82.19 349 ILE A O 1
ATOM 2578 N N . GLY A 1 350 ? -20.715 16.450 6.222 1.00 83.38 350 GLY A N 1
ATOM 2579 C CA . GLY A 1 350 ? -21.234 17.103 5.021 1.00 83.38 350 GLY A CA 1
ATOM 2580 C C . GLY A 1 350 ? -20.120 17.687 4.150 1.00 83.38 350 GLY A C 1
ATOM 2581 O O . GLY A 1 350 ? -20.127 17.504 2.933 1.00 83.38 350 GLY A O 1
ATOM 2582 N N . LEU A 1 351 ? -19.120 18.320 4.768 1.00 85.19 351 LEU A N 1
ATOM 2583 C CA . LEU A 1 351 ? -17.934 18.854 4.109 1.00 85.19 351 LEU A CA 1
ATOM 2584 C C . LEU A 1 351 ? -17.168 17.745 3.389 1.00 85.19 351 LEU A C 1
ATOM 2586 O O . LEU A 1 351 ? -16.819 17.954 2.233 1.00 85.19 351 LEU A O 1
ATOM 2590 N N . PHE A 1 352 ? -16.945 16.577 4.003 1.00 80.38 352 PHE A N 1
ATOM 2591 C CA . PHE A 1 352 ? -16.279 15.437 3.357 1.00 80.38 352 PHE A CA 1
ATOM 2592 C C . PHE A 1 352 ? -17.072 14.888 2.167 1.00 80.38 352 PHE A C 1
ATOM 2594 O O . PHE A 1 352 ? -16.498 14.683 1.095 1.00 80.38 352 PHE A O 1
ATOM 2601 N N . VAL A 1 353 ? -18.388 14.711 2.315 1.00 79.88 353 VAL A N 1
ATOM 2602 C CA . VAL A 1 353 ? -19.269 14.221 1.240 1.00 79.88 353 VAL A CA 1
ATOM 2603 C C . VAL A 1 353 ? -19.308 15.202 0.064 1.00 79.88 353 VAL A C 1
ATOM 2605 O O . VAL A 1 353 ? -19.115 14.811 -1.089 1.00 79.88 353 VAL A O 1
ATOM 2608 N N . VAL A 1 354 ? -19.503 16.494 0.339 1.00 81.44 354 VAL A N 1
ATOM 2609 C CA . VAL A 1 354 ? -19.524 17.551 -0.683 1.00 81.44 354 VAL A CA 1
ATOM 2610 C C . VAL A 1 354 ? -18.157 17.682 -1.345 1.00 81.44 354 VAL A C 1
ATOM 2612 O O . VAL A 1 354 ? -18.065 17.751 -2.567 1.00 81.44 354 VAL A O 1
ATOM 2615 N N . SER A 1 355 ? -17.086 17.658 -0.556 1.00 74.12 355 SER A N 1
ATOM 2616 C CA . SER A 1 355 ? -15.701 17.702 -1.029 1.00 74.12 355 SER A CA 1
ATOM 2617 C C . SER A 1 355 ? -15.394 16.562 -1.995 1.00 74.12 355 SER A C 1
ATOM 2619 O O . SER A 1 355 ? -14.787 16.781 -3.043 1.00 74.12 355 SER A O 1
ATOM 2621 N N . PHE A 1 356 ? -15.863 15.355 -1.694 1.00 70.56 356 PHE A N 1
ATOM 2622 C CA . PHE A 1 356 ? -15.741 14.212 -2.587 1.00 70.56 356 PHE A CA 1
ATOM 2623 C C . PHE A 1 356 ? -16.463 14.447 -3.926 1.00 70.56 356 PHE A C 1
ATOM 2625 O O . PHE A 1 356 ? -15.869 14.260 -4.990 1.00 70.56 356 PHE A O 1
ATOM 2632 N N . GLY A 1 357 ? -17.700 14.959 -3.887 1.00 71.50 357 GLY A N 1
ATOM 2633 C CA . GLY A 1 357 ? -18.469 15.310 -5.087 1.00 71.50 357 GLY A CA 1
ATOM 2634 C C . GLY A 1 357 ? -17.847 16.444 -5.916 1.00 71.50 357 GLY A C 1
ATOM 2635 O O . GLY A 1 357 ? -17.769 16.352 -7.141 1.00 71.50 357 GLY A O 1
ATOM 2636 N N . ILE A 1 358 ? -17.336 17.493 -5.264 1.00 73.44 358 ILE A N 1
ATOM 2637 C CA . ILE A 1 358 ? -16.645 18.611 -5.925 1.00 73.44 358 ILE A CA 1
ATOM 2638 C C . ILE A 1 358 ? -15.348 18.128 -6.564 1.00 73.44 358 ILE A C 1
ATOM 2640 O O . ILE A 1 358 ? -15.065 18.472 -7.707 1.00 73.44 358 ILE A O 1
ATOM 2644 N N . SER A 1 359 ? -14.563 17.311 -5.863 1.00 66.94 359 SER A N 1
ATOM 2645 C CA . SER A 1 359 ? -13.321 16.760 -6.402 1.00 66.94 359 SER A CA 1
ATOM 2646 C C . SER A 1 359 ? -13.590 15.907 -7.651 1.00 66.94 359 SER A C 1
ATOM 2648 O O . SER A 1 359 ? -12.820 15.956 -8.613 1.00 66.94 359 SER A O 1
ATOM 2650 N N . TYR A 1 360 ? -14.713 15.173 -7.679 1.00 68.25 360 TYR A N 1
ATOM 2651 C CA . TYR A 1 360 ? -15.173 14.439 -8.860 1.00 68.25 360 TYR A CA 1
ATOM 2652 C C . TYR A 1 360 ? -15.427 15.379 -10.044 1.00 68.25 360 TYR A C 1
ATOM 2654 O O . TYR A 1 360 ? -14.827 15.228 -11.108 1.00 68.25 360 TYR A O 1
ATOM 2662 N N . PHE A 1 361 ? -16.239 16.411 -9.823 1.00 71.81 361 PHE A N 1
ATOM 2663 C CA . PHE A 1 361 ? -16.620 17.370 -10.856 1.00 71.81 361 PHE A CA 1
ATOM 2664 C C . PHE A 1 361 ? -15.447 18.225 -11.364 1.00 71.81 361 PHE A C 1
ATOM 2666 O O . PHE A 1 361 ? -15.269 18.393 -12.569 1.00 71.81 361 PHE A O 1
ATOM 2673 N N . VAL A 1 362 ? -14.609 18.744 -10.460 1.00 69.31 362 VAL A N 1
ATOM 2674 C CA . VAL A 1 362 ? -13.456 19.596 -10.798 1.00 69.31 362 VAL A CA 1
ATOM 2675 C C . VAL A 1 362 ? -12.452 18.842 -11.663 1.00 69.31 362 VAL A C 1
ATOM 2677 O O . VAL A 1 362 ? -11.924 19.415 -12.616 1.00 69.31 362 VAL A O 1
ATOM 2680 N N . TYR A 1 363 ? -12.203 17.563 -11.378 1.00 64.69 363 TYR A N 1
ATOM 2681 C CA . TYR A 1 363 ? -11.308 16.767 -12.208 1.00 64.69 363 TYR A CA 1
ATOM 2682 C C . TYR A 1 363 ? -11.862 16.596 -13.635 1.00 64.69 363 TYR A C 1
ATOM 2684 O O . TYR A 1 363 ? -11.148 16.866 -14.606 1.00 64.69 363 TYR A O 1
ATOM 2692 N N . GLU A 1 364 ? -13.125 16.175 -13.767 1.00 68.75 364 GLU A N 1
ATOM 2693 C CA . GLU A 1 364 ? -13.765 15.925 -15.068 1.00 68.75 364 GLU A CA 1
ATOM 2694 C C . GLU A 1 364 ? -13.860 17.194 -15.926 1.00 68.75 364 GLU A C 1
ATOM 2696 O O . GLU A 1 364 ? -13.629 17.147 -17.131 1.00 68.75 364 GLU A O 1
ATOM 2701 N N . VAL A 1 365 ? -14.132 18.349 -15.314 1.00 64.38 365 VAL A N 1
ATOM 2702 C CA . VAL A 1 365 ? -14.340 19.606 -16.048 1.00 64.38 365 VAL A CA 1
ATOM 2703 C C . VAL A 1 365 ? -13.030 20.335 -16.366 1.00 64.38 365 VAL A C 1
ATOM 2705 O O . VAL A 1 365 ? -12.885 20.868 -17.464 1.00 64.38 365 VAL A O 1
ATOM 2708 N N . PHE A 1 366 ? -12.059 20.369 -15.445 1.00 58.94 366 PHE A N 1
ATOM 2709 C CA . PHE A 1 366 ? -10.854 21.200 -15.606 1.00 58.94 366 PHE A CA 1
ATOM 2710 C C . PHE A 1 366 ? -9.597 20.435 -16.033 1.00 58.94 366 PHE A C 1
ATOM 2712 O O . PHE A 1 366 ? -8.728 21.019 -16.685 1.00 58.94 366 PHE A O 1
ATOM 2719 N N . PHE A 1 367 ? -9.468 19.148 -15.695 1.00 58.28 367 PHE A N 1
ATOM 2720 C CA . PHE A 1 367 ? -8.233 18.389 -15.937 1.00 58.28 367 PHE A CA 1
ATOM 2721 C C . PHE A 1 367 ? -8.342 17.374 -17.085 1.00 58.28 367 PHE A C 1
ATOM 2723 O O . PHE A 1 367 ? -7.325 17.098 -17.726 1.00 58.28 367 PHE A O 1
ATOM 2730 N N . ALA A 1 368 ? -9.546 16.904 -17.438 1.00 52.91 368 ALA A N 1
ATOM 2731 C CA . ALA A 1 368 ? -9.755 16.014 -18.589 1.00 52.91 368 ALA A CA 1
ATOM 2732 C C . ALA A 1 368 ? -9.364 16.663 -19.935 1.00 52.91 368 ALA A C 1
ATOM 2734 O O . ALA A 1 368 ? -8.766 16.013 -20.791 1.00 52.91 368 ALA A O 1
ATOM 2735 N N . ALA A 1 369 ? -9.606 17.969 -20.100 1.00 42.03 369 ALA A N 1
ATOM 2736 C CA . ALA A 1 369 ? -9.252 18.708 -21.317 1.00 42.03 369 ALA A CA 1
ATOM 2737 C C . ALA A 1 369 ? -7.737 18.964 -21.469 1.00 42.03 369 ALA A C 1
ATOM 2739 O O . ALA A 1 369 ? -7.242 19.118 -22.584 1.00 42.03 369 ALA A O 1
ATOM 2740 N N . LYS A 1 370 ? -6.982 18.989 -20.361 1.00 39.31 370 LYS A N 1
ATOM 2741 C CA . LYS A 1 370 ? -5.537 19.287 -20.350 1.00 39.31 370 LYS A CA 1
ATOM 2742 C C . LYS A 1 370 ? -4.675 18.039 -20.583 1.00 39.31 370 LYS A C 1
ATOM 2744 O O . LYS A 1 370 ? -3.592 18.152 -21.144 1.00 39.31 370 LYS A O 1
ATOM 2749 N N . ALA A 1 371 ? -5.180 16.853 -20.230 1.00 39.44 371 ALA A N 1
ATOM 2750 C CA . ALA A 1 371 ? -4.558 15.565 -20.555 1.00 39.44 371 ALA A CA 1
ATOM 2751 C C . ALA A 1 371 ? -4.685 15.187 -22.048 1.00 39.44 371 ALA A C 1
ATOM 2753 O O . ALA A 1 371 ? -3.889 14.402 -22.554 1.00 39.44 371 ALA A O 1
ATOM 2754 N N . ALA A 1 372 ? -5.651 15.774 -22.764 1.00 36.19 372 ALA A N 1
ATOM 2755 C CA . ALA A 1 372 ? -5.855 15.580 -24.202 1.00 36.19 372 ALA A CA 1
ATOM 2756 C C . ALA A 1 372 ? -4.980 16.493 -25.090 1.00 36.19 372 ALA A C 1
ATOM 2758 O O . ALA A 1 372 ? -4.997 16.361 -26.312 1.00 36.19 372 ALA A O 1
ATOM 2759 N N . ALA A 1 373 ? -4.215 17.418 -24.499 1.00 30.23 373 ALA A N 1
ATOM 2760 C CA . ALA A 1 373 ? -3.446 18.435 -25.212 1.00 30.23 373 ALA A CA 1
ATOM 2761 C C . ALA A 1 373 ? -1.929 18.180 -25.130 1.00 30.23 373 ALA A C 1
ATOM 2763 O O . ALA A 1 373 ? -1.173 19.006 -24.625 1.00 30.23 373 ALA A O 1
ATOM 2764 N N . VAL A 1 374 ? -1.471 17.043 -25.656 1.00 29.94 374 VAL A N 1
ATOM 2765 C CA . VAL A 1 374 ? -0.099 16.926 -26.178 1.00 29.94 374 VAL A CA 1
ATOM 2766 C C . VAL A 1 374 ? -0.186 17.210 -27.682 1.00 29.94 374 VAL A C 1
ATOM 2768 O O . VAL A 1 374 ? -1.024 16.596 -28.346 1.00 29.94 374 VAL A O 1
ATOM 2771 N N . PRO A 1 375 ? 0.595 18.148 -28.252 1.00 27.03 375 PRO A N 1
ATOM 2772 C CA . PRO A 1 375 ? 0.440 18.519 -29.651 1.00 27.03 375 PRO A CA 1
ATOM 2773 C C . PRO A 1 375 ? 0.790 17.337 -30.554 1.00 27.03 375 PRO A C 1
ATOM 2775 O O . PRO A 1 375 ? 1.930 16.876 -30.595 1.00 27.03 375 PRO A O 1
ATOM 2778 N N . CYS A 1 376 ? -0.206 16.866 -31.299 1.00 26.75 376 CYS A N 1
ATOM 2779 C CA . CYS A 1 376 ? -0.033 15.948 -32.411 1.00 26.75 376 CYS A CA 1
ATOM 2780 C C . CYS A 1 376 ? 0.841 16.637 -33.469 1.00 26.75 376 CYS A C 1
ATOM 2782 O O . CYS A 1 376 ? 0.383 17.544 -34.168 1.00 26.75 376 CYS A O 1
ATOM 2784 N N . GLY A 1 377 ? 2.104 16.221 -33.572 1.00 28.41 377 GLY A N 1
ATOM 2785 C CA . GLY A 1 377 ? 2.978 16.600 -34.674 1.00 28.41 377 GLY A CA 1
ATOM 2786 C C . GLY A 1 377 ? 2.338 16.184 -35.995 1.00 28.41 377 GLY A C 1
ATOM 2787 O O . GLY A 1 377 ? 2.022 15.015 -36.211 1.00 28.41 377 GLY A O 1
ATOM 2788 N N . GLN A 1 378 ? 2.102 17.168 -36.856 1.00 29.73 378 GLN A N 1
ATOM 2789 C CA . GLN A 1 378 ? 1.617 16.990 -38.215 1.00 29.73 378 GLN A CA 1
ATOM 2790 C C . GLN A 1 378 ? 2.578 16.086 -38.997 1.00 29.73 378 GLN A C 1
ATOM 2792 O O . GLN A 1 378 ? 3.664 16.517 -39.372 1.00 29.73 378 GLN A O 1
ATOM 2797 N N . PHE A 1 379 ? 2.156 14.863 -39.312 1.00 28.53 379 PHE A N 1
ATOM 2798 C CA . PHE A 1 379 ? 2.660 14.153 -40.483 1.00 28.53 379 PHE A CA 1
ATOM 2799 C C . PHE A 1 379 ? 1.489 13.741 -41.371 1.00 28.53 379 PHE A C 1
ATOM 2801 O O . PHE A 1 379 ? 0.455 13.247 -40.925 1.00 28.53 379 PHE A O 1
ATOM 2808 N N . ASN A 1 380 ? 1.649 14.092 -42.641 1.00 27.95 380 ASN A N 1
ATOM 2809 C CA . ASN A 1 380 ? 0.610 14.269 -43.637 1.00 27.95 380 ASN A CA 1
ATOM 2810 C C . ASN A 1 380 ? -0.265 13.038 -43.903 1.00 27.95 380 ASN A C 1
ATOM 2812 O O . ASN A 1 380 ? 0.202 11.915 -44.077 1.00 27.95 380 ASN A O 1
ATOM 2816 N N . ARG A 1 381 ? -1.554 13.329 -44.115 1.00 32.56 381 ARG A N 1
ATOM 2817 C CA . ARG A 1 381 ? -2.452 12.566 -44.988 1.00 32.56 381 ARG A CA 1
ATOM 2818 C C . ARG A 1 381 ? -1.832 12.455 -46.387 1.00 32.56 381 ARG A C 1
ATOM 2820 O O . ARG A 1 381 ? -1.880 13.424 -47.133 1.00 32.56 381 ARG A O 1
ATOM 2827 N N . ALA A 1 382 ? -1.345 11.274 -46.754 1.00 28.33 382 ALA A N 1
ATOM 2828 C CA . ALA A 1 382 ? -1.401 10.736 -48.117 1.00 28.33 382 ALA A CA 1
ATOM 2829 C C . ALA A 1 382 ? -0.855 9.300 -48.120 1.00 28.33 382 ALA A C 1
ATOM 2831 O O . ALA A 1 382 ? 0.349 9.101 -48.067 1.00 28.33 382 ALA A O 1
ATOM 2832 N N . ASN A 1 383 ? -1.738 8.301 -48.124 1.00 26.09 383 ASN A N 1
ATOM 2833 C CA . ASN A 1 383 ? -1.948 7.363 -49.235 1.00 26.09 383 ASN A CA 1
ATOM 2834 C C . ASN A 1 383 ? -2.622 6.089 -48.704 1.00 26.09 383 ASN A C 1
ATOM 2836 O O . ASN A 1 383 ? -2.058 5.334 -47.917 1.00 26.09 383 ASN A O 1
ATOM 2840 N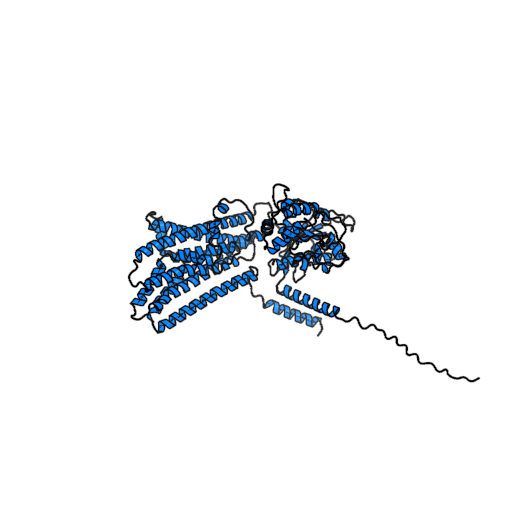 N . LYS A 1 384 ? -3.838 5.827 -49.186 1.00 33.06 384 LYS A N 1
ATOM 2841 C CA . LYS A 1 384 ? -4.343 4.458 -49.298 1.00 33.06 384 LYS A CA 1
ATOM 2842 C C . LYS A 1 384 ? -3.474 3.777 -50.350 1.00 33.06 384 LYS A C 1
ATOM 2844 O O . LYS A 1 384 ? -3.535 4.213 -51.494 1.00 33.06 384 LYS A O 1
ATOM 2849 N N . MET A 1 385 ? -2.744 2.715 -50.017 1.00 24.59 385 MET A N 1
ATOM 2850 C CA . MET A 1 385 ? -2.394 1.710 -51.022 1.00 24.59 385 MET A CA 1
ATOM 2851 C C . MET A 1 385 ? -1.948 0.377 -50.414 1.00 24.59 385 MET A C 1
ATOM 2853 O O . MET A 1 385 ? -1.081 0.328 -49.555 1.00 24.59 385 MET A O 1
ATOM 2857 N N . HIS A 1 386 ? -2.619 -0.668 -50.901 1.00 24.33 386 HIS A N 1
ATOM 2858 C CA . HIS A 1 386 ? -2.202 -2.053 -51.105 1.00 24.33 386 HIS A CA 1
ATOM 2859 C C . HIS A 1 386 ? -1.219 -2.724 -50.133 1.00 24.33 386 HIS A C 1
ATOM 2861 O O . HIS A 1 386 ? -0.026 -2.451 -50.090 1.00 24.33 386 HIS A O 1
ATOM 2867 N N . VAL A 1 387 ? -1.758 -3.751 -49.474 1.00 32.69 387 VAL A N 1
ATOM 2868 C CA . VAL A 1 387 ? -1.028 -4.881 -48.900 1.00 32.69 387 VAL A CA 1
ATOM 2869 C C . VAL A 1 387 ? -0.236 -5.583 -50.010 1.00 32.69 387 VAL A C 1
ATOM 2871 O O . VAL A 1 387 ? -0.834 -6.160 -50.915 1.00 32.69 387 VAL A O 1
ATOM 2874 N N . HIS A 1 388 ? 1.093 -5.564 -49.905 1.00 23.05 388 HIS A N 1
ATOM 2875 C CA . HIS A 1 388 ? 1.990 -6.553 -50.504 1.00 23.05 388 HIS A CA 1
ATOM 2876 C C . HIS A 1 388 ? 3.094 -6.913 -49.494 1.00 23.05 388 HIS A C 1
ATOM 2878 O O . HIS A 1 388 ? 3.569 -6.030 -48.776 1.00 23.05 388 HIS A O 1
ATOM 2884 N N . PRO A 1 389 ? 3.485 -8.197 -49.397 1.00 38.81 389 PRO A N 1
ATOM 2885 C CA . PRO A 1 389 ? 4.533 -8.655 -48.497 1.00 38.81 389 PRO A CA 1
ATOM 2886 C C . PRO A 1 389 ? 5.906 -8.408 -49.135 1.00 38.81 389 PRO A C 1
ATOM 2888 O O . PRO A 1 389 ? 6.017 -8.539 -50.346 1.00 38.81 389 PRO A O 1
ATOM 2891 N N . THR A 1 390 ? 6.911 -8.133 -48.296 1.00 31.70 390 THR A N 1
ATOM 2892 C CA . THR A 1 390 ? 8.379 -8.099 -48.522 1.00 31.70 390 THR A CA 1
ATOM 2893 C C . THR A 1 390 ? 9.031 -6.723 -48.354 1.00 31.70 390 THR A C 1
ATOM 2895 O O . THR A 1 390 ? 9.212 -5.983 -49.315 1.00 31.70 390 THR A O 1
ATOM 2898 N N . ALA A 1 391 ? 9.461 -6.443 -47.122 1.00 25.33 391 ALA A N 1
ATOM 2899 C CA . ALA A 1 391 ? 10.682 -5.707 -46.790 1.00 25.33 391 ALA A CA 1
ATOM 2900 C C . ALA A 1 391 ? 10.969 -5.976 -45.302 1.00 25.33 391 ALA A C 1
ATOM 2902 O O . ALA A 1 391 ? 10.333 -5.390 -44.429 1.00 25.33 391 ALA A O 1
ATOM 2903 N N . PHE A 1 392 ? 11.858 -6.926 -44.997 1.00 32.59 392 PHE A N 1
ATOM 2904 C CA . PHE A 1 392 ? 12.331 -7.119 -43.627 1.00 32.59 392 PHE A CA 1
ATOM 2905 C C . PHE A 1 392 ? 13.196 -5.911 -43.256 1.00 32.59 392 PHE A C 1
ATOM 2907 O O . PHE A 1 392 ? 14.338 -5.798 -43.692 1.00 32.59 392 PHE A O 1
ATOM 2914 N N . SER A 1 393 ? 12.654 -4.985 -42.468 1.00 36.56 393 SER A N 1
ATOM 2915 C CA . SER A 1 393 ? 13.481 -4.082 -41.674 1.00 36.56 393 SER A CA 1
ATOM 2916 C C . SER A 1 393 ? 14.186 -4.939 -40.621 1.00 36.56 393 SER A C 1
ATOM 2918 O O . SER A 1 393 ? 13.522 -5.446 -39.717 1.00 36.56 393 SER A O 1
ATOM 2920 N N . ASN A 1 394 ? 15.493 -5.162 -40.756 1.00 54.06 394 ASN A N 1
ATOM 2921 C CA . ASN A 1 394 ? 16.257 -5.926 -39.770 1.00 54.06 394 ASN A CA 1
ATOM 2922 C C . ASN A 1 394 ? 16.309 -5.138 -38.452 1.00 54.06 394 ASN A C 1
ATOM 2924 O O . ASN A 1 394 ? 16.991 -4.119 -38.364 1.00 54.06 394 ASN A O 1
ATOM 2928 N N . ILE A 1 395 ? 15.557 -5.588 -37.446 1.00 64.50 395 ILE A N 1
ATOM 2929 C CA . ILE A 1 395 ? 15.607 -5.059 -36.081 1.00 64.50 395 ILE A CA 1
ATOM 2930 C C . ILE A 1 395 ? 16.434 -6.023 -35.236 1.00 64.50 395 ILE A C 1
ATOM 2932 O O . ILE A 1 395 ? 16.166 -7.225 -35.224 1.00 64.50 395 ILE A O 1
ATOM 2936 N N . MET A 1 396 ? 17.419 -5.501 -34.510 1.00 82.88 396 MET A N 1
ATOM 2937 C CA . MET A 1 396 ? 18.174 -6.277 -33.532 1.00 82.88 396 MET A CA 1
ATOM 2938 C C . MET A 1 396 ? 17.523 -6.092 -32.158 1.00 82.88 396 MET A C 1
ATOM 2940 O O . MET A 1 396 ? 17.418 -4.967 -31.678 1.00 82.88 396 MET A O 1
ATOM 2944 N N . ILE A 1 397 ? 17.042 -7.178 -31.544 1.00 90.25 397 ILE A N 1
ATOM 2945 C CA . ILE A 1 397 ? 16.366 -7.146 -30.237 1.00 90.25 397 ILE A CA 1
ATOM 2946 C C . ILE A 1 397 ? 17.264 -7.799 -29.182 1.00 90.25 397 ILE A C 1
ATOM 2948 O O . ILE A 1 397 ? 17.519 -8.999 -29.257 1.00 90.25 397 ILE A O 1
ATOM 2952 N N . VAL A 1 398 ? 17.687 -7.043 -28.167 1.00 94.56 398 VAL A N 1
ATOM 2953 C CA . VAL A 1 398 ? 18.308 -7.578 -26.941 1.00 94.56 398 VAL A CA 1
ATOM 2954 C C . VAL A 1 398 ? 17.328 -7.431 -25.792 1.00 94.56 398 VAL A C 1
ATOM 2956 O O . VAL A 1 398 ? 16.730 -6.379 -25.608 1.00 94.56 398 VAL A O 1
ATOM 2959 N N . MET A 1 399 ? 17.164 -8.477 -24.997 1.00 97.75 399 MET A N 1
ATOM 2960 C CA . MET A 1 399 ? 16.280 -8.505 -23.839 1.00 97.75 399 MET A CA 1
ATOM 2961 C C . MET A 1 399 ? 17.082 -8.367 -22.553 1.00 97.75 399 MET A C 1
ATOM 2963 O O . MET A 1 399 ? 18.103 -9.035 -22.386 1.00 97.75 399 MET A O 1
ATOM 2967 N N . VAL A 1 400 ? 16.565 -7.589 -21.604 1.00 98.31 400 VAL A N 1
ATOM 2968 C CA . VAL A 1 400 ? 17.077 -7.565 -20.227 1.00 98.31 400 VAL A CA 1
ATOM 2969 C C . VAL A 1 400 ? 16.050 -8.125 -19.256 1.00 98.31 400 VAL A C 1
ATOM 2971 O O . VAL A 1 400 ? 14.903 -7.683 -19.229 1.00 98.31 400 VAL A O 1
ATOM 2974 N N . LEU A 1 401 ? 16.457 -9.101 -18.443 1.00 98.25 401 LEU A N 1
ATOM 2975 C CA . LEU A 1 401 ? 15.606 -9.786 -17.467 1.00 98.25 401 LEU A CA 1
ATOM 2976 C C . LEU A 1 401 ? 16.201 -9.682 -16.056 1.00 98.25 401 LEU A C 1
ATOM 2978 O O . LEU A 1 401 ? 17.415 -9.669 -15.873 1.00 98.25 401 LEU A O 1
ATOM 2982 N N . SER A 1 402 ? 15.343 -9.626 -15.037 1.00 97.88 402 SER A N 1
ATOM 2983 C CA . SER A 1 402 ? 15.772 -9.692 -13.633 1.00 97.88 402 SER A CA 1
ATOM 2984 C C . SER A 1 402 ? 16.159 -11.112 -13.206 1.00 97.88 402 SER A C 1
ATOM 2986 O O . SER A 1 402 ? 15.529 -12.067 -13.663 1.00 97.88 402 SER A O 1
ATOM 2988 N N . PRO A 1 403 ? 17.079 -11.266 -12.239 1.00 96.94 403 PRO A N 1
ATOM 2989 C CA . PRO A 1 403 ? 17.441 -12.560 -11.692 1.00 96.94 403 PRO A CA 1
ATOM 2990 C C . PRO A 1 403 ? 16.367 -13.050 -10.710 1.00 96.94 403 PRO A C 1
ATOM 2992 O O . PRO A 1 403 ? 15.455 -12.314 -10.310 1.00 96.94 403 PRO A O 1
ATOM 2995 N N . ALA A 1 404 ? 16.477 -14.308 -10.283 1.00 94.00 404 ALA A N 1
ATOM 2996 C CA . ALA A 1 404 ? 15.662 -14.850 -9.200 1.00 94.00 404 ALA A CA 1
ATOM 2997 C C . ALA A 1 404 ? 16.417 -14.859 -7.865 1.00 94.00 404 ALA A C 1
ATOM 2999 O O . ALA A 1 404 ? 17.640 -14.935 -7.809 1.00 94.00 404 ALA A O 1
ATOM 3000 N N . LYS A 1 405 ? 15.663 -14.800 -6.761 1.00 92.19 405 LYS A N 1
ATOM 3001 C CA . LYS A 1 405 ? 16.225 -14.869 -5.400 1.00 92.19 405 LYS A CA 1
ATOM 3002 C C . LYS A 1 405 ? 16.510 -16.303 -4.949 1.00 92.19 405 LYS A C 1
ATOM 3004 O O . LYS A 1 405 ? 17.320 -16.500 -4.045 1.00 92.19 405 LYS A O 1
ATOM 3009 N N . THR A 1 406 ? 15.793 -17.270 -5.517 1.00 91.19 406 THR A N 1
ATOM 3010 C CA . THR A 1 406 ? 15.996 -18.697 -5.269 1.00 91.19 406 THR A CA 1
ATOM 3011 C C . THR A 1 406 ? 16.862 -19.251 -6.389 1.00 91.19 406 THR A C 1
ATOM 3013 O O . THR A 1 406 ? 16.710 -18.854 -7.544 1.00 91.19 406 THR A O 1
ATOM 3016 N N . LEU A 1 407 ? 17.787 -20.133 -6.020 1.00 92.25 407 LEU A N 1
ATOM 3017 C CA . LEU A 1 407 ? 18.692 -20.799 -6.943 1.00 92.25 407 LEU A CA 1
ATOM 3018 C C . LEU A 1 407 ? 18.543 -22.306 -6.773 1.00 92.25 407 LEU A C 1
ATOM 3020 O O . LEU A 1 407 ? 18.572 -22.792 -5.639 1.00 92.25 407 LEU A O 1
ATOM 3024 N N . ASP A 1 408 ? 18.408 -23.010 -7.885 1.00 90.12 408 ASP A N 1
ATOM 3025 C CA . ASP A 1 408 ? 18.455 -24.459 -7.979 1.00 90.12 408 ASP A CA 1
ATOM 3026 C C . ASP A 1 408 ? 19.799 -24.878 -8.583 1.00 90.12 408 ASP A C 1
ATOM 3028 O O . ASP A 1 408 ? 20.038 -24.708 -9.776 1.00 90.12 408 ASP A O 1
ATOM 3032 N N . MET A 1 409 ? 20.670 -25.445 -7.750 1.00 88.00 409 MET A N 1
ATOM 3033 C CA . MET A 1 409 ? 22.005 -25.912 -8.142 1.00 88.00 409 MET A CA 1
ATOM 3034 C C . MET A 1 409 ? 22.055 -27.425 -8.402 1.00 88.00 409 MET A C 1
ATOM 3036 O O . MET A 1 409 ? 23.134 -28.003 -8.386 1.00 88.00 409 MET A O 1
ATOM 3040 N N . SER A 1 410 ? 20.907 -28.080 -8.604 1.00 84.75 410 SER A N 1
ATOM 3041 C CA . SER A 1 410 ? 20.868 -29.479 -9.050 1.00 84.75 410 SER A CA 1
ATOM 3042 C C . SER A 1 410 ? 21.583 -29.665 -10.393 1.00 84.75 410 SER A C 1
ATOM 3044 O O . SER A 1 410 ? 21.627 -28.737 -11.208 1.00 84.75 410 SER A O 1
ATOM 3046 N N . GLU A 1 411 ? 22.141 -30.851 -10.622 1.00 75.38 411 GLU A N 1
ATOM 3047 C CA . GLU A 1 411 ? 22.859 -31.175 -11.858 1.00 75.38 411 GLU A CA 1
ATOM 3048 C C . GLU A 1 411 ? 21.949 -31.042 -13.090 1.00 75.38 411 GLU A C 1
ATOM 3050 O O . GLU A 1 411 ? 20.755 -31.354 -13.056 1.00 75.38 411 GLU A O 1
ATOM 3055 N N . VAL A 1 412 ? 22.524 -30.533 -14.179 1.00 71.06 412 VAL A N 1
ATOM 3056 C CA . VAL A 1 412 ? 21.905 -30.472 -15.512 1.00 71.06 412 VAL A CA 1
ATOM 3057 C C . VAL A 1 412 ? 22.537 -31.579 -16.349 1.00 71.06 412 VAL A C 1
ATOM 3059 O O . VAL A 1 412 ? 23.664 -31.967 -16.066 1.00 71.06 412 VAL A O 1
ATOM 3062 N N . ALA A 1 413 ? 21.829 -32.085 -17.362 1.00 65.75 413 ALA A N 1
ATOM 3063 C CA . ALA A 1 413 ? 22.381 -33.069 -18.293 1.00 65.75 413 ALA A CA 1
ATOM 3064 C C . ALA A 1 413 ? 23.759 -32.630 -18.835 1.00 65.75 413 ALA A C 1
ATOM 3066 O O . ALA A 1 413 ? 23.948 -31.453 -19.150 1.00 65.75 413 ALA A O 1
ATOM 3067 N N . ASP A 1 414 ? 24.679 -33.590 -18.952 1.00 56.34 414 ASP A N 1
ATOM 3068 C CA . ASP A 1 414 ? 26.130 -33.373 -19.070 1.00 56.34 414 ASP A CA 1
ATOM 3069 C C . ASP A 1 414 ? 26.613 -32.659 -20.358 1.00 56.34 414 ASP A C 1
ATOM 3071 O O . ASP A 1 414 ? 27.788 -32.315 -20.459 1.00 56.34 414 ASP A O 1
ATOM 3075 N N . ASP A 1 415 ? 25.727 -32.345 -21.311 1.00 66.94 415 ASP A N 1
ATOM 3076 C CA . ASP A 1 415 ? 26.099 -31.920 -22.674 1.00 66.94 415 ASP A CA 1
ATOM 3077 C C . ASP A 1 415 ? 25.790 -30.444 -23.016 1.00 66.94 415 ASP A C 1
ATOM 3079 O O . ASP A 1 415 ? 25.765 -30.069 -24.190 1.00 66.94 415 ASP A O 1
ATOM 3083 N N . VAL A 1 416 ? 25.520 -29.576 -22.031 1.00 74.31 416 VAL A N 1
ATOM 3084 C CA . VAL A 1 416 ? 25.217 -28.156 -22.311 1.00 74.31 416 VAL A CA 1
ATOM 3085 C C . VAL A 1 416 ? 26.464 -27.280 -22.204 1.00 74.31 416 VAL A C 1
ATOM 3087 O O . VAL A 1 416 ? 27.087 -27.195 -21.144 1.00 74.31 416 VAL A O 1
ATOM 3090 N N . GLU A 1 417 ? 26.784 -26.565 -23.287 1.00 82.00 417 GLU A N 1
ATOM 3091 C CA . GLU A 1 417 ? 27.876 -25.589 -23.313 1.00 82.00 417 GLU A CA 1
ATOM 3092 C C . GLU A 1 417 ? 27.761 -24.559 -22.177 1.00 82.00 417 GLU A C 1
ATOM 3094 O O . GLU A 1 417 ? 26.679 -24.223 -21.680 1.00 82.00 417 GLU A O 1
ATOM 3099 N N . SER A 1 418 ? 28.909 -24.044 -21.745 1.00 86.88 418 SER A N 1
ATOM 3100 C CA . SER A 1 418 ? 28.986 -23.060 -20.671 1.00 86.88 418 SER A CA 1
ATOM 3101 C C . SER A 1 418 ? 29.968 -21.947 -21.010 1.00 86.88 418 SER A C 1
ATOM 3103 O O . SER A 1 418 ? 30.934 -22.135 -21.749 1.00 86.88 418 SER A O 1
ATOM 3105 N N . THR A 1 419 ? 29.704 -20.763 -20.470 1.00 89.75 419 THR A N 1
ATOM 3106 C CA . THR A 1 419 ? 30.548 -19.576 -20.607 1.00 89.75 419 THR A CA 1
ATOM 3107 C C . THR A 1 419 ? 30.885 -19.001 -19.233 1.00 89.75 419 THR A C 1
ATOM 3109 O O . THR A 1 419 ? 30.417 -19.486 -18.203 1.00 89.75 419 THR A O 1
ATOM 3112 N N . GLN A 1 420 ? 31.735 -17.976 -19.194 1.00 89.06 420 GLN A N 1
ATOM 3113 C CA . GLN A 1 420 ? 32.107 -17.290 -17.955 1.00 89.06 420 GLN A CA 1
ATOM 3114 C C . GLN A 1 420 ? 31.482 -15.890 -17.893 1.00 89.06 420 GLN A C 1
ATOM 3116 O O . GLN A 1 420 ? 31.421 -15.227 -18.936 1.00 89.06 420 GLN A O 1
ATOM 3121 N N . PRO A 1 421 ? 31.053 -15.427 -16.701 1.00 92.12 421 PRO A N 1
ATOM 3122 C CA . PRO A 1 421 ? 30.642 -14.041 -16.498 1.00 92.12 421 PRO A CA 1
ATOM 3123 C C . PRO A 1 421 ? 31.732 -13.056 -16.937 1.00 92.12 421 PRO A C 1
ATOM 3125 O O . PRO A 1 421 ? 32.920 -13.316 -16.755 1.00 92.12 421 PRO A O 1
ATOM 3128 N N . MET A 1 422 ? 31.330 -11.910 -17.488 1.00 89.56 422 MET A N 1
ATOM 3129 C CA . MET A 1 422 ? 32.272 -10.891 -17.971 1.00 89.56 422 MET A CA 1
ATOM 3130 C C . MET A 1 422 ? 32.982 -10.154 -16.824 1.00 89.56 422 MET A C 1
ATOM 3132 O O . MET A 1 422 ? 34.176 -9.892 -16.908 1.00 89.56 422 MET A O 1
ATOM 3136 N N . HIS A 1 423 ? 32.264 -9.887 -15.730 1.00 92.69 423 HIS A N 1
ATOM 3137 C CA . HIS A 1 423 ? 32.728 -9.071 -14.598 1.00 92.69 423 HIS A CA 1
ATOM 3138 C C . HIS A 1 423 ? 33.105 -9.917 -13.374 1.00 92.69 423 HIS A C 1
ATOM 3140 O O . HIS A 1 423 ? 32.594 -9.715 -12.268 1.00 92.69 423 HIS A O 1
ATOM 3146 N N . LEU A 1 424 ? 33.955 -10.934 -13.564 1.00 90.62 424 LEU A N 1
ATOM 3147 C CA . LEU A 1 424 ? 34.386 -11.822 -12.471 1.00 90.62 424 LEU A CA 1
ATOM 3148 C C . LEU A 1 424 ? 35.260 -11.111 -11.429 1.00 90.62 424 LEU A C 1
ATOM 3150 O O . LEU A 1 424 ? 35.140 -11.407 -10.235 1.00 90.62 424 LEU A O 1
ATOM 3154 N N . ASP A 1 425 ? 36.092 -10.163 -11.854 1.00 90.94 425 ASP A N 1
ATOM 3155 C CA . ASP A 1 425 ? 36.948 -9.386 -10.954 1.00 90.94 425 ASP A CA 1
ATOM 3156 C C . ASP A 1 425 ? 36.103 -8.478 -10.048 1.00 90.94 425 ASP A C 1
ATOM 3158 O O . ASP A 1 425 ? 36.269 -8.475 -8.826 1.00 90.94 425 ASP A O 1
ATOM 3162 N N . ASP A 1 426 ? 35.108 -7.794 -10.620 1.00 93.12 426 ASP A N 1
ATOM 3163 C CA . ASP A 1 426 ? 34.149 -6.975 -9.875 1.00 93.12 426 ASP A CA 1
ATOM 3164 C C . ASP A 1 426 ? 33.305 -7.816 -8.905 1.00 93.12 426 ASP A C 1
ATOM 3166 O O . ASP A 1 426 ? 33.119 -7.448 -7.739 1.00 93.12 426 ASP A O 1
ATOM 3170 N N . ALA A 1 427 ? 32.831 -8.987 -9.346 1.00 93.06 427 ALA A N 1
ATOM 3171 C CA . ALA A 1 427 ? 32.122 -9.923 -8.478 1.00 93.06 427 ALA A CA 1
ATOM 3172 C C . ALA A 1 427 ? 33.009 -10.384 -7.307 1.00 93.06 427 ALA A C 1
ATOM 3174 O O . ALA A 1 427 ? 32.549 -10.472 -6.162 1.00 93.06 427 ALA A O 1
ATOM 3175 N N . SER A 1 428 ? 34.295 -10.628 -7.567 1.00 91.75 428 SER A N 1
ATOM 3176 C CA . SER A 1 428 ? 35.277 -11.015 -6.552 1.00 91.75 428 SER A CA 1
ATOM 3177 C C . SER A 1 428 ? 35.547 -9.892 -5.549 1.00 91.75 428 SER A C 1
ATOM 3179 O O . SER A 1 428 ? 35.662 -10.167 -4.350 1.00 91.75 428 SER A O 1
ATOM 3181 N N . GLU A 1 429 ? 35.582 -8.634 -5.991 1.00 92.31 429 GLU A N 1
ATOM 3182 C CA . GLU A 1 429 ? 35.677 -7.455 -5.120 1.00 92.31 429 GLU A CA 1
ATOM 3183 C C . GLU A 1 429 ? 34.469 -7.365 -4.170 1.00 92.31 429 GLU A C 1
ATOM 3185 O O . GLU A 1 429 ? 34.632 -7.248 -2.947 1.00 92.31 429 GLU A O 1
ATOM 3190 N N . LEU A 1 430 ? 33.250 -7.516 -4.702 1.00 94.00 430 LEU A N 1
ATOM 3191 C CA . LEU A 1 430 ? 32.024 -7.516 -3.899 1.00 94.00 430 LEU A CA 1
ATOM 3192 C C . LEU A 1 430 ? 32.018 -8.655 -2.871 1.00 94.00 430 LEU A C 1
ATOM 3194 O O . LEU A 1 430 ? 31.701 -8.432 -1.698 1.00 94.00 430 LEU A O 1
ATOM 3198 N N . ILE A 1 431 ? 32.412 -9.867 -3.270 1.00 95.00 431 ILE A N 1
ATOM 3199 C CA . ILE A 1 431 ? 32.507 -11.020 -2.363 1.00 95.00 431 ILE A CA 1
ATOM 3200 C C . ILE A 1 431 ? 33.538 -10.779 -1.261 1.00 95.00 431 ILE A C 1
ATOM 3202 O O . ILE A 1 431 ? 33.264 -11.094 -0.099 1.00 95.00 431 ILE A O 1
ATOM 3206 N N . HIS A 1 432 ? 34.686 -10.171 -1.567 1.00 92.44 432 HIS A N 1
ATOM 3207 C CA . HIS A 1 432 ? 35.673 -9.799 -0.551 1.00 92.44 432 HIS A CA 1
ATOM 3208 C C . HIS A 1 432 ? 35.098 -8.843 0.499 1.00 92.44 432 HIS A C 1
ATOM 3210 O O . HIS A 1 432 ? 35.373 -9.008 1.692 1.00 92.44 432 HIS A O 1
ATOM 3216 N N . GLY A 1 433 ? 34.274 -7.876 0.089 1.00 92.25 433 GLY A N 1
ATOM 3217 C CA . GLY A 1 433 ? 33.533 -7.009 1.007 1.00 92.25 433 GLY A CA 1
ATOM 3218 C C . GLY A 1 433 ? 32.516 -7.786 1.850 1.00 92.25 433 GLY A C 1
ATOM 3219 O O . GLY A 1 433 ? 32.520 -7.704 3.081 1.00 92.25 433 GLY A O 1
ATOM 3220 N N . LEU A 1 434 ? 31.683 -8.606 1.205 1.00 94.38 434 LEU A N 1
ATOM 3221 C CA . LEU A 1 434 ? 30.620 -9.380 1.857 1.00 94.38 434 LEU A CA 1
ATOM 3222 C C . LEU A 1 434 ? 31.160 -10.407 2.862 1.00 94.38 434 LEU A C 1
ATOM 3224 O O . LEU A 1 434 ? 30.587 -10.573 3.940 1.00 94.38 434 LEU A O 1
ATOM 3228 N N . ARG A 1 435 ? 32.307 -11.035 2.575 1.00 94.94 435 ARG A N 1
ATOM 3229 C CA . ARG A 1 435 ? 33.004 -11.958 3.488 1.00 94.94 435 ARG A CA 1
ATOM 3230 C C . ARG A 1 435 ? 33.393 -11.307 4.815 1.00 94.94 435 ARG A C 1
ATOM 3232 O O . ARG A 1 435 ? 33.518 -12.013 5.815 1.00 94.94 435 ARG A O 1
ATOM 3239 N N . LYS A 1 436 ? 33.602 -9.989 4.860 1.00 94.50 436 LYS A N 1
ATOM 3240 C CA . LYS A 1 436 ? 33.988 -9.270 6.089 1.00 94.50 436 LYS A CA 1
ATOM 3241 C C . LYS A 1 436 ? 32.797 -8.971 7.002 1.00 94.50 436 LYS A C 1
ATOM 3243 O O . LYS A 1 436 ? 32.990 -8.638 8.170 1.00 94.50 436 LYS A O 1
ATOM 3248 N N . LEU A 1 437 ? 31.568 -9.078 6.499 1.00 95.19 437 LEU A N 1
ATOM 3249 C CA . LEU A 1 437 ? 30.369 -8.803 7.284 1.00 95.19 437 LEU A CA 1
ATOM 3250 C C . LEU A 1 437 ? 30.137 -9.894 8.334 1.00 95.19 437 LEU A C 1
ATOM 3252 O O . LEU A 1 437 ? 30.386 -11.073 8.098 1.00 95.19 437 LEU A O 1
ATOM 3256 N N . SER A 1 438 ? 29.624 -9.504 9.502 1.00 96.62 438 SER A N 1
ATOM 3257 C CA . SER A 1 438 ? 29.114 -10.462 10.485 1.00 96.62 438 SER A CA 1
ATOM 3258 C C . SER A 1 438 ? 27.762 -11.022 10.036 1.00 96.62 438 SER A C 1
ATOM 3260 O O . SER A 1 438 ? 27.047 -10.384 9.263 1.00 96.62 438 SER A O 1
ATOM 3262 N N . LEU A 1 439 ? 27.364 -12.178 10.574 1.00 97.00 439 LEU A N 1
ATOM 3263 C CA . LEU A 1 439 ? 26.052 -12.777 10.302 1.00 97.00 439 LEU A CA 1
ATOM 3264 C C . LEU A 1 439 ? 24.896 -11.788 10.545 1.00 97.00 439 LEU A C 1
ATOM 3266 O O . LEU A 1 439 ? 23.990 -11.674 9.722 1.00 97.00 439 LEU A O 1
ATOM 3270 N N . ALA A 1 440 ? 24.961 -11.019 11.637 1.00 96.06 440 ALA A N 1
ATOM 3271 C CA . ALA A 1 440 ? 23.972 -9.990 11.953 1.00 96.06 440 ALA A CA 1
ATOM 3272 C C . ALA A 1 440 ? 23.930 -8.876 10.892 1.00 96.06 440 ALA A C 1
ATOM 3274 O O . ALA A 1 440 ? 22.850 -8.450 10.488 1.00 96.06 440 ALA A O 1
ATOM 3275 N N . LYS A 1 441 ? 25.092 -8.436 10.387 1.00 95.50 441 LYS A N 1
ATOM 3276 C CA . LYS A 1 441 ? 25.159 -7.450 9.299 1.00 95.50 441 LYS A CA 1
ATOM 3277 C C . LYS A 1 441 ? 24.617 -8.014 7.985 1.00 95.50 441 LYS A C 1
ATOM 3279 O O . LYS A 1 441 ? 23.899 -7.296 7.301 1.00 95.50 441 LYS A O 1
ATOM 3284 N N . VAL A 1 442 ? 24.885 -9.282 7.661 1.00 95.50 442 VAL A N 1
ATOM 3285 C CA . VAL A 1 442 ? 24.302 -9.958 6.483 1.00 95.50 442 VAL A CA 1
ATOM 3286 C C . VAL A 1 442 ? 22.777 -10.038 6.594 1.00 95.50 442 VAL A C 1
ATOM 3288 O O . VAL A 1 442 ? 22.079 -9.726 5.630 1.00 95.50 442 VAL A O 1
ATOM 3291 N N . LYS A 1 443 ? 22.242 -10.380 7.775 1.00 95.94 443 LYS A N 1
ATOM 3292 C CA . LYS A 1 443 ? 20.793 -10.392 8.034 1.00 95.94 443 LYS A CA 1
ATOM 3293 C C . LYS A 1 443 ? 20.161 -9.025 7.771 1.00 95.94 443 LYS A C 1
ATOM 3295 O O . LYS A 1 443 ? 19.162 -8.947 7.059 1.00 95.94 443 LYS A O 1
ATOM 3300 N N . THR A 1 444 ? 20.757 -7.962 8.312 1.00 95.50 444 THR A N 1
ATOM 3301 C CA . THR A 1 444 ? 20.281 -6.584 8.127 1.00 95.50 444 THR A CA 1
ATOM 3302 C C . THR A 1 444 ? 20.409 -6.123 6.677 1.00 95.50 444 THR A C 1
ATOM 3304 O O . THR A 1 444 ? 19.473 -5.527 6.157 1.00 95.50 444 THR A O 1
ATOM 3307 N N . LEU A 1 445 ? 21.531 -6.426 6.014 1.00 93.56 445 LEU A N 1
ATOM 3308 C CA . LEU A 1 445 ? 21.786 -6.062 4.617 1.00 93.56 445 LEU A CA 1
ATOM 3309 C C . LEU A 1 445 ? 20.741 -6.665 3.672 1.00 93.56 445 LEU A C 1
ATOM 3311 O O . LEU A 1 445 ? 20.247 -5.971 2.790 1.00 93.56 445 LEU A O 1
ATOM 3315 N N . LEU A 1 446 ? 20.413 -7.947 3.855 1.00 92.44 446 LEU A N 1
ATOM 3316 C CA . LEU A 1 446 ? 19.487 -8.666 2.978 1.00 92.44 446 LEU A CA 1
ATOM 3317 C C . LEU A 1 446 ? 18.014 -8.528 3.399 1.00 92.44 446 LEU A C 1
ATOM 3319 O O . LEU A 1 446 ? 17.131 -8.847 2.606 1.00 92.44 446 LEU A O 1
ATOM 3323 N N . GLY A 1 447 ? 17.733 -8.112 4.639 1.00 93.88 447 GLY A N 1
ATOM 3324 C CA . GLY A 1 447 ? 16.370 -8.013 5.171 1.00 93.88 447 GLY A CA 1
ATOM 3325 C C . GLY A 1 447 ? 15.649 -9.366 5.259 1.00 93.88 447 GLY A C 1
ATOM 3326 O O . GLY A 1 447 ? 14.475 -9.465 4.908 1.00 93.88 447 GLY A O 1
ATOM 3327 N N . VAL A 1 448 ? 16.351 -10.428 5.679 1.00 93.38 448 VAL A N 1
ATOM 3328 C CA . VAL A 1 448 ? 15.846 -11.819 5.667 1.00 93.38 448 VAL A CA 1
ATOM 3329 C C . VAL A 1 448 ? 15.802 -12.474 7.057 1.00 93.38 448 VAL A C 1
ATOM 3331 O O . VAL A 1 448 ? 16.342 -11.957 8.033 1.00 93.38 448 VAL A O 1
ATOM 3334 N N . SER A 1 449 ? 15.162 -13.646 7.148 1.00 95.62 449 SER A N 1
ATOM 3335 C CA . SER A 1 449 ? 15.155 -14.514 8.341 1.00 95.62 449 SER A CA 1
ATOM 3336 C C . SER A 1 449 ? 16.557 -15.000 8.735 1.00 95.62 449 SER A C 1
ATOM 3338 O O . SER A 1 449 ? 17.420 -15.114 7.864 1.00 95.62 449 SER A O 1
ATOM 3340 N N . ASP A 1 450 ? 16.749 -15.422 9.989 1.00 93.25 450 ASP A N 1
ATOM 3341 C CA . ASP A 1 450 ? 18.033 -15.944 10.493 1.00 93.25 450 ASP A CA 1
ATOM 3342 C C . ASP A 1 450 ? 18.585 -17.125 9.687 1.00 93.25 450 ASP A C 1
ATOM 3344 O O . ASP A 1 450 ? 19.753 -17.110 9.303 1.00 93.25 450 ASP A O 1
ATOM 3348 N N . ALA A 1 451 ? 17.743 -18.109 9.353 1.00 95.50 451 ALA A N 1
ATOM 3349 C CA . ALA A 1 451 ? 18.161 -19.269 8.562 1.00 95.50 451 ALA A CA 1
ATOM 3350 C C . ALA A 1 451 ? 18.711 -18.855 7.185 1.00 95.50 451 ALA A C 1
ATOM 3352 O O . ALA A 1 451 ? 19.770 -19.308 6.756 1.00 95.50 451 ALA A O 1
ATOM 3353 N N . LEU A 1 452 ? 18.021 -17.931 6.511 1.00 93.31 452 LEU A N 1
ATOM 3354 C CA . LEU A 1 452 ? 18.418 -17.449 5.189 1.00 93.31 452 LEU A CA 1
ATOM 3355 C C . LEU A 1 452 ? 19.631 -16.508 5.236 1.00 93.31 452 LEU A C 1
ATOM 3357 O O . LEU A 1 452 ? 20.434 -16.492 4.301 1.00 93.31 452 LEU A O 1
ATOM 3361 N N . ALA A 1 453 ? 19.787 -15.749 6.322 1.00 95.50 453 ALA A N 1
ATOM 3362 C CA . ALA A 1 453 ? 20.985 -14.961 6.574 1.00 95.50 453 ALA A CA 1
ATOM 3363 C C . ALA A 1 453 ? 22.199 -15.871 6.793 1.00 95.50 453 ALA A C 1
ATOM 3365 O O . ALA A 1 453 ? 23.247 -15.618 6.206 1.00 95.50 453 ALA A O 1
ATOM 3366 N N . LYS A 1 454 ? 22.046 -16.958 7.567 1.00 96.88 454 LYS A N 1
ATOM 3367 C CA . LYS A 1 454 ? 23.110 -17.948 7.791 1.00 96.88 454 LYS A CA 1
ATOM 3368 C C . LYS A 1 454 ? 23.520 -18.630 6.497 1.00 96.88 454 LYS A C 1
ATOM 3370 O O . LYS A 1 454 ? 24.707 -18.655 6.194 1.00 96.88 454 LYS A O 1
ATOM 3375 N N . LEU A 1 455 ? 22.547 -19.067 5.697 1.00 95.94 455 LEU A N 1
ATOM 3376 C CA . LEU A 1 455 ? 22.805 -19.662 4.388 1.00 95.94 455 LEU A CA 1
ATOM 3377 C C . LEU A 1 455 ? 23.654 -18.744 3.497 1.00 95.94 455 LEU A C 1
ATOM 3379 O O . LEU A 1 455 ? 24.628 -19.193 2.903 1.00 95.94 455 LEU A O 1
ATOM 3383 N N . ASN A 1 456 ? 23.301 -17.459 3.391 1.00 97.00 456 ASN A N 1
ATOM 3384 C CA . ASN A 1 456 ? 24.036 -16.540 2.516 1.00 97.00 456 ASN A CA 1
ATOM 3385 C C . ASN A 1 456 ? 25.366 -16.076 3.114 1.00 97.00 456 ASN A C 1
ATOM 3387 O O . ASN A 1 456 ? 26.327 -15.914 2.372 1.00 97.00 456 ASN A O 1
ATOM 3391 N N . TYR A 1 457 ? 25.457 -15.949 4.439 1.00 97.25 457 TYR A N 1
ATOM 3392 C CA . TYR A 1 457 ? 26.731 -15.753 5.127 1.00 97.25 457 TYR A CA 1
ATOM 3393 C C . TYR A 1 457 ? 27.713 -16.885 4.794 1.00 97.25 457 TYR A C 1
ATOM 3395 O O . TYR A 1 457 ? 28.847 -16.613 4.402 1.00 97.25 457 TYR A O 1
ATOM 3403 N N . ASP A 1 458 ? 27.263 -18.141 4.870 1.00 96.25 458 ASP A N 1
ATOM 3404 C CA . ASP A 1 458 ? 28.088 -19.302 4.530 1.00 96.25 458 ASP A CA 1
ATOM 3405 C C . ASP A 1 458 ? 28.435 -19.329 3.040 1.00 96.25 458 ASP A C 1
ATOM 3407 O O . ASP A 1 458 ? 29.587 -19.588 2.698 1.00 96.25 458 ASP A O 1
ATOM 3411 N N . ARG A 1 459 ? 27.485 -18.992 2.157 1.00 95.56 459 ARG A N 1
ATOM 3412 C CA . ARG A 1 459 ? 27.751 -18.855 0.716 1.00 95.56 459 ARG A CA 1
ATOM 3413 C C . ARG A 1 459 ? 28.851 -17.842 0.436 1.00 95.56 459 ARG A C 1
ATOM 3415 O O . ARG A 1 459 ? 29.760 -18.169 -0.304 1.00 95.56 459 ARG A O 1
ATOM 3422 N N . TYR A 1 460 ? 28.835 -16.656 1.048 1.00 95.81 460 TYR A N 1
ATOM 3423 C CA . TYR A 1 460 ? 29.901 -15.669 0.827 1.00 95.81 460 TYR A CA 1
ATOM 3424 C C . TYR A 1 460 ? 31.262 -16.161 1.333 1.00 95.81 460 TYR A C 1
ATOM 3426 O O . TYR A 1 460 ? 32.286 -15.904 0.701 1.00 95.81 460 TYR A O 1
ATOM 3434 N N . LYS A 1 461 ? 31.287 -16.879 2.465 1.00 94.25 461 LYS A N 1
ATOM 3435 C CA . LYS A 1 461 ? 32.519 -17.434 3.046 1.00 94.25 461 LYS A CA 1
ATOM 3436 C C . LYS A 1 461 ? 33.155 -18.507 2.169 1.00 94.25 461 LYS A C 1
ATOM 3438 O O . LYS A 1 461 ? 34.371 -18.493 2.026 1.00 94.25 461 LYS A O 1
ATOM 3443 N N . HIS A 1 462 ? 32.340 -19.378 1.581 1.00 91.50 462 HIS A N 1
ATOM 3444 C CA . HIS A 1 462 ? 32.795 -20.490 0.741 1.00 91.50 462 HIS A CA 1
ATOM 3445 C C . HIS A 1 462 ? 32.760 -20.183 -0.757 1.00 91.50 462 HIS A C 1
ATOM 3447 O O . HIS A 1 462 ? 33.111 -21.045 -1.555 1.00 91.50 462 HIS A O 1
ATOM 3453 N N . PHE A 1 463 ? 32.328 -18.980 -1.143 1.00 91.69 463 PHE A N 1
ATOM 3454 C CA . PHE A 1 463 ? 32.317 -18.547 -2.534 1.00 91.69 463 PHE A CA 1
ATOM 3455 C C . PHE A 1 463 ? 33.719 -18.704 -3.111 1.00 91.69 463 PHE A C 1
ATOM 3457 O O . PHE A 1 463 ? 34.674 -18.295 -2.464 1.00 91.69 463 PHE A O 1
ATOM 3464 N N . ILE A 1 464 ? 33.878 -19.272 -4.293 1.00 88.50 464 ILE A N 1
ATOM 3465 C CA . ILE A 1 464 ? 35.197 -19.491 -4.885 1.00 88.50 464 ILE A CA 1
ATOM 3466 C C . ILE A 1 464 ? 35.532 -18.271 -5.746 1.00 88.50 464 ILE A C 1
ATOM 3468 O O . ILE A 1 464 ? 34.792 -17.959 -6.674 1.00 88.50 464 ILE A O 1
ATOM 3472 N N . THR A 1 465 ? 36.598 -17.548 -5.404 1.00 81.06 465 THR A N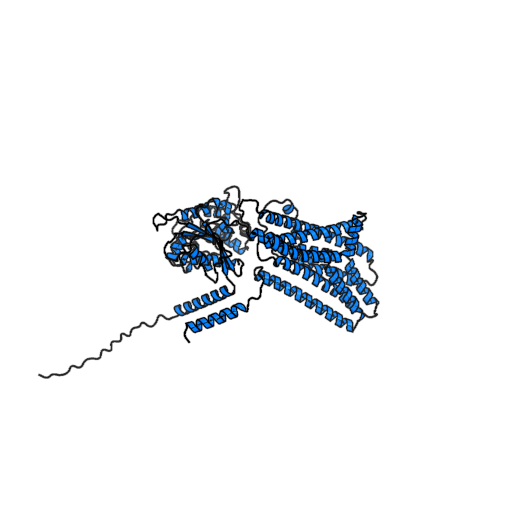 1
ATOM 3473 C CA . THR A 1 465 ? 37.071 -16.367 -6.158 1.00 81.06 465 THR A CA 1
ATOM 3474 C C . THR A 1 465 ? 38.229 -16.704 -7.093 1.00 81.06 465 THR A C 1
ATOM 3476 O O . THR A 1 465 ? 38.377 -16.067 -8.126 1.00 81.06 465 THR A O 1
ATOM 3479 N N . ASP A 1 466 ? 38.989 -17.753 -6.771 1.00 69.19 466 ASP A N 1
ATOM 3480 C CA . ASP A 1 466 ? 40.176 -18.174 -7.510 1.00 69.19 466 ASP A CA 1
ATOM 3481 C C . ASP A 1 466 ? 39.894 -19.554 -8.121 1.00 69.19 466 ASP A C 1
ATOM 3483 O O . ASP A 1 466 ? 39.997 -20.575 -7.439 1.00 69.19 466 ASP A O 1
ATOM 3487 N N . ILE A 1 467 ? 39.454 -19.606 -9.382 1.00 60.69 467 ILE A N 1
ATOM 3488 C CA . ILE A 1 467 ? 39.156 -20.874 -10.068 1.00 60.69 467 ILE A CA 1
ATOM 3489 C C . ILE A 1 467 ? 40.113 -21.040 -11.250 1.00 60.69 467 ILE A C 1
ATOM 3491 O O . ILE A 1 467 ? 40.109 -20.199 -12.150 1.00 60.69 467 ILE A O 1
ATOM 3495 N N . PRO A 1 468 ? 40.876 -22.145 -11.321 1.00 51.81 468 PRO A N 1
ATOM 3496 C CA . PRO A 1 468 ? 41.444 -22.624 -12.571 1.00 51.81 468 PRO A CA 1
ATOM 3497 C C . PRO A 1 468 ? 40.295 -23.095 -13.470 1.00 51.81 468 PRO A C 1
ATOM 3499 O O . PRO A 1 468 ? 39.617 -24.084 -13.190 1.00 51.81 468 PRO A O 1
ATOM 3502 N N . THR A 1 469 ? 40.044 -22.343 -14.533 1.00 48.50 469 THR A N 1
ATOM 3503 C CA . THR A 1 469 ? 39.128 -22.656 -15.632 1.00 48.50 469 THR A CA 1
ATOM 3504 C C . THR A 1 469 ? 39.316 -24.102 -16.096 1.00 48.50 469 THR A C 1
ATOM 3506 O O . THR A 1 469 ? 40.364 -24.395 -16.658 1.00 48.50 469 THR A O 1
ATOM 3509 N N . THR A 1 470 ? 38.347 -25.001 -15.839 1.00 47.38 470 THR A N 1
ATOM 3510 C CA . THR A 1 470 ? 37.963 -26.177 -16.681 1.00 47.38 470 THR A CA 1
ATOM 3511 C C . THR A 1 470 ? 37.171 -27.285 -15.967 1.00 47.38 470 THR A C 1
ATOM 3513 O O . THR A 1 470 ? 36.684 -28.179 -16.651 1.00 47.38 470 THR A O 1
ATOM 3516 N N . THR A 1 471 ? 36.962 -27.273 -14.646 1.00 48.03 471 THR A N 1
ATOM 3517 C CA . THR A 1 471 ? 36.209 -28.363 -13.982 1.00 48.03 471 THR A CA 1
ATOM 3518 C C . THR A 1 471 ? 34.790 -27.938 -13.602 1.00 48.03 471 THR A C 1
ATOM 3520 O O . THR A 1 471 ? 34.599 -27.152 -12.672 1.00 48.03 471 THR A O 1
ATOM 3523 N N . SER A 1 472 ? 33.788 -28.481 -14.311 1.00 51.31 472 SER A N 1
ATOM 3524 C CA . SER A 1 472 ? 32.386 -28.474 -13.874 1.00 51.31 472 SER A CA 1
ATOM 3525 C C . SER A 1 472 ? 32.313 -29.209 -12.535 1.00 51.31 472 SER A C 1
ATOM 3527 O O . SER A 1 472 ? 32.352 -30.433 -12.461 1.00 51.31 472 SER A O 1
ATOM 3529 N N . THR A 1 473 ? 32.349 -28.445 -11.451 1.00 60.34 473 THR A N 1
ATOM 3530 C CA . THR A 1 473 ? 32.088 -28.935 -10.100 1.00 60.34 473 THR A CA 1
ATOM 3531 C C . THR A 1 473 ? 30.639 -28.610 -9.771 1.00 60.34 473 THR A C 1
ATOM 3533 O O . THR A 1 473 ? 30.103 -27.619 -10.268 1.00 60.34 473 THR A O 1
ATOM 3536 N N . SER A 1 474 ? 30.017 -29.368 -8.866 1.00 64.12 474 SER A N 1
ATOM 3537 C CA . SER A 1 474 ? 28.640 -29.135 -8.389 1.00 64.12 474 SER A CA 1
ATOM 3538 C C . SER A 1 474 ? 28.393 -27.735 -7.785 1.00 64.12 474 SER A C 1
ATOM 3540 O O . SER A 1 474 ? 27.283 -27.421 -7.358 1.00 64.12 474 SER A O 1
ATOM 3542 N N . ALA A 1 475 ? 29.428 -26.894 -7.690 1.00 77.31 475 ALA A N 1
ATOM 3543 C CA . ALA A 1 475 ? 29.369 -25.516 -7.224 1.00 77.31 475 ALA A CA 1
ATOM 3544 C C . ALA A 1 475 ? 28.917 -24.513 -8.303 1.00 77.31 475 ALA A C 1
ATOM 3546 O O . ALA A 1 475 ? 28.450 -23.429 -7.943 1.00 77.31 475 ALA A O 1
ATOM 3547 N N . PHE A 1 476 ? 29.038 -24.852 -9.592 1.00 86.75 476 PHE A N 1
ATOM 3548 C CA . PHE A 1 476 ? 28.737 -23.956 -10.711 1.00 86.75 476 PHE A CA 1
ATOM 3549 C C . PHE A 1 476 ? 27.591 -24.485 -11.557 1.00 86.75 476 PHE A C 1
ATOM 3551 O O . PHE A 1 476 ? 27.480 -25.682 -11.802 1.00 86.75 476 PHE A O 1
ATOM 3558 N N . LYS A 1 477 ? 26.753 -23.571 -12.039 1.00 89.44 477 LYS A N 1
ATOM 3559 C CA . LYS A 1 477 ? 25.665 -23.888 -12.965 1.00 89.44 477 LYS A CA 1
ATOM 3560 C C . LYS A 1 477 ? 25.373 -22.683 -13.843 1.00 89.44 477 LYS A C 1
ATOM 3562 O O . LYS A 1 477 ? 25.519 -21.547 -13.392 1.00 89.44 477 LYS A O 1
ATOM 3567 N N . GLN A 1 478 ? 24.958 -22.915 -15.083 1.00 92.75 478 GLN A N 1
ATOM 3568 C CA . GLN A 1 478 ? 24.609 -21.841 -16.008 1.00 92.75 478 GLN A CA 1
ATOM 3569 C C . GLN A 1 478 ? 23.479 -20.974 -15.426 1.00 92.75 478 GLN A C 1
ATOM 3571 O O . GLN A 1 478 ? 22.523 -21.480 -14.822 1.00 92.75 478 GLN A O 1
ATOM 3576 N N . ALA A 1 479 ? 23.563 -19.658 -15.613 1.00 95.12 479 ALA A N 1
ATOM 3577 C CA . ALA A 1 479 ? 22.628 -18.682 -15.059 1.00 95.12 479 ALA A CA 1
ATOM 3578 C C . ALA A 1 479 ? 21.159 -19.007 -15.394 1.00 95.12 479 ALA A C 1
ATOM 3580 O O . ALA A 1 479 ? 20.283 -18.968 -14.529 1.00 95.12 479 ALA A O 1
ATOM 3581 N N . VAL A 1 480 ? 20.875 -19.390 -16.639 1.00 94.69 480 VAL A N 1
ATOM 3582 C CA . VAL A 1 480 ? 19.505 -19.643 -17.112 1.00 94.69 480 VAL A CA 1
ATOM 3583 C C . VAL A 1 480 ? 18.849 -20.887 -16.501 1.00 94.69 480 VAL A C 1
ATOM 3585 O O . VAL A 1 480 ? 17.620 -20.964 -16.460 1.00 94.69 480 VAL A O 1
ATOM 3588 N N . PHE A 1 481 ? 19.647 -21.846 -16.020 1.00 92.50 481 PHE A N 1
ATOM 3589 C CA . PHE A 1 481 ? 19.161 -23.068 -15.368 1.00 92.50 481 PHE A CA 1
ATOM 3590 C C . PHE A 1 481 ? 19.225 -22.997 -13.843 1.00 92.50 481 PHE A C 1
ATOM 3592 O O . PHE A 1 481 ? 18.605 -23.817 -13.170 1.00 92.50 481 PHE A O 1
ATOM 3599 N N . SER A 1 482 ? 19.993 -22.060 -13.288 1.00 94.00 482 SER A N 1
ATOM 3600 C CA . SER A 1 482 ? 20.175 -21.924 -11.842 1.00 94.00 482 SER A CA 1
ATOM 3601 C C . SER A 1 482 ? 19.115 -21.042 -11.196 1.00 94.00 482 SER A C 1
ATOM 3603 O O . SER A 1 482 ? 18.672 -21.341 -10.092 1.00 94.00 482 SER A O 1
ATOM 3605 N N . PHE A 1 483 ? 18.666 -19.968 -11.845 1.00 95.56 483 PHE A N 1
ATOM 3606 C CA . PHE A 1 483 ? 17.627 -19.110 -11.279 1.00 95.56 483 PHE A CA 1
ATOM 3607 C C . PHE A 1 483 ? 16.257 -19.808 -11.235 1.00 95.56 483 PHE A C 1
ATOM 3609 O O . PHE A 1 483 ? 15.684 -20.149 -12.265 1.00 95.56 483 PHE A O 1
ATOM 3616 N N . ASP A 1 484 ? 15.678 -19.932 -10.035 1.00 91.44 484 ASP A N 1
ATOM 3617 C CA . ASP A 1 484 ? 14.328 -20.467 -9.826 1.00 91.44 484 ASP A CA 1
ATOM 3618 C C . ASP A 1 484 ? 13.389 -19.385 -9.276 1.00 91.44 484 ASP A C 1
ATOM 3620 O O . ASP A 1 484 ? 13.553 -18.824 -8.191 1.00 91.44 484 ASP A O 1
ATOM 3624 N N . GLY A 1 485 ? 12.359 -19.054 -10.043 1.00 92.19 485 GLY A N 1
ATOM 3625 C CA . GLY A 1 485 ? 11.366 -18.062 -9.660 1.00 92.19 485 GLY A CA 1
ATOM 3626 C C . GLY A 1 485 ? 10.280 -17.912 -10.717 1.00 92.19 485 GLY A C 1
ATOM 3627 O O . GLY A 1 485 ? 10.367 -18.525 -11.778 1.00 92.19 485 GLY A O 1
ATOM 3628 N N . PRO A 1 486 ? 9.243 -17.087 -10.479 1.00 93.94 486 PRO A N 1
ATOM 3629 C CA . PRO A 1 486 ? 8.128 -16.958 -11.416 1.00 93.94 486 PRO A CA 1
ATOM 3630 C C . PRO A 1 486 ? 8.560 -16.605 -12.846 1.00 93.94 486 PRO A C 1
ATOM 3632 O O . PRO A 1 486 ? 8.025 -17.190 -13.782 1.00 93.94 486 PRO A O 1
ATOM 3635 N N . ALA A 1 487 ? 9.552 -15.717 -13.005 1.00 95.19 487 ALA A N 1
ATOM 3636 C CA . ALA A 1 487 ? 10.117 -15.367 -14.309 1.00 95.19 487 ALA A CA 1
ATOM 3637 C C . ALA A 1 487 ? 10.774 -16.566 -14.997 1.00 95.19 487 ALA A C 1
ATOM 3639 O O . ALA A 1 487 ? 10.428 -16.873 -16.126 1.00 95.19 487 ALA A O 1
ATOM 3640 N N . TYR A 1 488 ? 11.615 -17.327 -14.303 1.00 95.25 488 TYR A N 1
ATOM 3641 C CA . TYR A 1 488 ? 12.302 -18.486 -14.883 1.00 95.25 488 TYR A CA 1
ATOM 3642 C C . TYR A 1 488 ? 11.361 -19.676 -15.130 1.00 95.25 488 TYR A C 1
ATOM 3644 O O . TYR A 1 488 ? 11.496 -20.392 -16.118 1.00 95.25 488 TYR A O 1
ATOM 3652 N N . LYS A 1 489 ? 10.289 -19.804 -14.338 1.00 92.44 489 LYS A N 1
ATOM 3653 C CA . LYS A 1 489 ? 9.165 -20.709 -14.640 1.00 92.44 489 LYS A CA 1
ATOM 3654 C C . LYS A 1 489 ? 8.392 -20.290 -15.894 1.00 92.44 489 LYS A C 1
ATOM 3656 O O . LYS A 1 489 ? 7.764 -21.132 -16.529 1.00 92.44 489 LYS A O 1
ATOM 3661 N N . GLY A 1 490 ? 8.354 -18.994 -16.207 1.00 91.94 490 GLY A N 1
ATOM 3662 C CA . GLY A 1 490 ? 7.827 -18.459 -17.468 1.00 91.94 490 GLY A CA 1
ATOM 3663 C C . GLY A 1 490 ? 8.795 -18.631 -18.634 1.00 91.94 490 GLY A C 1
ATOM 3664 O O . GLY A 1 490 ? 8.353 -18.885 -19.744 1.00 91.94 490 GLY A O 1
ATOM 3665 N N . LEU A 1 491 ? 10.095 -18.544 -18.357 1.00 93.19 491 LEU A N 1
ATOM 3666 C CA . LEU A 1 491 ? 11.165 -18.715 -19.330 1.00 93.19 491 LEU A CA 1
ATOM 3667 C C . LEU A 1 491 ? 11.202 -20.136 -19.899 1.00 93.19 491 LEU A C 1
ATOM 3669 O O . LEU A 1 491 ? 11.430 -20.304 -21.086 1.00 93.19 491 LEU A O 1
ATOM 3673 N N . GLN A 1 492 ? 10.954 -21.141 -19.047 1.00 90.00 492 GLN A N 1
ATOM 3674 C CA . GLN A 1 492 ? 10.902 -22.558 -19.431 1.00 90.00 492 GLN A CA 1
ATOM 3675 C C . GLN A 1 492 ? 12.166 -23.026 -20.176 1.00 90.00 492 GLN A C 1
ATOM 3677 O O . GLN A 1 492 ? 12.091 -23.871 -21.066 1.00 90.00 492 GLN A O 1
ATOM 3682 N N . SER A 1 493 ? 13.333 -22.517 -19.773 1.00 89.75 493 SER A N 1
ATOM 3683 C CA . SER A 1 493 ? 14.623 -22.753 -20.437 1.00 89.75 493 SER A CA 1
ATOM 3684 C C . SER A 1 493 ? 15.017 -24.225 -20.543 1.00 89.75 493 SER A C 1
ATOM 3686 O O . SER A 1 493 ? 15.698 -24.607 -21.482 1.00 89.75 493 SER A O 1
ATOM 3688 N N . ALA A 1 494 ? 14.535 -25.084 -19.642 1.00 87.00 494 ALA A N 1
ATOM 3689 C CA . ALA A 1 494 ? 14.739 -26.533 -19.728 1.00 87.00 494 ALA A CA 1
ATOM 3690 C C . ALA A 1 494 ? 14.112 -27.184 -20.982 1.00 87.00 494 ALA A C 1
ATOM 3692 O O . ALA A 1 494 ? 14.424 -28.327 -21.291 1.00 87.00 494 ALA A O 1
ATOM 3693 N N . SER A 1 495 ? 13.204 -26.488 -21.675 1.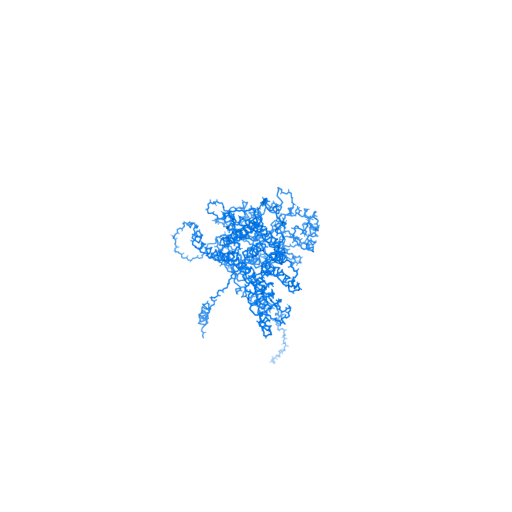00 85.81 495 SER A N 1
ATOM 3694 C CA . SER A 1 495 ? 12.583 -26.954 -22.925 1.00 85.81 495 SER A CA 1
ATOM 3695 C C . SER A 1 495 ? 13.235 -26.392 -24.191 1.00 85.81 495 SER A C 1
ATOM 3697 O O . SER A 1 495 ? 12.771 -26.687 -25.289 1.00 85.81 495 SER A O 1
ATOM 3699 N N . TRP A 1 496 ? 14.281 -25.577 -24.048 1.00 89.81 496 TRP A N 1
ATOM 3700 C CA . TRP A 1 496 ? 14.975 -24.951 -25.169 1.00 89.81 496 TRP A CA 1
ATOM 3701 C C . TRP A 1 496 ? 15.878 -25.936 -25.902 1.00 89.81 496 TRP A C 1
ATOM 3703 O O . TRP A 1 496 ? 16.582 -26.740 -25.292 1.00 89.81 496 TRP A O 1
ATOM 3713 N N . THR A 1 497 ? 15.867 -25.841 -27.228 1.00 89.56 497 THR A N 1
ATOM 3714 C CA . THR A 1 497 ? 16.813 -26.548 -28.095 1.00 89.56 497 THR A CA 1
ATOM 3715 C C . THR A 1 497 ? 18.208 -25.909 -28.016 1.00 89.56 497 THR A C 1
ATOM 3717 O O . THR A 1 497 ? 18.337 -24.768 -27.562 1.00 89.56 497 THR A O 1
ATOM 3720 N N . PRO A 1 498 ? 19.273 -26.583 -28.491 1.00 88.19 498 PRO A N 1
ATOM 3721 C CA . PRO A 1 498 ? 20.596 -25.965 -28.598 1.00 88.19 498 PRO A CA 1
ATOM 3722 C C . PRO A 1 498 ? 20.582 -24.642 -29.379 1.00 88.19 498 PRO A C 1
ATOM 3724 O O . PRO A 1 498 ? 21.207 -23.675 -28.962 1.00 88.19 498 PRO A O 1
ATOM 3727 N N . GLU A 1 499 ? 19.788 -24.553 -30.449 1.00 87.31 499 GLU A N 1
ATOM 3728 C CA . GLU A 1 499 ? 19.634 -23.326 -31.241 1.00 87.31 499 GLU A CA 1
ATOM 3729 C C . GLU A 1 499 ? 18.952 -22.199 -30.452 1.00 87.31 499 GLU A C 1
ATOM 3731 O O . GLU A 1 499 ? 19.338 -21.034 -30.566 1.00 87.31 499 GLU A O 1
ATOM 3736 N N . ASP A 1 500 ? 17.947 -22.530 -29.633 1.00 90.50 500 ASP A N 1
ATOM 3737 C CA . ASP A 1 500 ? 17.300 -21.572 -28.730 1.00 90.50 500 ASP A CA 1
ATOM 3738 C C . ASP A 1 500 ? 18.276 -21.059 -27.672 1.00 90.50 500 ASP A C 1
ATOM 3740 O O . ASP A 1 500 ? 18.273 -19.867 -27.366 1.00 90.50 500 ASP A O 1
ATOM 3744 N N . LEU A 1 501 ? 19.136 -21.935 -27.141 1.00 91.31 501 LEU A N 1
ATOM 3745 C CA . LEU A 1 501 ? 20.184 -21.561 -26.192 1.00 91.31 501 LEU A CA 1
ATOM 3746 C C . LEU A 1 501 ? 21.221 -20.647 -26.843 1.00 91.31 501 LEU A C 1
ATOM 3748 O O . LEU A 1 501 ? 21.553 -19.621 -26.255 1.00 91.31 501 LEU A O 1
ATOM 3752 N N . THR A 1 502 ? 21.681 -20.951 -28.059 1.00 90.31 502 THR A N 1
ATOM 3753 C CA . THR A 1 502 ? 22.592 -20.079 -28.817 1.00 90.31 502 THR A CA 1
ATOM 3754 C C . THR A 1 502 ? 21.961 -18.712 -29.084 1.00 90.31 502 THR A C 1
ATOM 3756 O O . THR A 1 502 ? 22.598 -17.680 -28.866 1.00 90.31 502 THR A O 1
ATOM 3759 N N . PHE A 1 503 ? 20.689 -18.678 -29.494 1.00 89.88 503 PHE A N 1
ATOM 3760 C CA . PHE A 1 503 ? 19.969 -17.424 -29.709 1.00 89.88 503 PHE A CA 1
ATOM 3761 C C . PHE A 1 503 ? 19.817 -16.634 -28.404 1.00 89.88 503 PHE A C 1
ATOM 3763 O O . PHE A 1 503 ? 20.161 -15.453 -28.342 1.00 89.88 503 PHE A O 1
ATOM 3770 N N . ALA A 1 504 ? 19.360 -17.278 -27.328 1.00 93.12 504 ALA A N 1
ATOM 3771 C CA . ALA A 1 504 ? 19.246 -16.643 -26.023 1.00 93.12 504 ALA A CA 1
ATOM 3772 C C . ALA A 1 504 ? 20.608 -16.127 -25.538 1.00 93.12 504 ALA A C 1
ATOM 3774 O O . ALA A 1 504 ? 20.685 -15.031 -24.991 1.00 93.12 504 ALA A O 1
ATOM 3775 N N . GLN A 1 505 ? 21.693 -16.867 -25.770 1.00 92.44 505 GLN A N 1
ATOM 3776 C CA . GLN A 1 505 ? 23.045 -16.470 -25.384 1.00 92.44 505 GLN A CA 1
ATOM 3777 C C . GLN A 1 505 ? 23.463 -15.138 -26.025 1.00 92.44 505 GLN A C 1
ATOM 3779 O O . GLN A 1 505 ? 24.060 -14.280 -25.365 1.00 92.44 505 GLN A O 1
ATOM 3784 N N . ALA A 1 506 ? 23.097 -14.927 -27.290 1.00 90.38 506 ALA A N 1
ATOM 3785 C CA . ALA A 1 506 ? 23.348 -13.677 -27.997 1.00 90.38 506 ALA A CA 1
ATOM 3786 C C . ALA A 1 506 ? 22.392 -12.549 -27.559 1.00 90.38 506 ALA A C 1
ATOM 3788 O O . ALA A 1 506 ? 22.851 -11.431 -27.322 1.00 90.38 506 ALA A O 1
ATOM 3789 N N . HIS A 1 507 ? 21.102 -12.853 -27.376 1.00 93.56 507 HIS A N 1
ATOM 3790 C CA . HIS A 1 507 ? 20.025 -11.860 -27.268 1.00 93.56 507 HIS A CA 1
ATOM 3791 C C . HIS A 1 507 ? 19.474 -11.610 -25.854 1.00 93.56 507 HIS A C 1
ATOM 3793 O O . HIS A 1 507 ? 18.681 -10.692 -25.679 1.00 93.56 507 HIS A O 1
ATOM 3799 N N . LEU A 1 508 ? 19.841 -12.386 -24.832 1.00 97.00 508 LEU A N 1
ATOM 3800 C CA . LEU A 1 508 ? 19.361 -12.213 -23.456 1.00 97.00 508 LEU A CA 1
ATOM 3801 C C . LEU A 1 508 ? 20.499 -11.785 -22.527 1.00 97.00 508 LEU A C 1
ATOM 3803 O O . LEU A 1 508 ? 21.575 -12.386 -22.503 1.00 97.00 508 LEU A O 1
ATOM 3807 N N . ARG A 1 509 ? 20.244 -10.764 -21.710 1.00 97.81 509 ARG A N 1
ATOM 3808 C CA . ARG A 1 509 ? 21.085 -10.369 -20.578 1.00 97.81 509 ARG A CA 1
ATOM 3809 C C . ARG A 1 509 ? 20.268 -10.434 -19.293 1.00 97.81 509 ARG A C 1
ATOM 3811 O O . ARG A 1 509 ? 19.178 -9.877 -19.193 1.00 97.81 509 ARG A O 1
ATOM 3818 N N . ILE A 1 510 ? 20.787 -11.132 -18.295 1.00 98.38 510 ILE A N 1
ATOM 3819 C CA . ILE A 1 510 ? 20.208 -11.199 -16.957 1.00 98.38 510 ILE A CA 1
ATOM 3820 C C . ILE A 1 510 ? 20.947 -10.174 -16.098 1.00 98.38 510 ILE A C 1
ATOM 3822 O O . ILE A 1 510 ? 22.136 -10.327 -15.823 1.00 98.38 510 ILE A O 1
ATOM 3826 N N . LEU A 1 511 ? 20.247 -9.119 -15.683 1.00 97.88 511 LEU A N 1
ATOM 3827 C CA . LEU A 1 511 ? 20.806 -8.100 -14.796 1.00 97.88 511 LEU A CA 1
ATOM 3828 C C . LEU A 1 511 ? 21.031 -8.702 -13.410 1.00 97.88 511 LEU A C 1
ATOM 3830 O O . LEU A 1 511 ? 20.208 -9.469 -12.916 1.00 97.88 511 LEU A O 1
ATOM 3834 N N . CYS A 1 512 ? 22.140 -8.372 -12.762 1.00 95.56 512 CYS A N 1
ATOM 3835 C CA . CYS A 1 512 ? 22.586 -9.092 -11.583 1.00 95.56 512 CYS A CA 1
ATOM 3836 C C . CYS A 1 512 ? 23.309 -8.179 -10.594 1.00 95.56 512 CYS A C 1
ATOM 3838 O O . CYS A 1 512 ? 24.236 -7.470 -10.956 1.00 95.56 512 CYS A O 1
ATOM 3840 N N . GLY A 1 513 ? 22.935 -8.239 -9.311 1.00 95.44 513 GLY A N 1
ATOM 3841 C CA . GLY A 1 513 ? 23.599 -7.434 -8.282 1.00 95.44 513 GLY A CA 1
ATOM 3842 C C . GLY A 1 513 ? 25.073 -7.803 -8.075 1.00 95.44 513 GLY A C 1
ATOM 3843 O O . GLY A 1 513 ? 25.880 -6.917 -7.821 1.00 95.44 513 GLY A O 1
ATOM 3844 N N . LEU A 1 514 ? 25.420 -9.093 -8.190 1.00 96.00 514 LEU A N 1
ATOM 3845 C CA . LEU A 1 514 ? 26.777 -9.597 -7.938 1.00 96.00 514 LEU A CA 1
ATOM 3846 C C . LEU A 1 514 ? 27.668 -9.630 -9.186 1.00 96.00 514 LEU A C 1
ATOM 3848 O O . LEU A 1 514 ? 28.852 -9.356 -9.075 1.00 96.00 514 LEU A O 1
ATOM 3852 N N . TYR A 1 515 ? 27.109 -9.982 -10.342 1.00 95.69 515 TYR A N 1
ATOM 3853 C CA . TYR A 1 515 ? 27.859 -10.187 -11.587 1.00 95.69 515 TYR A CA 1
ATOM 3854 C C . TYR A 1 515 ? 27.634 -9.070 -12.622 1.00 95.69 515 TYR A C 1
ATOM 3856 O O . TYR A 1 515 ? 28.185 -9.138 -13.713 1.00 95.69 515 TYR A O 1
ATOM 3864 N N . GLY A 1 516 ? 26.798 -8.071 -12.316 1.00 95.81 516 GLY A N 1
ATOM 3865 C CA . GLY A 1 516 ? 26.480 -6.960 -13.215 1.00 95.81 516 GLY A CA 1
ATOM 3866 C C . GLY A 1 516 ? 25.519 -7.398 -14.314 1.00 95.81 516 GLY A C 1
ATOM 3867 O O . GLY A 1 516 ? 24.301 -7.251 -14.178 1.00 95.81 516 GLY A O 1
ATOM 3868 N N . THR A 1 517 ? 26.058 -8.008 -15.367 1.00 96.44 517 THR A N 1
ATOM 3869 C CA . THR A 1 517 ? 25.293 -8.648 -16.441 1.00 96.44 517 THR A CA 1
ATOM 3870 C C . THR A 1 517 ? 25.723 -10.103 -16.614 1.00 96.44 517 THR A C 1
ATOM 3872 O O . THR A 1 517 ? 26.896 -10.453 -16.517 1.00 96.44 517 THR A O 1
ATOM 3875 N N . LEU A 1 518 ? 24.749 -10.982 -16.843 1.00 97.44 518 LEU A N 1
ATOM 3876 C CA . LEU A 1 518 ? 24.975 -12.399 -17.116 1.00 97.44 518 LEU A CA 1
ATOM 3877 C C . LEU A 1 518 ? 24.353 -12.779 -18.453 1.00 97.44 518 LEU A C 1
ATOM 3879 O O . LEU A 1 518 ? 23.225 -12.387 -18.764 1.00 97.44 518 LEU A O 1
ATOM 3883 N N . ARG A 1 519 ? 25.054 -13.606 -19.217 1.00 96.75 519 ARG A N 1
ATOM 3884 C CA . ARG A 1 519 ? 24.482 -14.354 -20.336 1.00 96.75 519 ARG A CA 1
ATOM 3885 C C . ARG A 1 519 ? 23.856 -15.657 -19.825 1.00 96.75 519 ARG A C 1
ATOM 3887 O O . ARG A 1 519 ? 24.266 -16.163 -18.780 1.00 96.75 519 ARG A O 1
ATOM 3894 N N . PRO A 1 520 ? 22.876 -16.227 -20.542 1.00 95.94 520 PRO A N 1
ATOM 3895 C CA . PRO A 1 520 ? 22.220 -17.480 -20.172 1.00 95.94 520 PRO A CA 1
ATOM 3896 C C . PRO A 1 520 ? 23.147 -18.620 -19.739 1.00 95.94 520 PRO A C 1
ATOM 3898 O O . PRO A 1 520 ? 22.860 -19.278 -18.739 1.00 95.94 520 PRO A O 1
ATOM 3901 N N . LEU A 1 521 ? 24.245 -18.837 -20.463 1.00 94.19 521 LEU A N 1
ATOM 3902 C CA . LEU A 1 521 ? 25.182 -19.939 -20.247 1.00 94.19 521 LEU A CA 1
ATOM 3903 C C . LEU A 1 521 ? 26.349 -19.585 -19.313 1.00 94.19 521 LEU A C 1
ATOM 3905 O O . LEU A 1 521 ? 27.214 -20.431 -19.089 1.00 94.19 521 LEU A O 1
ATOM 3909 N N . ASP A 1 522 ? 26.383 -18.373 -18.747 1.00 93.69 522 ASP A N 1
ATOM 3910 C CA . ASP A 1 522 ? 27.440 -17.991 -17.810 1.00 93.69 522 ASP A CA 1
ATOM 3911 C C . ASP A 1 522 ? 27.331 -18.808 -16.517 1.00 93.69 522 ASP A C 1
ATOM 3913 O O . ASP A 1 522 ? 26.263 -18.884 -15.904 1.00 93.69 522 ASP A O 1
ATOM 3917 N N . LEU A 1 523 ? 28.439 -19.418 -16.096 1.00 91.12 523 LEU A N 1
ATOM 3918 C CA . LEU A 1 523 ? 28.510 -20.203 -14.869 1.00 91.12 523 LEU A CA 1
ATOM 3919 C C . LEU A 1 523 ? 28.477 -19.299 -13.637 1.00 91.12 523 LEU A C 1
ATOM 3921 O O . LEU A 1 523 ? 29.341 -18.445 -13.445 1.00 91.12 523 LEU A O 1
ATOM 3925 N N . ILE A 1 524 ? 27.496 -19.532 -12.766 1.00 92.81 524 ILE A N 1
ATOM 3926 C CA . ILE A 1 524 ? 27.347 -18.815 -11.501 1.00 92.81 524 ILE A CA 1
ATOM 3927 C C . ILE A 1 524 ? 27.393 -19.768 -10.312 1.00 92.81 524 ILE A C 1
ATOM 3929 O O . ILE A 1 524 ? 27.036 -20.942 -10.414 1.00 92.81 524 ILE A O 1
ATOM 3933 N N . GLN A 1 525 ? 27.811 -19.236 -9.166 1.00 92.44 525 GLN A N 1
ATOM 3934 C CA . GLN A 1 525 ? 27.724 -19.919 -7.876 1.00 92.44 525 GLN A CA 1
ATOM 3935 C C . GLN A 1 525 ? 26.454 -19.508 -7.140 1.00 92.44 525 GLN A C 1
ATOM 3937 O O . GLN A 1 525 ? 25.841 -18.486 -7.443 1.00 92.44 525 GLN A O 1
ATOM 3942 N N . ALA A 1 526 ? 26.067 -20.267 -6.117 1.00 93.00 526 ALA A N 1
ATOM 3943 C CA . ALA A 1 526 ? 24.923 -19.901 -5.299 1.00 93.00 526 ALA A CA 1
ATOM 3944 C C . ALA A 1 526 ? 25.201 -18.642 -4.458 1.00 93.00 526 ALA A C 1
ATOM 3946 O O . ALA A 1 526 ? 26.051 -18.643 -3.570 1.00 93.00 526 ALA A O 1
ATOM 3947 N N . TYR A 1 527 ? 24.413 -17.587 -4.657 1.00 94.94 527 TYR A N 1
ATOM 3948 C CA . TYR A 1 527 ? 24.488 -16.350 -3.877 1.00 94.94 527 TYR A CA 1
ATOM 3949 C C . TYR A 1 527 ? 23.091 -15.758 -3.649 1.00 94.94 527 TYR A C 1
ATOM 3951 O O . TYR A 1 527 ? 22.080 -16.256 -4.146 1.00 94.94 527 TYR A O 1
ATOM 3959 N N . ARG A 1 528 ? 23.029 -14.671 -2.881 1.00 96.00 528 ARG A N 1
ATOM 3960 C CA . ARG A 1 528 ? 21.899 -13.743 -2.894 1.00 96.00 528 ARG A CA 1
ATOM 3961 C C . ARG A 1 528 ? 22.437 -12.338 -2.741 1.00 96.00 528 ARG A C 1
ATOM 3963 O O . ARG A 1 528 ? 23.081 -12.049 -1.743 1.00 96.00 528 ARG A O 1
ATOM 3970 N N . LEU A 1 529 ? 22.180 -11.476 -3.711 1.00 95.56 529 LEU A N 1
ATOM 3971 C CA . LEU A 1 529 ? 22.528 -10.064 -3.631 1.00 95.56 529 LEU A CA 1
ATOM 3972 C C . LEU A 1 529 ? 21.608 -9.290 -4.575 1.00 95.56 529 LEU A C 1
ATOM 3974 O O . LEU A 1 529 ? 21.693 -9.430 -5.794 1.00 95.56 529 LEU A O 1
ATOM 3978 N N . GLU A 1 530 ? 20.665 -8.555 -3.996 1.00 93.88 530 GLU A N 1
ATOM 3979 C CA . GLU A 1 530 ? 19.659 -7.790 -4.743 1.00 93.88 530 GLU A CA 1
ATOM 3980 C C . GLU A 1 530 ? 20.264 -6.454 -5.190 1.00 93.88 530 GLU A C 1
ATOM 3982 O O . GLU A 1 530 ? 21.093 -5.909 -4.459 1.00 93.88 530 GLU A O 1
ATOM 3987 N N . MET A 1 531 ? 19.872 -5.920 -6.352 1.00 95.50 531 MET A N 1
ATOM 3988 C CA . MET A 1 531 ? 20.499 -4.712 -6.919 1.00 95.50 531 MET A CA 1
ATOM 3989 C C . MET A 1 531 ? 20.302 -3.490 -6.006 1.00 95.50 531 MET A C 1
ATOM 3991 O O . MET A 1 531 ? 21.186 -2.647 -5.883 1.00 95.50 531 MET A O 1
ATOM 3995 N N . GLY A 1 532 ? 19.192 -3.434 -5.264 1.00 92.12 532 GLY A N 1
ATOM 3996 C CA . GLY A 1 532 ? 18.947 -2.395 -4.261 1.00 92.12 532 GLY A CA 1
ATOM 3997 C C . GLY A 1 532 ? 19.807 -2.467 -2.987 1.00 92.12 532 GLY A C 1
ATOM 3998 O O . GLY A 1 532 ? 19.634 -1.624 -2.103 1.00 92.12 532 GLY A O 1
ATOM 3999 N N . SER A 1 533 ? 20.708 -3.447 -2.842 1.00 90.94 533 SER A N 1
ATOM 4000 C CA . SER A 1 533 ? 21.497 -3.629 -1.613 1.00 90.94 533 SER A CA 1
ATOM 4001 C C . SER A 1 533 ? 22.512 -2.498 -1.401 1.00 90.94 533 SER A C 1
ATOM 4003 O O . SER A 1 533 ? 23.294 -2.153 -2.288 1.00 90.94 533 SER A O 1
ATOM 4005 N N . LYS A 1 534 ? 22.563 -1.962 -0.176 1.00 88.88 534 LYS A N 1
ATOM 4006 C CA . LYS A 1 534 ? 23.522 -0.922 0.241 1.00 88.88 534 LYS A CA 1
ATOM 4007 C C . LYS A 1 534 ? 24.857 -1.532 0.675 1.00 88.88 534 LYS A C 1
ATOM 4009 O O . LYS A 1 534 ? 25.211 -1.503 1.852 1.00 88.88 534 LYS A O 1
ATOM 4014 N N . VAL A 1 535 ? 25.557 -2.153 -0.270 1.00 87.12 535 VAL A N 1
ATOM 4015 C CA . VAL A 1 535 ? 26.896 -2.715 -0.041 1.00 87.12 535 VAL A CA 1
ATOM 4016 C C . VAL A 1 535 ? 27.929 -1.591 -0.018 1.00 87.12 535 VAL A C 1
ATOM 4018 O O . VAL A 1 535 ? 27.902 -0.713 -0.874 1.00 87.12 535 VAL A O 1
ATOM 4021 N N . GLN A 1 536 ? 28.850 -1.641 0.943 1.00 83.94 536 GLN A N 1
ATOM 4022 C CA . GLN A 1 536 ? 30.039 -0.790 0.957 1.00 83.94 536 GLN A CA 1
ATOM 4023 C C . GLN A 1 536 ? 31.118 -1.437 0.089 1.00 83.94 536 GLN A C 1
ATOM 4025 O O . GLN A 1 536 ? 31.532 -2.562 0.368 1.00 83.94 536 GLN A O 1
ATOM 4030 N N . HIS A 1 537 ? 31.552 -0.737 -0.955 1.00 81.38 537 HIS A N 1
ATOM 4031 C CA . HIS A 1 537 ? 32.525 -1.243 -1.933 1.00 81.38 537 HIS A CA 1
ATOM 4032 C C . HIS A 1 537 ? 33.738 -0.320 -2.115 1.00 81.38 537 HIS A C 1
ATOM 4034 O O . HIS A 1 537 ? 34.741 -0.738 -2.668 1.00 81.38 537 HIS A O 1
ATOM 4040 N N . GLY A 1 538 ? 33.689 0.931 -1.643 1.00 72.12 538 GLY A N 1
ATOM 4041 C CA . GLY A 1 538 ? 34.828 1.857 -1.728 1.00 72.12 538 GLY A CA 1
ATOM 4042 C C . GLY A 1 538 ? 35.074 2.474 -3.113 1.00 72.12 538 GLY A C 1
ATOM 4043 O O . GLY A 1 538 ? 35.952 3.324 -3.243 1.00 72.12 538 GLY A O 1
ATOM 4044 N N . ARG A 1 539 ? 34.283 2.115 -4.137 1.00 78.75 539 ARG A N 1
ATOM 4045 C CA . ARG A 1 539 ? 34.280 2.804 -5.442 1.00 78.75 539 ARG A CA 1
ATOM 4046 C C . ARG A 1 539 ? 33.472 4.102 -5.364 1.00 78.75 539 ARG A C 1
ATOM 4048 O O . ARG A 1 539 ? 32.246 4.084 -5.390 1.00 78.75 539 ARG A O 1
ATOM 4055 N N . GLY A 1 540 ? 34.168 5.234 -5.292 1.00 65.38 540 GLY A N 1
ATOM 4056 C CA . GLY A 1 540 ? 33.548 6.560 -5.286 1.00 65.38 540 GLY A CA 1
ATOM 4057 C C . GLY A 1 540 ? 32.863 6.939 -3.960 1.00 65.38 540 GLY A C 1
ATOM 4058 O O . GLY A 1 540 ? 32.982 6.235 -2.960 1.00 65.38 540 GLY A O 1
ATOM 4059 N N . PRO A 1 541 ? 32.162 8.088 -3.921 1.00 59.91 541 PRO A N 1
ATOM 4060 C CA . PRO A 1 541 ? 31.653 8.679 -2.679 1.00 59.91 541 PRO A CA 1
ATOM 4061 C C . PRO A 1 541 ? 30.299 8.121 -2.207 1.00 59.91 541 PRO A C 1
ATOM 4063 O O . PRO A 1 541 ? 29.806 8.541 -1.161 1.00 59.91 541 PRO A O 1
ATOM 4066 N N . LYS A 1 542 ? 29.651 7.241 -2.983 1.00 73.06 542 LYS A N 1
ATOM 4067 C CA . LYS A 1 542 ? 28.300 6.726 -2.706 1.00 73.06 542 LYS A CA 1
ATOM 4068 C C . LYS A 1 542 ? 28.338 5.211 -2.524 1.00 73.06 542 LYS A C 1
ATOM 4070 O O . LYS A 1 542 ? 28.821 4.511 -3.403 1.00 73.06 542 LYS A O 1
ATOM 4075 N N . ASP A 1 543 ? 27.761 4.731 -1.425 1.00 75.38 543 ASP A N 1
ATOM 4076 C CA . ASP A 1 543 ? 27.547 3.301 -1.186 1.00 75.38 543 ASP A CA 1
ATOM 4077 C C . ASP A 1 543 ? 26.369 2.758 -2.020 1.00 75.38 543 ASP A C 1
ATOM 4079 O O . ASP A 1 543 ? 25.339 3.426 -2.176 1.00 75.38 543 ASP A O 1
ATOM 4083 N N . GLY A 1 544 ? 26.476 1.504 -2.465 1.00 89.56 544 GLY A N 1
ATOM 4084 C CA . GLY A 1 544 ? 25.396 0.737 -3.091 1.00 89.56 544 GLY A CA 1
ATOM 4085 C C . GLY A 1 544 ? 25.704 0.261 -4.510 1.00 89.56 544 GLY A C 1
ATOM 4086 O O . GLY A 1 544 ? 26.486 0.858 -5.242 1.00 89.56 544 GLY A O 1
ATOM 4087 N N . LEU A 1 545 ? 25.039 -0.817 -4.932 1.00 93.62 545 LEU A N 1
ATOM 4088 C CA . LEU A 1 545 ? 25.403 -1.514 -6.172 1.00 93.62 545 LEU A CA 1
ATOM 4089 C C . LEU A 1 545 ? 25.162 -0.696 -7.450 1.00 93.62 545 LEU A C 1
ATOM 4091 O O . LEU A 1 545 ? 25.895 -0.874 -8.414 1.00 93.62 545 LEU A O 1
ATOM 4095 N N . TYR A 1 546 ? 24.216 0.249 -7.454 1.00 93.94 546 TYR A N 1
ATOM 4096 C CA . TYR A 1 546 ? 24.056 1.180 -8.581 1.00 93.94 546 TYR A CA 1
ATOM 4097 C C . TYR A 1 546 ? 25.313 2.033 -8.808 1.00 93.94 546 TYR A C 1
ATOM 4099 O O . TYR A 1 546 ? 25.721 2.244 -9.943 1.00 93.94 546 TYR A O 1
ATOM 4107 N N . ALA A 1 547 ? 25.938 2.513 -7.726 1.00 91.25 547 ALA A N 1
ATOM 4108 C CA . ALA A 1 547 ? 27.164 3.301 -7.807 1.00 91.25 547 ALA A CA 1
ATOM 4109 C C . ALA A 1 547 ? 28.379 2.422 -8.133 1.00 91.25 547 ALA A C 1
ATOM 4111 O O . ALA A 1 547 ? 29.254 2.855 -8.874 1.00 91.25 547 ALA A O 1
ATOM 4112 N N . PHE A 1 548 ? 28.408 1.191 -7.610 1.00 93.75 548 PHE A N 1
ATOM 4113 C CA . PHE A 1 548 ? 29.441 0.206 -7.925 1.00 93.75 548 PHE A CA 1
ATOM 4114 C C . PHE A 1 548 ? 29.500 -0.127 -9.420 1.00 93.75 548 PHE A C 1
ATOM 4116 O O . PHE A 1 548 ? 30.581 -0.086 -10.004 1.00 93.75 548 PHE A O 1
ATOM 4123 N N . TRP A 1 549 ? 28.346 -0.441 -10.022 1.00 93.94 549 TRP A N 1
ATOM 4124 C CA . TRP A 1 549 ? 28.262 -0.823 -11.432 1.00 93.94 549 TRP A CA 1
ATOM 4125 C C . TRP A 1 549 ? 28.356 0.376 -12.376 1.00 93.94 549 TRP A C 1
ATOM 4127 O O . TRP A 1 549 ? 28.914 0.238 -13.462 1.00 93.94 549 TRP A O 1
ATOM 4137 N N . GLY A 1 550 ? 27.873 1.556 -11.969 1.00 91.94 550 GLY A N 1
ATOM 4138 C CA . GLY A 1 550 ? 27.996 2.789 -12.749 1.00 91.94 550 GLY A CA 1
ATOM 4139 C C . GLY A 1 550 ? 27.585 2.590 -14.212 1.00 91.94 550 GLY A C 1
ATOM 4140 O O . GLY A 1 550 ? 26.467 2.166 -14.492 1.00 91.94 550 GLY A O 1
ATOM 4141 N N . ARG A 1 551 ? 28.516 2.852 -15.138 1.00 94.56 551 ARG A N 1
ATOM 4142 C CA . ARG A 1 551 ? 28.310 2.684 -16.587 1.00 94.56 551 ARG A CA 1
ATOM 4143 C C . ARG A 1 551 ? 28.566 1.271 -17.127 1.00 94.56 551 ARG A C 1
ATOM 4145 O O . ARG A 1 551 ? 28.176 1.003 -18.256 1.00 94.56 551 ARG A O 1
ATOM 4152 N N . ALA A 1 552 ? 29.166 0.363 -16.351 1.00 94.69 552 ALA A N 1
ATOM 4153 C CA . ALA A 1 552 ? 29.637 -0.936 -16.850 1.00 94.69 552 ALA A CA 1
ATOM 4154 C C . ALA A 1 552 ? 28.513 -1.771 -17.488 1.00 94.69 552 ALA A C 1
ATOM 4156 O O . ALA A 1 552 ? 28.676 -2.317 -18.571 1.00 94.69 552 ALA A O 1
ATOM 4157 N N . ILE A 1 553 ? 27.330 -1.793 -16.865 1.00 96.44 553 ILE A N 1
ATOM 4158 C CA . ILE A 1 553 ? 26.164 -2.520 -17.391 1.00 96.44 553 ILE A CA 1
ATOM 4159 C C . ILE A 1 553 ? 25.672 -1.918 -18.719 1.00 96.44 553 ILE A C 1
ATOM 4161 O O . ILE A 1 553 ? 25.263 -2.656 -19.612 1.00 96.44 553 ILE A O 1
ATOM 4165 N N . ALA A 1 554 ? 25.689 -0.588 -18.858 1.00 95.75 554 ALA A N 1
ATOM 4166 C CA . ALA A 1 554 ? 25.310 0.072 -20.108 1.00 95.75 554 ALA A CA 1
ATOM 4167 C C . ALA A 1 554 ? 26.353 -0.186 -21.207 1.00 95.75 554 ALA A C 1
ATOM 4169 O O . ALA A 1 554 ? 25.980 -0.475 -22.342 1.00 95.75 554 ALA A O 1
ATOM 4170 N N . ASP A 1 555 ? 27.642 -0.169 -20.858 1.00 94.38 555 ASP A N 1
ATOM 4171 C CA . ASP A 1 555 ? 28.739 -0.491 -21.773 1.00 94.38 555 ASP A CA 1
ATOM 4172 C C . ASP A 1 555 ? 28.651 -1.937 -22.286 1.00 94.38 555 ASP A C 1
ATOM 4174 O O . ASP A 1 555 ? 28.813 -2.166 -23.485 1.00 94.38 555 ASP A O 1
ATOM 4178 N N . ASP A 1 556 ? 28.310 -2.900 -21.422 1.00 93.88 556 ASP A N 1
ATOM 4179 C CA . ASP A 1 556 ? 28.072 -4.289 -21.830 1.00 93.88 556 ASP A CA 1
ATOM 4180 C C . ASP A 1 556 ? 26.953 -4.386 -22.864 1.00 93.88 556 ASP A C 1
ATOM 4182 O O . ASP A 1 556 ? 27.079 -5.109 -23.852 1.00 93.88 556 ASP A O 1
ATOM 4186 N N . ILE A 1 557 ? 25.845 -3.673 -22.629 1.00 94.25 557 ILE A N 1
ATOM 4187 C CA . ILE A 1 557 ? 24.692 -3.655 -23.531 1.00 94.25 557 ILE A CA 1
ATOM 4188 C C . ILE A 1 557 ? 25.093 -3.028 -24.869 1.00 94.25 557 ILE A C 1
ATOM 4190 O O . ILE A 1 557 ? 24.828 -3.628 -25.912 1.00 94.25 557 ILE A O 1
ATOM 4194 N N . ASN A 1 558 ? 25.788 -1.887 -24.852 1.00 93.81 558 ASN A N 1
ATOM 4195 C CA . ASN A 1 558 ? 26.316 -1.236 -26.053 1.00 93.81 558 ASN A CA 1
ATOM 4196 C C . ASN A 1 558 ? 27.213 -2.186 -26.857 1.00 93.81 558 ASN A C 1
ATOM 4198 O O . ASN A 1 558 ? 27.074 -2.285 -28.076 1.00 93.81 558 ASN A O 1
ATOM 4202 N N . ALA A 1 559 ? 28.085 -2.941 -26.181 1.00 90.50 559 ALA A N 1
ATOM 4203 C CA . ALA A 1 559 ? 28.961 -3.909 -26.829 1.00 90.50 559 ALA A CA 1
ATOM 4204 C C . ALA A 1 559 ? 28.177 -5.010 -27.564 1.00 90.50 559 ALA A C 1
ATOM 4206 O O . ALA A 1 559 ? 28.615 -5.447 -28.625 1.00 90.50 559 ALA A O 1
ATOM 4207 N N . VAL A 1 560 ? 27.001 -5.423 -27.067 1.00 89.50 560 VAL A N 1
ATOM 4208 C CA . VAL A 1 560 ? 26.139 -6.390 -27.776 1.00 89.50 560 VAL A CA 1
ATOM 4209 C C . VAL A 1 560 ? 25.639 -5.826 -29.105 1.00 89.50 560 VAL A C 1
ATOM 4211 O O . VAL A 1 560 ? 25.640 -6.541 -30.104 1.00 89.50 560 VAL A O 1
ATOM 4214 N N . PHE A 1 561 ? 25.229 -4.556 -29.127 1.00 86.12 561 PHE A N 1
ATOM 4215 C CA . PHE A 1 561 ? 24.734 -3.888 -30.337 1.00 86.12 561 PHE A CA 1
ATOM 4216 C C . PHE A 1 561 ? 25.848 -3.479 -31.311 1.00 86.12 561 PHE A C 1
ATOM 4218 O O . PHE A 1 561 ? 25.577 -3.304 -32.496 1.00 86.12 561 PHE A O 1
ATOM 4225 N N . ALA A 1 562 ? 27.092 -3.368 -30.840 1.00 81.19 562 ALA A N 1
ATOM 4226 C CA . ALA A 1 562 ? 28.252 -3.036 -31.666 1.00 81.19 562 ALA A CA 1
ATOM 4227 C C . ALA A 1 562 ? 28.841 -4.235 -32.438 1.00 81.19 562 ALA A C 1
ATOM 4229 O O . ALA A 1 562 ? 29.662 -4.038 -33.338 1.00 81.19 562 ALA A O 1
ATOM 4230 N N . LEU A 1 563 ? 28.463 -5.476 -32.103 1.00 66.56 563 LEU A N 1
ATOM 4231 C CA . LEU A 1 563 ? 28.964 -6.663 -32.799 1.00 66.56 563 LEU A CA 1
ATOM 4232 C C . LEU A 1 563 ? 28.477 -6.676 -34.261 1.00 66.56 563 LEU A C 1
ATOM 4234 O O . LEU A 1 563 ? 27.270 -6.568 -34.496 1.00 66.56 563 LEU A O 1
ATOM 4238 N N . PRO A 1 564 ? 29.371 -6.860 -35.256 1.00 52.84 564 PRO A N 1
ATOM 4239 C CA . PRO A 1 564 ? 28.960 -7.009 -36.645 1.00 52.84 564 PRO A CA 1
ATOM 4240 C C . PRO A 1 564 ? 28.037 -8.220 -36.747 1.00 52.84 564 PRO A C 1
ATOM 4242 O O . PRO A 1 564 ? 28.454 -9.349 -36.482 1.00 52.84 564 PRO A O 1
ATOM 4245 N N . SER A 1 565 ? 26.774 -7.997 -37.105 1.00 51.78 565 SER A N 1
ATOM 4246 C CA . SER A 1 565 ? 25.853 -9.098 -37.364 1.00 51.78 565 SER A CA 1
ATOM 4247 C C . SER A 1 565 ? 26.426 -9.906 -38.529 1.00 51.78 565 SER A C 1
ATOM 4249 O O . SER A 1 565 ? 26.523 -9.409 -39.648 1.00 51.78 565 SER A O 1
ATOM 4251 N N . THR A 1 566 ? 26.832 -11.151 -38.285 1.00 39.69 566 THR A N 1
ATOM 4252 C CA . THR A 1 566 ? 27.397 -12.064 -39.299 1.00 39.69 566 THR A CA 1
ATOM 4253 C C . THR A 1 566 ? 26.379 -12.510 -40.354 1.00 39.69 566 THR A C 1
ATOM 4255 O O . THR A 1 566 ? 26.680 -13.349 -41.199 1.00 39.69 566 THR A O 1
ATOM 4258 N N . ALA A 1 567 ? 25.189 -11.912 -40.366 1.00 42.09 567 ALA A N 1
ATOM 4259 C CA . ALA A 1 567 ? 24.203 -12.055 -41.411 1.00 42.09 567 ALA A CA 1
ATOM 4260 C C . ALA A 1 567 ? 23.692 -10.669 -41.826 1.00 42.09 567 ALA A C 1
ATOM 4262 O O . ALA A 1 567 ? 23.181 -9.909 -41.008 1.00 42.09 567 ALA A O 1
ATOM 4263 N N . VAL A 1 568 ? 23.752 -10.429 -43.135 1.00 41.25 568 VAL A N 1
ATOM 4264 C CA . VAL A 1 568 ? 23.150 -9.330 -43.904 1.00 41.25 568 VAL A CA 1
ATOM 4265 C C . VAL A 1 568 ? 24.051 -8.117 -44.163 1.00 41.25 568 VAL A C 1
ATOM 4267 O O . VAL A 1 568 ? 24.313 -7.259 -43.327 1.00 41.25 568 VAL A O 1
ATOM 4270 N N . SER A 1 569 ? 24.473 -8.065 -45.423 1.00 34.91 569 SER A N 1
ATOM 4271 C CA . SER A 1 569 ? 25.176 -6.989 -46.104 1.00 34.91 569 SER A CA 1
ATOM 4272 C C . SER A 1 569 ? 24.500 -5.623 -45.927 1.00 34.91 569 SER A C 1
ATOM 4274 O O . SER A 1 569 ? 23.344 -5.428 -46.292 1.00 34.91 569 SER A O 1
ATOM 4276 N N . SER A 1 570 ? 25.268 -4.677 -45.387 1.00 40.38 570 SER A N 1
ATOM 4277 C CA . SER A 1 570 ? 25.394 -3.285 -45.842 1.00 40.38 570 SER A CA 1
ATOM 4278 C C . SER A 1 570 ? 24.300 -2.772 -46.793 1.00 40.38 570 SER A C 1
ATOM 4280 O O . SER A 1 570 ? 24.459 -2.877 -48.006 1.00 40.38 570 SER A O 1
ATOM 4282 N N . SER A 1 571 ? 23.220 -2.183 -46.254 1.00 38.81 571 SER A N 1
ATOM 4283 C CA . SER A 1 571 ? 22.434 -1.092 -46.900 1.00 38.81 571 SER A CA 1
ATOM 4284 C C . SER A 1 571 ? 21.113 -0.706 -46.203 1.00 38.81 571 SER A C 1
ATOM 4286 O O . SER A 1 571 ? 20.373 0.116 -46.736 1.00 38.81 571 SER A O 1
ATOM 4288 N N . SER A 1 572 ? 20.776 -1.224 -45.017 1.00 43.41 572 SER A N 1
ATOM 4289 C CA . SER A 1 572 ? 19.539 -0.835 -44.311 1.00 43.41 572 SER A CA 1
ATOM 4290 C C . SER A 1 572 ? 19.833 -0.422 -42.873 1.00 43.41 572 SER A C 1
ATOM 4292 O O . SER A 1 572 ? 20.471 -1.179 -42.148 1.00 43.41 572 SER A O 1
ATOM 4294 N N . SER A 1 573 ? 19.375 0.765 -42.463 1.00 49.28 573 SER A N 1
ATOM 4295 C CA . SER A 1 573 ? 19.448 1.242 -41.077 1.00 49.28 573 SER A CA 1
ATOM 4296 C C . SER A 1 573 ? 18.732 0.253 -40.152 1.00 49.28 573 SER A C 1
ATOM 4298 O O . SER A 1 573 ? 17.502 0.222 -40.114 1.00 49.28 573 SER A O 1
ATOM 4300 N N . SER A 1 574 ? 19.487 -0.592 -39.451 1.00 62.72 574 SER A N 1
ATOM 4301 C CA . SER A 1 574 ? 18.939 -1.545 -38.488 1.00 62.72 574 SER A CA 1
ATOM 4302 C C . SER A 1 574 ? 18.501 -0.809 -37.227 1.00 62.72 574 SER A C 1
ATOM 4304 O O . SER A 1 574 ? 19.274 -0.043 -36.653 1.00 62.72 574 SER A O 1
ATOM 4306 N N . ILE A 1 575 ? 17.261 -1.028 -36.796 1.00 74.88 575 ILE A N 1
ATOM 4307 C CA . ILE A 1 575 ? 16.757 -0.468 -35.538 1.00 74.88 575 ILE A CA 1
ATOM 4308 C C . ILE A 1 575 ? 17.247 -1.369 -34.402 1.00 74.88 575 ILE A C 1
ATOM 4310 O O . ILE A 1 575 ? 16.996 -2.574 -34.415 1.00 74.88 575 ILE A O 1
ATOM 4314 N N . ASN A 1 576 ? 17.926 -0.788 -33.419 1.00 88.50 576 ASN A N 1
ATOM 4315 C CA . ASN A 1 576 ? 18.392 -1.490 -32.229 1.00 88.50 576 ASN A CA 1
ATOM 4316 C C . ASN A 1 576 ? 17.347 -1.339 -31.123 1.00 88.50 576 ASN A C 1
ATOM 4318 O O . ASN A 1 576 ? 17.021 -0.220 -30.738 1.00 88.50 576 ASN A O 1
ATOM 4322 N N . ILE A 1 577 ? 16.803 -2.446 -30.619 1.00 92.75 577 ILE A N 1
ATOM 4323 C CA . ILE A 1 577 ? 15.799 -2.451 -29.552 1.00 92.75 577 ILE A CA 1
ATOM 4324 C C . ILE A 1 577 ? 16.352 -3.152 -28.318 1.00 92.75 577 ILE A C 1
ATOM 4326 O O . ILE A 1 577 ? 16.651 -4.346 -28.350 1.00 92.75 577 ILE A O 1
ATOM 4330 N N . LEU A 1 578 ? 16.387 -2.431 -27.200 1.00 96.06 578 LEU A N 1
ATOM 4331 C CA . LEU A 1 578 ? 16.567 -3.013 -25.877 1.00 96.06 578 LEU A CA 1
ATOM 4332 C C . LEU A 1 578 ? 15.190 -3.269 -25.256 1.00 96.06 578 LEU A C 1
ATOM 4334 O O . LEU A 1 578 ? 14.544 -2.363 -24.731 1.00 96.06 578 LEU A O 1
ATOM 4338 N N . LEU A 1 579 ? 14.728 -4.514 -25.323 1.00 97.50 579 LEU A N 1
ATOM 4339 C CA . LEU A 1 579 ? 13.461 -4.937 -24.742 1.00 97.50 579 LEU A CA 1
ATOM 4340 C C . LEU A 1 579 ? 13.607 -5.109 -23.225 1.00 97.50 579 LEU A C 1
ATOM 4342 O O . LEU A 1 579 ? 14.177 -6.093 -22.736 1.00 97.50 579 LEU A O 1
ATOM 4346 N N . ASN A 1 580 ? 13.061 -4.165 -22.465 1.00 98.06 580 ASN A N 1
ATOM 4347 C CA . ASN A 1 580 ? 13.059 -4.215 -21.015 1.00 98.06 580 ASN A CA 1
ATOM 4348 C C . ASN A 1 580 ? 11.913 -5.089 -20.488 1.00 98.06 580 ASN A C 1
ATOM 4350 O O . ASN A 1 580 ? 10.739 -4.711 -20.462 1.00 98.06 580 ASN A O 1
ATOM 4354 N N . VAL A 1 581 ? 12.287 -6.275 -20.013 1.00 97.06 581 VAL A N 1
ATOM 4355 C CA . VAL A 1 581 ? 11.428 -7.206 -19.269 1.00 97.06 581 VAL A CA 1
ATOM 4356 C C . VAL A 1 581 ? 11.948 -7.412 -17.840 1.00 97.06 581 VAL A C 1
ATOM 4358 O O . VAL A 1 581 ? 11.526 -8.337 -17.141 1.00 97.06 581 VAL A O 1
ATOM 4361 N N . ALA A 1 582 ? 12.846 -6.551 -17.361 1.00 96.44 582 ALA A N 1
ATOM 4362 C CA . ALA A 1 582 ? 13.329 -6.545 -15.990 1.00 96.44 582 ALA A CA 1
ATOM 4363 C C . ALA A 1 582 ? 12.362 -5.772 -15.069 1.00 96.44 582 ALA A C 1
ATOM 4365 O O . ALA A 1 582 ? 11.419 -5.107 -15.492 1.00 96.44 582 ALA A O 1
ATOM 4366 N N . SER A 1 583 ? 12.534 -5.900 -13.754 1.00 92.94 583 SER A N 1
ATOM 4367 C CA . SER A 1 583 ? 11.920 -4.971 -12.804 1.00 92.94 583 SER A CA 1
ATOM 4368 C C . SER A 1 583 ? 12.689 -3.659 -12.759 1.00 92.94 583 SER A C 1
ATOM 4370 O O . SER A 1 583 ? 13.908 -3.664 -12.913 1.00 92.94 583 SER A O 1
ATOM 4372 N N . VAL A 1 584 ? 11.994 -2.587 -12.377 1.00 91.19 584 VAL A N 1
ATOM 4373 C CA . VAL A 1 584 ? 12.568 -1.251 -12.157 1.00 91.19 584 VAL A CA 1
ATOM 4374 C C . VAL A 1 584 ? 13.824 -1.292 -11.277 1.00 91.19 584 VAL A C 1
ATOM 4376 O O . VAL A 1 584 ? 14.816 -0.667 -11.623 1.00 91.19 584 VAL A O 1
ATOM 4379 N N . GLU A 1 585 ? 13.833 -2.093 -10.201 1.00 92.19 585 GLU A N 1
ATOM 4380 C CA . GLU A 1 585 ? 15.011 -2.257 -9.326 1.00 92.19 585 GLU A CA 1
ATOM 4381 C C . GLU A 1 585 ? 16.283 -2.646 -10.096 1.00 92.19 585 GLU A C 1
ATOM 4383 O O . GLU A 1 585 ? 17.356 -2.120 -9.835 1.00 92.19 585 GLU A O 1
ATOM 4388 N N . TYR A 1 586 ? 16.171 -3.565 -11.053 1.00 96.00 586 TYR A N 1
ATOM 4389 C CA . TYR A 1 586 ? 17.325 -4.027 -11.814 1.00 96.00 586 TYR A CA 1
ATOM 4390 C C . TYR A 1 586 ? 17.575 -3.123 -13.015 1.00 96.00 586 TYR A C 1
ATOM 4392 O O . TYR A 1 586 ? 18.716 -2.771 -13.258 1.00 96.00 586 TYR A O 1
ATOM 4400 N N . PHE A 1 587 ? 16.536 -2.683 -13.728 1.00 97.06 587 PHE A N 1
ATOM 4401 C CA . PHE A 1 587 ? 16.727 -1.809 -14.887 1.00 97.06 587 PHE A CA 1
ATOM 4402 C C . PHE A 1 587 ? 17.343 -0.452 -14.512 1.00 97.06 587 PHE A C 1
ATOM 4404 O O . PHE A 1 587 ? 18.107 0.107 -15.285 1.00 97.06 587 PHE A O 1
ATOM 4411 N N . LYS A 1 588 ? 17.121 0.031 -13.282 1.00 96.12 588 LYS A N 1
ATOM 4412 C CA . LYS A 1 588 ? 17.778 1.231 -12.742 1.00 96.12 588 LYS A CA 1
ATOM 4413 C C . LYS A 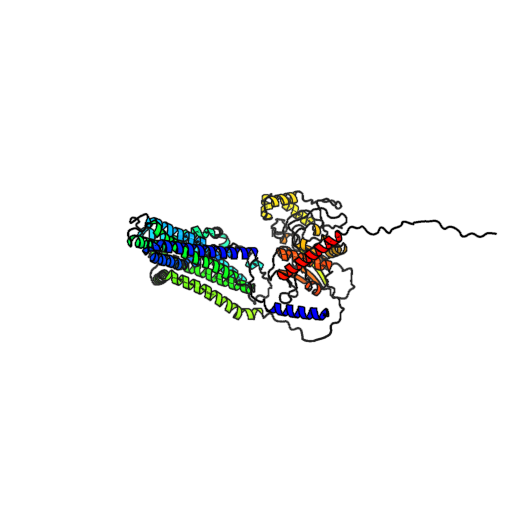1 588 ? 19.314 1.142 -12.708 1.00 96.12 588 LYS A C 1
ATOM 4415 O O . LYS A 1 588 ? 19.966 2.174 -12.594 1.00 96.12 588 LYS A O 1
ATOM 4420 N N . SER A 1 589 ? 19.905 -0.054 -12.774 1.00 95.19 589 SER A N 1
ATOM 4421 C CA . SER A 1 589 ? 21.362 -0.205 -12.889 1.00 95.19 589 SER A CA 1
ATOM 4422 C C . SER A 1 589 ? 21.888 -0.006 -14.311 1.00 95.19 589 SER A C 1
ATOM 4424 O O . SER A 1 589 ? 23.098 -0.025 -14.504 1.00 95.19 589 SER A O 1
ATOM 4426 N N . VAL A 1 590 ? 21.007 0.139 -15.303 1.00 95.75 590 VAL A N 1
ATOM 4427 C CA . VAL A 1 590 ? 21.378 0.528 -16.663 1.00 95.75 590 VAL A CA 1
ATOM 4428 C C . VAL A 1 590 ? 21.466 2.052 -16.693 1.00 95.75 590 VAL A C 1
ATOM 4430 O O . VAL A 1 590 ? 20.457 2.746 -16.565 1.00 95.75 590 VAL A O 1
ATOM 4433 N N . ASP A 1 591 ? 22.679 2.581 -16.830 1.00 94.56 591 ASP A N 1
ATOM 4434 C CA . ASP A 1 591 ? 22.911 4.021 -16.922 1.00 94.56 591 ASP A CA 1
ATOM 4435 C C . ASP A 1 591 ? 22.457 4.555 -18.289 1.00 94.56 591 ASP A C 1
ATOM 4437 O O . ASP A 1 591 ? 23.215 4.553 -19.257 1.00 94.56 591 ASP A O 1
ATOM 4441 N N . MET A 1 592 ? 21.195 4.990 -18.369 1.00 92.31 592 MET A N 1
ATOM 4442 C CA . MET A 1 592 ? 20.556 5.467 -19.603 1.00 92.31 592 MET A CA 1
ATOM 4443 C C . MET A 1 592 ? 21.368 6.530 -20.369 1.00 92.31 592 MET A C 1
ATOM 4445 O O . MET A 1 592 ? 21.441 6.418 -21.589 1.00 92.31 592 MET A O 1
ATOM 4449 N N . PRO A 1 593 ? 22.018 7.522 -19.721 1.00 93.69 593 PRO A N 1
ATOM 4450 C CA . PRO A 1 593 ? 22.877 8.482 -20.420 1.00 93.69 593 PRO A CA 1
ATOM 4451 C C . PRO A 1 593 ? 24.118 7.873 -21.089 1.00 93.69 593 PRO A C 1
ATOM 4453 O O . PRO A 1 593 ? 24.658 8.486 -22.008 1.00 93.69 593 PRO A O 1
ATOM 4456 N N . SER A 1 594 ? 24.589 6.710 -20.626 1.00 93.19 594 SER A N 1
ATOM 4457 C CA . SER A 1 594 ? 25.727 5.990 -21.214 1.00 93.19 594 SER A CA 1
ATOM 4458 C C . SER A 1 594 ? 25.308 4.984 -22.292 1.00 93.19 594 SER A C 1
ATOM 4460 O O . SER A 1 594 ? 26.174 4.427 -22.967 1.00 93.19 594 SER A O 1
ATOM 4462 N N . LEU A 1 595 ? 24.009 4.724 -22.464 1.00 92.50 595 LEU A N 1
ATOM 4463 C CA . LEU A 1 595 ? 23.496 3.851 -23.518 1.00 92.50 595 LEU A CA 1
ATOM 4464 C C . LEU A 1 595 ? 23.610 4.550 -24.883 1.00 92.50 595 LEU A C 1
ATOM 4466 O O . LEU A 1 595 ? 23.376 5.755 -24.988 1.00 92.50 595 LEU A O 1
ATOM 4470 N N . ASP A 1 596 ? 23.969 3.807 -25.931 1.00 88.12 596 ASP A N 1
ATOM 4471 C CA . ASP A 1 596 ? 24.062 4.350 -27.288 1.00 88.12 596 ASP A CA 1
ATOM 4472 C C . ASP A 1 596 ? 22.705 4.964 -27.707 1.00 88.12 596 ASP A C 1
ATOM 4474 O O . ASP A 1 596 ? 21.684 4.271 -27.648 1.00 88.12 596 ASP A O 1
ATOM 4478 N N . PRO A 1 597 ? 22.659 6.236 -28.155 1.00 86.31 597 PRO A N 1
ATOM 4479 C CA . PRO A 1 597 ? 21.415 6.905 -28.544 1.00 86.31 597 PRO A CA 1
ATOM 4480 C C . PRO A 1 597 ? 20.634 6.223 -29.678 1.00 86.31 597 PRO A C 1
ATOM 4482 O O . PRO A 1 597 ? 19.458 6.527 -29.875 1.00 86.31 597 PRO A O 1
ATOM 4485 N N . SER A 1 598 ? 21.269 5.333 -30.447 1.00 83.94 598 SER A N 1
ATOM 4486 C CA . SER A 1 598 ? 20.616 4.521 -31.482 1.00 83.94 598 SER A CA 1
ATOM 4487 C C . SER A 1 598 ? 19.781 3.364 -30.920 1.00 83.94 598 SER A C 1
ATOM 4489 O O . SER A 1 598 ? 18.975 2.784 -31.653 1.00 83.94 598 SER A O 1
ATOM 4491 N N . ILE A 1 599 ? 19.953 3.021 -29.640 1.00 88.81 599 ILE A N 1
ATOM 4492 C CA . ILE A 1 599 ? 19.221 1.948 -28.969 1.00 88.81 599 ILE A CA 1
ATOM 4493 C C . ILE A 1 599 ? 17.887 2.488 -28.451 1.00 88.81 599 ILE A C 1
ATOM 4495 O O . ILE A 1 599 ? 17.822 3.322 -27.549 1.00 88.81 599 ILE A O 1
ATOM 4499 N N . VAL A 1 600 ? 16.793 1.951 -28.985 1.00 91.06 600 VAL A N 1
ATOM 4500 C CA . VAL A 1 600 ? 15.435 2.234 -28.522 1.00 91.06 600 VAL A CA 1
ATOM 4501 C C . VAL A 1 600 ? 15.094 1.290 -27.373 1.00 91.06 600 VAL A C 1
ATOM 4503 O O . VAL A 1 600 ? 14.986 0.077 -27.557 1.00 91.06 600 VAL A O 1
ATOM 4506 N N . VAL A 1 601 ? 14.894 1.839 -26.177 1.00 95.06 601 VAL A N 1
ATOM 4507 C CA . VAL A 1 601 ? 14.410 1.065 -25.028 1.00 95.06 601 VAL A CA 1
ATOM 4508 C C . VAL A 1 601 ? 12.898 0.885 -25.129 1.00 95.06 601 VAL A C 1
ATOM 4510 O O . VAL A 1 601 ? 12.162 1.851 -25.323 1.00 95.06 601 VAL A O 1
ATOM 4513 N N . VAL A 1 602 ? 12.441 -0.362 -25.008 1.00 95.62 602 VAL A N 1
ATOM 4514 C CA . VAL A 1 602 ? 11.023 -0.727 -25.096 1.00 95.62 602 VAL A CA 1
ATOM 4515 C C . VAL A 1 602 ? 10.612 -1.488 -23.843 1.00 95.62 602 VAL A C 1
ATOM 4517 O O . VAL A 1 602 ? 11.054 -2.614 -23.620 1.00 95.62 602 VAL A O 1
ATOM 4520 N N . ASP A 1 603 ? 9.736 -0.903 -23.034 1.00 96.38 603 ASP A N 1
ATOM 4521 C CA . ASP A 1 603 ? 9.248 -1.494 -21.790 1.00 96.38 603 ASP A CA 1
ATOM 4522 C C . ASP A 1 603 ? 8.066 -2.435 -22.019 1.00 96.38 603 ASP A C 1
ATOM 4524 O O . ASP A 1 603 ? 7.079 -2.074 -22.657 1.00 96.38 603 ASP A O 1
ATOM 4528 N N . CYS A 1 604 ? 8.110 -3.633 -21.433 1.00 94.62 604 CYS A N 1
ATOM 4529 C CA . CYS A 1 604 ? 6.972 -4.553 -21.419 1.00 94.62 604 CYS A CA 1
ATOM 4530 C C . CYS A 1 604 ? 6.234 -4.526 -20.076 1.00 94.62 604 CYS A C 1
ATOM 4532 O O . CYS A 1 604 ? 6.757 -4.944 -19.035 1.00 94.62 604 CYS A O 1
ATOM 4534 N N . ILE A 1 605 ? 4.964 -4.124 -20.111 1.00 94.81 605 ILE A N 1
ATOM 4535 C CA . ILE A 1 605 ? 4.087 -4.068 -18.943 1.00 94.81 605 ILE A CA 1
ATOM 4536 C C . ILE A 1 605 ? 3.009 -5.141 -19.054 1.00 94.81 605 ILE A C 1
ATOM 4538 O O . ILE A 1 605 ? 2.193 -5.137 -19.969 1.00 94.81 605 ILE A O 1
ATOM 4542 N N . PHE A 1 606 ? 2.961 -6.038 -18.071 1.00 94.69 606 PHE A N 1
ATOM 4543 C CA . PHE A 1 606 ? 1.984 -7.125 -18.018 1.00 94.69 606 PHE A CA 1
ATOM 4544 C C . PHE A 1 606 ? 0.960 -6.869 -16.914 1.00 94.69 606 PHE A C 1
ATOM 4546 O O . PHE A 1 606 ? 1.288 -6.899 -15.724 1.00 94.69 606 PHE A O 1
ATOM 4553 N N . LYS A 1 607 ? -0.289 -6.650 -17.318 1.00 91.06 607 LYS A N 1
ATOM 4554 C CA . LYS A 1 607 ? -1.436 -6.388 -16.453 1.00 91.06 607 LYS A CA 1
ATOM 4555 C C . LYS A 1 607 ? -2.389 -7.584 -16.456 1.00 91.06 607 LYS A C 1
ATOM 4557 O O . LYS A 1 607 ? -2.735 -8.136 -17.493 1.00 91.06 607 LYS A O 1
ATOM 4562 N N . ASP A 1 608 ? -2.803 -8.003 -15.274 1.00 83.06 608 ASP A N 1
ATOM 4563 C CA . ASP A 1 608 ? -3.776 -9.062 -15.031 1.00 83.06 608 ASP A CA 1
ATOM 4564 C C . ASP A 1 608 ? -5.001 -8.417 -14.370 1.00 83.06 608 ASP A C 1
ATOM 4566 O O . ASP A 1 608 ? -4.901 -7.887 -13.262 1.00 83.06 608 ASP A O 1
ATOM 4570 N N . ASP A 1 609 ? -6.127 -8.404 -15.083 1.00 81.06 609 ASP A N 1
ATOM 4571 C CA . ASP A 1 609 ? -7.320 -7.590 -14.816 1.00 81.06 609 ASP A CA 1
ATOM 4572 C C . ASP A 1 609 ? -6.992 -6.092 -14.645 1.00 81.06 609 ASP A C 1
ATOM 4574 O O . ASP A 1 609 ? -7.353 -5.467 -13.649 1.00 81.06 609 ASP A O 1
ATOM 4578 N N . GLY A 1 610 ? -6.226 -5.520 -15.581 1.00 79.56 610 GLY A N 1
ATOM 4579 C CA . GLY A 1 610 ? -5.865 -4.095 -15.567 1.00 79.56 610 GLY A CA 1
ATOM 4580 C C . GLY A 1 610 ? -4.827 -3.685 -14.509 1.00 79.56 610 GLY A C 1
ATOM 4581 O O . GLY A 1 610 ? -4.440 -2.520 -14.464 1.00 79.56 610 GLY A O 1
ATOM 4582 N N . GLN A 1 611 ? -4.320 -4.615 -13.685 1.00 79.31 611 GLN A N 1
ATOM 4583 C CA . GLN A 1 611 ? -3.311 -4.340 -12.649 1.00 79.31 611 GLN A CA 1
ATOM 4584 C C . GLN A 1 611 ? -2.036 -5.174 -12.823 1.00 79.31 611 GLN A C 1
ATOM 4586 O O . GLN A 1 611 ? -2.083 -6.346 -13.190 1.00 79.31 611 GLN A O 1
ATOM 4591 N N . ILE A 1 612 ? -0.872 -4.625 -12.469 1.00 84.81 612 ILE A N 1
ATOM 4592 C CA . ILE A 1 612 ? 0.397 -5.373 -12.482 1.00 84.81 612 ILE A CA 1
ATOM 4593 C C . ILE A 1 612 ? 0.481 -6.262 -11.230 1.00 84.81 612 ILE A C 1
ATOM 4595 O O . ILE A 1 612 ? 0.942 -5.849 -10.166 1.00 84.81 612 ILE A O 1
ATOM 4599 N N . LYS A 1 613 ? 0.053 -7.523 -11.334 1.00 82.31 613 LYS A N 1
ATOM 4600 C CA . LYS A 1 613 ? 0.187 -8.502 -10.240 1.00 82.31 613 LYS A CA 1
ATOM 4601 C C . LYS A 1 613 ? 1.594 -9.095 -10.248 1.00 82.31 613 LYS A C 1
ATOM 4603 O O . LYS A 1 613 ? 1.927 -9.875 -11.134 1.00 82.31 613 LYS A O 1
ATOM 4608 N N . SER A 1 614 ? 2.414 -8.764 -9.248 1.00 81.50 614 SER A N 1
ATOM 4609 C CA . SER A 1 614 ? 3.869 -9.012 -9.247 1.00 81.50 614 SER A CA 1
ATOM 4610 C C . SER A 1 614 ? 4.301 -10.440 -9.622 1.00 81.50 614 SER A C 1
ATOM 4612 O O . SER A 1 614 ? 5.239 -10.600 -10.399 1.00 81.50 614 SER A O 1
ATOM 4614 N N . VAL A 1 615 ? 3.630 -11.485 -9.124 1.00 84.25 615 VAL A N 1
ATOM 4615 C CA . VAL A 1 615 ? 3.949 -12.887 -9.463 1.00 84.25 615 VAL A CA 1
ATOM 4616 C C . VAL A 1 615 ? 3.641 -13.192 -10.931 1.00 84.25 615 VAL A C 1
ATOM 4618 O O . VAL A 1 615 ? 4.473 -13.785 -11.618 1.00 84.25 615 VAL A O 1
ATOM 4621 N N . PHE A 1 616 ? 2.477 -12.761 -11.424 1.00 87.94 616 PHE A N 1
ATOM 4622 C CA . PHE A 1 616 ? 2.063 -12.986 -12.810 1.00 87.94 616 PHE A CA 1
ATOM 4623 C C . PHE A 1 616 ? 2.856 -12.127 -13.785 1.00 87.94 616 PHE A C 1
ATOM 4625 O O . PHE A 1 616 ? 3.315 -12.652 -14.786 1.00 87.94 616 PHE A O 1
ATOM 4632 N N . ALA A 1 617 ? 3.122 -10.864 -13.456 1.00 90.81 617 ALA A N 1
ATOM 4633 C CA . ALA A 1 617 ? 3.965 -9.989 -14.259 1.00 90.81 617 ALA A CA 1
ATOM 4634 C C . ALA A 1 617 ? 5.401 -10.525 -14.362 1.00 90.81 617 ALA A C 1
ATOM 4636 O O . ALA A 1 617 ? 5.967 -10.554 -15.450 1.00 90.81 617 ALA A O 1
ATOM 4637 N N . LYS A 1 618 ? 5.978 -11.031 -13.259 1.00 93.50 618 LYS A N 1
ATOM 4638 C CA . LYS A 1 618 ? 7.281 -11.721 -13.290 1.00 93.50 618 LYS A CA 1
ATOM 4639 C C . LYS A 1 618 ? 7.243 -12.932 -14.212 1.00 93.50 618 LYS A C 1
ATOM 4641 O O . LYS A 1 618 ? 8.125 -13.070 -15.048 1.00 93.50 618 LYS A O 1
ATOM 4646 N N . ARG A 1 619 ? 6.219 -13.780 -14.093 1.00 95.00 619 ARG A N 1
ATOM 4647 C CA . ARG A 1 619 ? 6.043 -14.926 -14.992 1.00 95.00 619 ARG A CA 1
ATOM 4648 C C . ARG A 1 619 ? 5.884 -14.503 -16.454 1.00 95.00 619 ARG A C 1
ATOM 4650 O O . ARG A 1 619 ? 6.524 -15.095 -17.313 1.00 95.00 619 ARG A O 1
ATOM 4657 N N . ALA A 1 620 ? 5.083 -13.481 -16.725 1.00 95.88 620 ALA A N 1
ATOM 4658 C CA . ALA A 1 620 ? 4.816 -12.970 -18.062 1.00 95.88 620 ALA A CA 1
ATOM 4659 C C . ALA A 1 620 ? 6.066 -12.375 -18.723 1.00 95.88 620 ALA A C 1
ATOM 4661 O O . ALA A 1 620 ? 6.296 -12.632 -19.896 1.00 95.88 620 ALA A O 1
ATOM 4662 N N . ARG A 1 621 ? 6.937 -11.697 -17.963 1.00 97.88 621 ARG A N 1
ATOM 4663 C CA . ARG A 1 621 ? 8.270 -11.275 -18.433 1.00 97.88 621 ARG A CA 1
ATOM 4664 C C . ARG A 1 621 ? 9.099 -12.458 -18.924 1.00 97.88 621 ARG A C 1
ATOM 4666 O O . ARG A 1 621 ? 9.652 -12.407 -20.012 1.00 97.88 621 ARG A O 1
ATOM 4673 N N . GLY A 1 622 ? 9.122 -13.548 -18.157 1.00 97.31 622 GLY A N 1
ATOM 4674 C CA . GLY A 1 622 ? 9.763 -14.793 -18.585 1.00 97.31 622 GLY A CA 1
ATOM 4675 C C . GLY A 1 622 ? 9.127 -15.405 -19.832 1.00 97.31 622 GLY A C 1
ATOM 4676 O O . GLY A 1 622 ? 9.840 -15.817 -20.738 1.00 97.31 622 GLY A O 1
ATOM 4677 N N . LEU A 1 623 ? 7.793 -15.416 -19.905 1.00 96.69 623 LEU A N 1
ATOM 4678 C CA . LEU A 1 623 ? 7.063 -15.897 -21.082 1.00 96.69 623 LEU A CA 1
ATOM 4679 C C . LEU A 1 623 ? 7.337 -15.044 -22.323 1.00 96.69 623 LEU A C 1
ATOM 4681 O O . LEU A 1 623 ? 7.416 -15.597 -23.412 1.00 96.69 623 LEU A O 1
ATOM 4685 N N . MET A 1 624 ? 7.493 -13.727 -22.173 1.00 97.75 624 MET A N 1
ATOM 4686 C CA . MET A 1 624 ? 7.876 -12.829 -23.261 1.00 97.75 624 MET A CA 1
ATOM 4687 C C . MET A 1 624 ? 9.272 -13.166 -23.772 1.00 97.75 624 MET A C 1
ATOM 4689 O O . MET A 1 624 ? 9.447 -13.313 -24.975 1.00 97.75 624 MET A O 1
ATOM 4693 N N . VAL A 1 625 ? 10.243 -13.377 -22.877 1.00 97.94 625 VAL A N 1
ATOM 4694 C CA . VAL A 1 625 ? 11.581 -13.829 -23.290 1.00 97.94 625 VAL A CA 1
ATOM 4695 C C . VAL A 1 625 ? 11.499 -15.173 -24.006 1.00 97.94 625 VAL A C 1
ATOM 4697 O O . VAL A 1 625 ? 12.035 -15.310 -25.099 1.00 97.94 625 VAL A O 1
ATOM 4700 N N . ASN A 1 626 ? 10.785 -16.148 -23.436 1.00 96.81 626 ASN A N 1
ATOM 4701 C CA . ASN A 1 626 ? 10.596 -17.452 -24.068 1.00 96.81 626 ASN A CA 1
ATOM 4702 C C . ASN A 1 626 ? 9.970 -17.324 -25.462 1.00 96.81 626 ASN A C 1
ATOM 4704 O O . ASN A 1 626 ? 10.415 -17.969 -26.405 1.00 96.81 626 ASN A O 1
ATOM 4708 N N . TYR A 1 627 ? 8.960 -16.467 -25.609 1.00 96.12 627 TYR A N 1
ATOM 4709 C CA . TYR A 1 627 ? 8.316 -16.190 -26.884 1.00 96.12 627 TYR A CA 1
ATOM 4710 C C . TYR A 1 627 ? 9.286 -15.557 -27.884 1.00 96.12 627 TYR A C 1
ATOM 4712 O O . TYR A 1 627 ? 9.378 -16.042 -29.005 1.00 96.12 627 TYR A O 1
ATOM 4720 N N . VAL A 1 628 ? 10.045 -14.529 -27.494 1.00 94.62 628 VAL A N 1
ATOM 4721 C CA . VAL A 1 628 ? 11.032 -13.882 -28.375 1.00 94.62 628 VAL A CA 1
ATOM 4722 C C . VAL A 1 628 ? 12.101 -14.872 -28.824 1.00 94.62 628 VAL A C 1
ATOM 4724 O O . VAL A 1 628 ? 12.420 -14.901 -30.011 1.00 94.62 628 VAL A O 1
ATOM 4727 N N . VAL A 1 629 ? 12.601 -15.706 -27.905 1.00 92.81 629 VAL A N 1
ATOM 4728 C CA . VAL A 1 629 ? 13.547 -16.781 -28.217 1.00 92.81 629 VAL A CA 1
ATOM 4729 C C . VAL A 1 629 ? 12.893 -17.744 -29.200 1.00 92.81 629 VAL A C 1
ATOM 4731 O O . VAL A 1 629 ? 13.259 -17.748 -30.368 1.00 92.81 629 VAL A O 1
ATOM 4734 N N . THR A 1 630 ? 11.870 -18.490 -28.792 1.00 91.50 630 THR A N 1
ATOM 4735 C CA . THR A 1 630 ? 11.292 -19.592 -29.587 1.00 91.50 630 THR A CA 1
ATOM 4736 C C . THR A 1 630 ? 10.664 -19.165 -30.918 1.00 91.50 630 THR A C 1
ATOM 4738 O O . THR A 1 630 ? 10.692 -19.934 -31.873 1.00 91.50 630 THR A O 1
ATOM 4741 N N . SER A 1 631 ? 10.128 -17.943 -31.022 1.00 88.19 631 SER A N 1
ATOM 4742 C CA . SER A 1 631 ? 9.558 -17.414 -32.273 1.00 88.19 631 SER A CA 1
ATOM 4743 C C . SER A 1 631 ? 10.557 -16.640 -33.137 1.00 88.19 631 SER A C 1
ATOM 4745 O O . SER A 1 631 ? 10.191 -16.206 -34.229 1.00 88.19 631 SER A O 1
ATOM 4747 N N . ARG A 1 632 ? 11.798 -16.444 -32.655 1.00 87.81 632 ARG A N 1
ATOM 4748 C CA . ARG A 1 632 ? 12.816 -15.579 -33.277 1.00 87.81 632 ARG A CA 1
ATOM 4749 C C . ARG A 1 632 ? 12.222 -14.212 -33.639 1.00 87.81 632 ARG A C 1
ATOM 4751 O O . ARG A 1 632 ? 12.306 -13.750 -34.778 1.00 87.81 632 ARG A O 1
ATOM 4758 N N . ALA A 1 633 ? 11.547 -13.585 -32.671 1.00 85.75 633 ALA A N 1
ATOM 4759 C CA . ALA A 1 633 ? 10.888 -12.303 -32.890 1.00 85.75 633 ALA A CA 1
ATOM 4760 C C . ALA A 1 633 ? 11.918 -11.255 -33.343 1.00 85.75 633 ALA A C 1
ATOM 4762 O O . ALA A 1 633 ? 12.931 -11.053 -32.680 1.00 85.75 633 ALA A O 1
ATOM 4763 N N . ALA A 1 634 ? 11.645 -10.599 -34.474 1.00 79.88 634 ALA A N 1
ATOM 4764 C CA . ALA A 1 634 ? 12.585 -9.705 -35.154 1.00 79.88 634 ALA A CA 1
ATOM 4765 C C . ALA A 1 634 ? 11.936 -8.377 -35.577 1.00 79.88 634 ALA A C 1
ATOM 4767 O O . ALA A 1 634 ? 12.521 -7.609 -36.331 1.00 79.88 634 ALA A O 1
ATOM 4768 N N . THR A 1 635 ? 10.700 -8.109 -35.142 1.00 81.69 635 THR A N 1
ATOM 4769 C CA . THR A 1 635 ? 9.980 -6.866 -35.442 1.00 81.69 635 THR A CA 1
ATOM 4770 C C . THR A 1 635 ? 9.140 -6.420 -34.248 1.00 81.69 635 THR A C 1
ATOM 4772 O O . THR A 1 635 ? 8.766 -7.232 -33.398 1.00 81.69 635 THR A O 1
ATOM 4775 N N . MET A 1 636 ? 8.783 -5.133 -34.203 1.00 85.06 636 MET A N 1
ATOM 4776 C CA . MET A 1 636 ? 7.854 -4.610 -33.195 1.00 85.06 636 MET A CA 1
ATOM 4777 C C . MET A 1 636 ? 6.486 -5.311 -33.257 1.00 85.06 636 MET A C 1
ATOM 4779 O O . MET A 1 636 ? 5.876 -5.587 -32.225 1.00 85.06 636 MET A O 1
ATOM 4783 N N . ASP A 1 637 ? 6.015 -5.663 -34.453 1.00 86.19 637 ASP A N 1
ATOM 4784 C CA . ASP A 1 637 ? 4.743 -6.370 -34.613 1.00 86.19 637 ASP A CA 1
ATOM 4785 C C . ASP A 1 637 ? 4.815 -7.814 -34.102 1.00 86.19 637 ASP A C 1
ATOM 4787 O O . ASP A 1 637 ? 3.845 -8.292 -33.513 1.00 86.19 637 ASP A O 1
ATOM 4791 N N . HIS A 1 638 ? 5.973 -8.481 -34.207 1.00 89.50 638 HIS A N 1
ATOM 4792 C CA . HIS A 1 638 ? 6.177 -9.777 -33.551 1.00 89.50 638 HIS A CA 1
ATOM 4793 C C . HIS A 1 638 ? 6.055 -9.646 -32.029 1.00 89.50 638 HIS A C 1
ATOM 4795 O O . HIS A 1 638 ? 5.401 -10.483 -31.410 1.00 89.50 638 HIS A O 1
ATOM 4801 N N . LEU A 1 639 ? 6.615 -8.590 -31.421 1.00 91.00 639 LEU A N 1
ATOM 4802 C CA . LEU A 1 639 ? 6.487 -8.343 -29.977 1.00 91.00 639 LEU A CA 1
ATOM 4803 C C . LEU A 1 639 ? 5.029 -8.089 -29.569 1.00 91.00 639 LEU A C 1
ATOM 4805 O O . LEU A 1 639 ? 4.543 -8.672 -28.600 1.00 91.00 639 LEU A O 1
ATOM 4809 N N . ARG A 1 640 ? 4.298 -7.275 -30.342 1.00 93.69 640 ARG A N 1
ATOM 4810 C CA . ARG A 1 640 ? 2.862 -7.003 -30.132 1.00 93.69 640 ARG A CA 1
ATOM 4811 C C . ARG A 1 640 ? 1.991 -8.255 -30.295 1.00 93.69 640 ARG A C 1
ATOM 4813 O O . ARG A 1 640 ? 0.917 -8.326 -29.705 1.00 93.69 640 ARG A O 1
ATOM 4820 N N . ALA A 1 641 ? 2.444 -9.252 -31.054 1.00 91.94 641 ALA A N 1
ATOM 4821 C CA . ALA A 1 641 ? 1.733 -10.515 -31.254 1.00 91.94 641 ALA A CA 1
ATOM 4822 C C . ALA A 1 641 ? 1.849 -11.505 -30.074 1.00 91.94 641 ALA A C 1
ATOM 4824 O O . ALA A 1 641 ? 1.236 -12.571 -30.116 1.00 91.94 641 ALA A O 1
ATOM 4825 N N . PHE A 1 642 ? 2.583 -11.169 -29.007 1.00 94.00 642 PHE A N 1
ATOM 4826 C CA . PHE A 1 642 ? 2.668 -12.002 -27.807 1.00 94.00 642 PHE A CA 1
ATOM 4827 C C . PHE A 1 642 ? 1.287 -12.265 -27.180 1.00 94.00 642 PHE A C 1
ATOM 4829 O O . PHE A 1 642 ? 0.560 -11.331 -26.827 1.00 94.00 642 PHE A O 1
ATOM 4836 N N . GLN A 1 643 ? 0.949 -13.553 -27.005 1.00 91.31 643 GLN A N 1
ATOM 4837 C CA . GLN A 1 643 ? -0.348 -13.992 -26.466 1.00 91.31 643 GLN A CA 1
ATOM 4838 C C . GLN A 1 643 ? -0.282 -15.114 -25.409 1.00 91.31 643 GLN A C 1
ATOM 4840 O O . GLN A 1 643 ? -1.256 -15.835 -25.164 1.00 91.31 643 GLN A O 1
ATOM 4845 N N . ALA A 1 644 ? 0.875 -15.317 -24.772 1.00 88.06 644 ALA A N 1
ATOM 4846 C CA . ALA A 1 644 ? 1.044 -16.430 -23.839 1.00 88.06 644 ALA A CA 1
ATOM 4847 C C . ALA A 1 644 ? 0.190 -16.262 -22.573 1.00 88.06 644 ALA A C 1
ATOM 4849 O O . ALA A 1 644 ? -0.062 -15.152 -22.106 1.00 88.06 644 ALA A O 1
ATOM 4850 N N . ASP A 1 645 ? -0.236 -17.383 -21.984 1.00 86.38 645 ASP A N 1
ATOM 4851 C CA . ASP A 1 645 ? -0.958 -17.429 -20.707 1.00 86.38 645 ASP A CA 1
ATOM 4852 C C . ASP A 1 645 ? -2.258 -16.594 -20.661 1.00 86.38 645 ASP A C 1
ATOM 4854 O O . ASP A 1 645 ? -2.778 -16.371 -19.571 1.00 86.38 645 ASP A O 1
ATOM 4858 N N . GLY A 1 646 ? -2.809 -16.170 -21.808 1.00 87.06 646 GLY A N 1
ATOM 4859 C CA . GLY A 1 646 ? -4.023 -15.349 -21.918 1.00 87.06 646 GLY A CA 1
ATOM 4860 C C . GLY A 1 646 ? -3.776 -13.836 -21.951 1.00 87.06 646 GLY A C 1
ATOM 4861 O O . GLY A 1 646 ? -4.741 -13.074 -21.927 1.00 87.06 646 GLY A O 1
ATOM 4862 N N . TYR A 1 647 ? -2.515 -13.399 -21.974 1.00 92.38 647 TYR A N 1
ATOM 4863 C CA . TYR A 1 647 ? -2.160 -12.002 -22.221 1.00 92.38 647 TYR A CA 1
ATOM 4864 C C . TYR A 1 647 ? -2.445 -11.617 -23.672 1.00 92.38 647 TYR A C 1
ATOM 4866 O O . TYR A 1 647 ? -2.326 -12.444 -24.565 1.00 92.38 647 TYR A O 1
ATOM 4874 N N . VAL A 1 648 ? -2.830 -10.368 -23.907 1.00 92.50 648 VAL A N 1
ATOM 4875 C CA . VAL A 1 648 ? -3.093 -9.798 -25.230 1.00 92.50 648 VAL A CA 1
ATOM 4876 C C . VAL A 1 648 ? -2.627 -8.347 -25.228 1.00 92.50 648 VAL A C 1
ATOM 4878 O O . VAL A 1 648 ? -2.825 -7.625 -24.250 1.00 92.50 648 VAL A O 1
ATOM 4881 N N . TYR A 1 649 ? -2.002 -7.912 -26.316 1.00 94.50 649 TYR A N 1
ATOM 4882 C CA . TYR A 1 649 ? -1.552 -6.534 -26.490 1.00 94.50 649 TYR A CA 1
ATOM 4883 C C . TYR A 1 649 ? -2.710 -5.522 -26.442 1.00 94.50 649 TYR A C 1
ATOM 4885 O O . TYR A 1 649 ? -3.748 -5.707 -27.079 1.00 94.50 649 TYR A O 1
ATOM 4893 N N . SER A 1 650 ? -2.515 -4.429 -25.702 1.00 93.12 650 SER A N 1
ATOM 4894 C CA . SER A 1 650 ? -3.465 -3.324 -25.550 1.00 93.12 650 SER A CA 1
ATOM 4895 C C . SER A 1 650 ? -3.002 -2.115 -26.350 1.00 93.12 650 SER A C 1
ATOM 4897 O O . SER A 1 650 ? -2.148 -1.352 -25.904 1.00 93.12 650 SER A O 1
ATOM 4899 N N . ARG A 1 651 ? -3.587 -1.906 -27.533 1.00 89.50 651 ARG A N 1
ATOM 4900 C CA . ARG A 1 651 ? -3.218 -0.780 -28.407 1.00 89.50 651 ARG A CA 1
ATOM 4901 C C . ARG A 1 651 ? -3.471 0.588 -27.766 1.00 89.50 651 ARG A C 1
ATOM 4903 O O . ARG A 1 651 ? -2.711 1.508 -28.016 1.00 89.50 651 ARG A O 1
ATOM 4910 N N . HIS A 1 652 ? -4.533 0.722 -26.971 1.00 89.19 652 HIS A N 1
ATOM 4911 C CA . HIS A 1 652 ? -4.914 1.996 -26.351 1.00 89.19 652 HIS A CA 1
ATOM 4912 C C . HIS A 1 652 ? -3.986 2.396 -25.193 1.00 89.19 652 HIS A C 1
ATOM 4914 O O . HIS A 1 652 ? -3.784 3.578 -24.946 1.00 89.19 652 HIS A O 1
ATOM 4920 N N . GLU A 1 653 ? -3.438 1.424 -24.463 1.00 87.06 653 GLU A N 1
ATOM 4921 C CA . GLU A 1 653 ? -2.555 1.686 -23.316 1.00 87.06 653 GLU A CA 1
ATOM 4922 C C . GLU A 1 653 ? -1.069 1.660 -23.677 1.00 87.06 653 GLU A C 1
ATOM 4924 O O . GLU A 1 653 ? -0.239 1.980 -22.833 1.00 87.06 653 GLU A O 1
ATOM 4929 N N . SER A 1 654 ? -0.731 1.245 -24.898 1.00 85.31 654 SER A N 1
ATOM 4930 C CA . SER A 1 654 ? 0.652 1.138 -25.356 1.00 85.31 654 SER A CA 1
ATOM 4931 C C . SER A 1 654 ? 1.097 2.390 -26.103 1.00 85.31 654 SER A C 1
ATOM 4933 O O . SER A 1 654 ? 0.311 3.022 -26.806 1.00 85.31 654 SER A O 1
ATOM 4935 N N . THR A 1 655 ? 2.387 2.686 -26.010 1.00 91.56 655 THR A N 1
ATOM 4936 C CA . THR A 1 655 ? 3.089 3.692 -26.813 1.00 91.56 655 THR A CA 1
ATOM 4937 C C . THR A 1 655 ? 4.147 3.009 -27.689 1.00 91.56 655 THR A C 1
ATOM 4939 O O . THR A 1 655 ? 4.251 1.780 -27.712 1.00 91.56 655 THR A O 1
ATOM 4942 N N . ASP A 1 656 ? 4.948 3.786 -28.420 1.00 84.12 656 ASP A N 1
ATOM 4943 C CA . ASP A 1 656 ? 6.033 3.243 -29.249 1.00 84.12 656 ASP A CA 1
ATOM 4944 C C . ASP A 1 656 ? 7.188 2.651 -28.424 1.00 84.12 656 ASP A C 1
ATOM 4946 O O . ASP A 1 656 ? 7.880 1.747 -28.892 1.00 84.12 656 ASP A O 1
ATOM 4950 N N . THR A 1 657 ? 7.361 3.110 -27.182 1.00 89.69 657 THR A N 1
ATOM 4951 C CA . THR A 1 657 ? 8.406 2.655 -26.247 1.00 89.69 657 THR A CA 1
ATOM 4952 C C . THR A 1 657 ? 7.852 1.878 -25.053 1.00 89.69 657 THR A C 1
ATOM 4954 O O . THR A 1 657 ? 8.615 1.418 -24.212 1.00 89.69 657 THR A O 1
ATOM 4957 N N . GLN A 1 658 ? 6.534 1.680 -24.967 1.00 94.75 658 GLN A N 1
ATOM 4958 C CA . GLN A 1 658 ? 5.896 0.931 -23.887 1.00 94.75 658 GLN A CA 1
ATOM 4959 C C . GLN A 1 658 ? 4.804 0.010 -24.433 1.00 94.75 658 GLN A C 1
ATOM 4961 O O . GLN A 1 658 ? 3.765 0.459 -24.909 1.00 94.75 658 GLN A O 1
ATOM 4966 N N . LEU A 1 659 ? 5.015 -1.299 -24.322 1.00 94.44 659 LEU A N 1
ATOM 4967 C CA . LEU A 1 659 ? 4.076 -2.333 -24.744 1.00 94.44 659 LEU A CA 1
ATOM 4968 C C . LEU A 1 659 ? 3.300 -2.862 -23.536 1.00 94.44 659 LEU A C 1
ATOM 4970 O O . LEU A 1 659 ? 3.854 -3.532 -22.662 1.00 94.44 659 LEU A O 1
ATOM 4974 N N . VAL A 1 660 ? 1.998 -2.585 -23.498 1.00 95.62 660 VAL A N 1
ATOM 4975 C CA . VAL A 1 660 ? 1.096 -3.042 -22.439 1.00 95.62 660 VAL A CA 1
ATOM 4976 C C . VAL A 1 660 ? 0.332 -4.276 -22.906 1.00 95.62 660 VAL A C 1
ATOM 4978 O O . VAL A 1 660 ? -0.358 -4.254 -23.924 1.00 95.62 660 VAL A O 1
ATOM 4981 N N . PHE A 1 661 ? 0.410 -5.349 -22.125 1.00 95.50 661 PHE A N 1
ATOM 4982 C CA . PHE A 1 661 ? -0.322 -6.590 -22.341 1.00 95.50 661 PHE A CA 1
ATOM 4983 C C . PHE A 1 661 ? -1.305 -6.818 -21.199 1.00 95.50 661 PHE A C 1
ATOM 4985 O O . PHE A 1 661 ? -0.906 -6.886 -20.035 1.00 95.50 661 PHE A O 1
ATOM 4992 N N . ASN A 1 662 ? -2.580 -6.989 -21.529 1.00 93.25 662 ASN A N 1
ATOM 4993 C CA . ASN A 1 662 ? -3.641 -7.278 -20.575 1.00 93.25 662 ASN A CA 1
ATOM 4994 C C . ASN A 1 662 ? -4.072 -8.735 -20.659 1.00 93.25 662 ASN A C 1
ATOM 4996 O O . ASN A 1 662 ? -4.197 -9.303 -21.739 1.00 93.25 662 ASN A O 1
ATOM 5000 N N . ARG A 1 663 ? -4.381 -9.321 -19.512 1.00 89.56 663 ARG A N 1
ATOM 5001 C CA . ARG A 1 663 ? -5.053 -10.612 -19.399 1.00 89.56 663 ARG A CA 1
ATOM 5002 C C . ARG A 1 663 ? -6.263 -10.474 -18.492 1.00 89.56 663 ARG A C 1
ATOM 5004 O O . ARG A 1 663 ? -6.147 -9.843 -17.450 1.00 89.56 663 ARG A O 1
ATOM 5011 N N . SER A 1 664 ? -7.385 -11.107 -18.832 1.00 86.12 664 SER A N 1
ATOM 5012 C CA . SER A 1 664 ? -8.513 -11.272 -17.904 1.00 86.12 664 SER A CA 1
ATOM 5013 C C . SER A 1 664 ? -8.421 -12.593 -17.134 1.00 86.12 664 SER A C 1
ATOM 5015 O O . SER A 1 664 ? -7.873 -13.575 -17.643 1.00 86.12 664 SER A O 1
ATOM 5017 N N . LYS A 1 665 ? -9.025 -12.678 -15.943 1.00 78.12 665 LYS A N 1
ATOM 5018 C CA . LYS A 1 665 ? -9.209 -13.950 -15.209 1.00 78.12 665 LYS A CA 1
ATOM 5019 C C . LYS A 1 665 ? -9.791 -15.062 -16.080 1.00 78.12 665 LYS A C 1
ATOM 5021 O O . LYS A 1 665 ? -9.340 -16.202 -15.991 1.00 78.12 665 LYS A O 1
ATOM 5026 N N . ALA A 1 666 ? -10.766 -14.739 -16.930 1.00 79.19 666 ALA A N 1
ATOM 5027 C CA . ALA A 1 666 ? -11.376 -15.703 -17.841 1.00 79.19 666 ALA A CA 1
ATOM 5028 C C . ALA A 1 666 ? -10.358 -16.224 -18.870 1.00 79.19 666 ALA A C 1
ATOM 5030 O O . ALA A 1 666 ? -10.236 -17.436 -19.055 1.00 79.19 666 ALA A O 1
ATOM 5031 N N . ALA A 1 667 ? -9.569 -15.331 -19.476 1.00 80.75 667 ALA A N 1
ATOM 5032 C CA . ALA A 1 667 ? -8.501 -15.705 -20.401 1.00 80.75 667 ALA A CA 1
ATOM 5033 C C . ALA A 1 667 ? -7.398 -16.521 -19.705 1.00 80.75 667 ALA A C 1
ATOM 5035 O O . ALA A 1 667 ? -6.935 -17.519 -20.254 1.00 80.75 667 ALA A O 1
ATOM 5036 N N . ALA A 1 668 ? -7.034 -16.164 -18.469 1.00 77.19 668 ALA A N 1
ATOM 5037 C CA . ALA A 1 668 ? -6.077 -16.908 -17.652 1.00 77.19 668 ALA A CA 1
ATOM 5038 C C . ALA A 1 668 ? -6.571 -18.327 -17.325 1.00 77.19 668 ALA A C 1
ATOM 5040 O O . ALA A 1 668 ? -5.829 -19.298 -17.472 1.00 77.19 668 ALA A O 1
ATOM 5041 N N . ALA A 1 669 ? -7.832 -18.463 -16.905 1.00 78.62 669 ALA A N 1
ATOM 5042 C CA . ALA A 1 669 ? -8.444 -19.752 -16.594 1.00 78.62 669 ALA A CA 1
ATOM 5043 C C . ALA A 1 669 ? -8.548 -20.641 -17.842 1.00 78.62 669 ALA A C 1
ATOM 5045 O O . ALA A 1 669 ? -8.229 -21.830 -17.783 1.00 78.62 669 ALA A O 1
ATOM 5046 N N . ALA A 1 670 ? -8.928 -20.059 -18.983 1.00 80.56 670 ALA A N 1
ATOM 5047 C CA . ALA A 1 670 ? -8.966 -20.758 -20.262 1.00 80.56 670 ALA A CA 1
ATOM 5048 C C . ALA A 1 670 ? -7.567 -21.216 -20.705 1.00 80.56 670 ALA A C 1
ATOM 5050 O O . ALA A 1 670 ? -7.396 -22.371 -21.100 1.00 80.56 670 ALA A O 1
ATOM 5051 N N . ALA A 1 671 ? -6.555 -20.351 -20.589 1.00 78.88 671 ALA A N 1
ATOM 5052 C CA . ALA A 1 671 ? -5.171 -20.689 -20.908 1.00 78.88 671 ALA A CA 1
ATOM 5053 C C . ALA A 1 671 ? -4.637 -21.816 -20.009 1.00 78.88 671 ALA A C 1
ATOM 5055 O O . ALA A 1 671 ? -4.054 -22.779 -20.506 1.00 78.88 671 ALA A O 1
ATOM 5056 N N . LEU A 1 672 ? -4.908 -21.759 -18.700 1.00 78.38 672 LEU A N 1
ATOM 5057 C CA . LEU A 1 672 ? -4.520 -22.807 -17.754 1.00 78.38 672 LEU A CA 1
ATOM 5058 C C . LEU A 1 672 ? -5.201 -24.147 -18.066 1.00 78.38 672 LEU A C 1
ATOM 5060 O O . LEU A 1 672 ? -4.562 -25.196 -17.973 1.00 78.38 672 LEU A O 1
ATOM 5064 N N . LYS A 1 673 ? -6.487 -24.125 -18.438 1.00 78.50 673 LYS A N 1
ATOM 5065 C CA . LYS A 1 673 ? -7.223 -25.326 -18.848 1.00 78.50 673 LYS A CA 1
ATOM 5066 C C . LYS A 1 673 ? -6.578 -25.964 -20.082 1.00 78.50 673 LYS A C 1
ATOM 5068 O O . LYS A 1 673 ? -6.245 -27.145 -20.031 1.00 78.50 673 LYS A O 1
ATOM 5073 N N . ARG A 1 674 ? -6.296 -25.170 -21.123 1.00 79.88 674 ARG A N 1
ATOM 5074 C CA . ARG A 1 674 ? -5.598 -25.632 -22.337 1.00 79.88 674 ARG A CA 1
ATOM 5075 C C . ARG A 1 674 ? -4.223 -26.216 -22.019 1.00 79.88 674 ARG A C 1
ATOM 5077 O O . ARG A 1 674 ? -3.898 -27.302 -22.481 1.00 79.88 674 ARG A O 1
ATOM 5084 N N . ALA A 1 675 ? -3.432 -25.541 -21.185 1.00 75.19 675 ALA A N 1
ATOM 5085 C CA . ALA A 1 675 ? -2.112 -26.029 -20.789 1.00 75.19 675 ALA A CA 1
ATOM 5086 C C . ALA A 1 675 ? -2.186 -27.384 -20.058 1.00 75.19 675 ALA A C 1
ATOM 5088 O O . ALA A 1 675 ? -1.367 -28.269 -20.307 1.00 75.19 675 ALA A O 1
ATOM 5089 N N . ARG A 1 676 ? -3.187 -27.579 -19.186 1.00 78.06 676 ARG A N 1
ATOM 5090 C CA . ARG A 1 676 ? -3.427 -28.862 -18.502 1.00 78.06 676 ARG A CA 1
ATOM 5091 C C . ARG A 1 676 ? -3.853 -29.966 -19.464 1.00 78.06 676 ARG A C 1
ATOM 5093 O O . ARG A 1 676 ? -3.389 -31.091 -19.309 1.00 78.06 676 ARG A O 1
ATOM 5100 N N . GLU A 1 677 ? -4.700 -29.654 -20.439 1.00 80.19 677 GLU A N 1
ATOM 5101 C CA . GLU A 1 677 ? -5.127 -30.600 -21.477 1.00 80.19 677 GLU A CA 1
ATOM 5102 C C . GLU A 1 677 ? -3.940 -31.042 -22.341 1.00 80.19 677 GLU A C 1
ATOM 5104 O O . GLU A 1 677 ? -3.711 -32.240 -22.493 1.00 80.19 677 GLU A O 1
ATOM 5109 N N . VAL A 1 678 ? -3.114 -30.100 -22.808 1.00 76.56 678 VAL A N 1
ATOM 5110 C CA . VAL A 1 678 ? -1.889 -30.403 -23.568 1.00 76.56 678 VAL A CA 1
ATOM 5111 C C . VAL A 1 678 ? -0.929 -31.266 -22.744 1.00 76.56 678 VAL A C 1
ATOM 5113 O O . VAL A 1 678 ? -0.441 -32.284 -23.232 1.00 76.56 678 VAL A O 1
ATOM 5116 N N . ALA A 1 679 ? -0.704 -30.925 -21.472 1.00 73.56 679 ALA A N 1
ATOM 5117 C CA . ALA A 1 679 ? 0.148 -31.720 -20.587 1.00 73.56 679 ALA A CA 1
ATOM 5118 C C . ALA A 1 679 ? -0.416 -33.131 -20.326 1.00 73.56 679 ALA A C 1
ATOM 5120 O O . ALA A 1 679 ? 0.349 -34.092 -20.219 1.00 73.56 679 ALA A O 1
ATOM 5121 N N . ALA A 1 680 ? -1.741 -33.279 -20.230 1.00 74.81 680 ALA A N 1
ATOM 5122 C CA . ALA A 1 680 ? -2.394 -34.579 -20.088 1.00 74.81 680 ALA A CA 1
ATOM 5123 C C . ALA A 1 680 ? -2.239 -35.433 -21.358 1.00 74.81 680 ALA A C 1
ATOM 5125 O O . ALA A 1 680 ? -1.908 -36.614 -21.257 1.00 74.81 680 ALA A O 1
ATOM 5126 N N . ILE A 1 681 ? -2.392 -34.834 -22.544 1.00 77.38 681 ILE A N 1
ATOM 5127 C CA . ILE A 1 681 ? -2.185 -35.502 -23.839 1.00 77.38 681 ILE A CA 1
ATOM 5128 C C . ILE A 1 681 ? -0.723 -35.937 -24.005 1.00 77.38 681 ILE A C 1
ATOM 5130 O O . ILE A 1 681 ? -0.468 -37.068 -24.422 1.00 77.38 681 ILE A O 1
ATOM 5134 N N . ALA A 1 682 ? 0.238 -35.086 -23.633 1.00 71.44 682 ALA A N 1
ATOM 5135 C CA . ALA A 1 682 ? 1.660 -35.421 -23.678 1.00 71.44 682 ALA A CA 1
ATOM 5136 C C . ALA A 1 682 ? 1.997 -36.608 -22.755 1.00 71.44 682 ALA A C 1
ATOM 5138 O O . ALA A 1 682 ? 2.689 -37.534 -23.172 1.00 71.44 682 ALA A O 1
ATOM 5139 N N . LYS A 1 683 ? 1.436 -36.643 -21.535 1.00 71.25 683 LYS A N 1
ATOM 5140 C CA . LYS A 1 683 ? 1.586 -37.776 -20.599 1.00 71.25 683 LYS A CA 1
ATOM 5141 C C . LYS A 1 683 ? 0.948 -39.078 -21.092 1.00 71.25 683 LYS A C 1
ATOM 5143 O O . LYS A 1 683 ? 1.383 -40.152 -20.686 1.00 71.25 683 LYS A O 1
ATOM 5148 N N . LEU A 1 684 ? -0.091 -39.001 -21.924 1.00 67.50 684 LEU A N 1
ATOM 5149 C CA . LEU A 1 684 ? -0.698 -40.174 -22.561 1.00 67.50 684 LEU A CA 1
ATOM 5150 C C . LEU A 1 684 ? 0.179 -40.708 -23.704 1.00 67.50 684 LEU A C 1
ATOM 5152 O O . LEU A 1 684 ? 0.306 -41.921 -23.851 1.00 67.50 684 LEU A O 1
ATOM 5156 N N . HIS A 1 685 ? 0.840 -39.826 -24.460 1.00 56.44 685 HIS A N 1
ATOM 5157 C CA . HIS A 1 685 ? 1.753 -40.219 -25.540 1.00 56.44 685 HIS A CA 1
ATOM 5158 C C . HIS A 1 685 ? 3.074 -40.806 -25.029 1.00 56.44 685 HIS A C 1
ATOM 5160 O O . HIS A 1 685 ? 3.583 -41.746 -25.630 1.00 56.44 685 HIS A O 1
ATOM 5166 N N . THR A 1 686 ? 3.591 -40.344 -23.887 1.00 51.28 686 THR A N 1
ATOM 5167 C CA . THR A 1 686 ? 4.777 -40.949 -23.248 1.00 51.28 686 THR A CA 1
ATOM 5168 C C . THR A 1 686 ? 4.488 -42.278 -22.541 1.00 51.28 686 THR A C 1
ATOM 5170 O O . THR A 1 686 ? 5.421 -42.965 -22.135 1.00 51.28 686 THR A O 1
ATOM 5173 N N . LYS A 1 687 ? 3.209 -42.670 -22.413 1.00 43.25 687 LYS A N 1
ATOM 5174 C CA . LYS A 1 687 ? 2.762 -43.949 -21.833 1.00 43.25 687 LYS A CA 1
ATOM 5175 C C . LYS A 1 687 ? 2.380 -45.021 -22.860 1.00 43.25 687 LYS A C 1
ATOM 5177 O O . LYS A 1 687 ? 1.994 -46.111 -22.439 1.00 43.25 687 LYS A O 1
ATOM 5182 N N . ARG A 1 688 ? 2.474 -44.768 -24.173 1.00 37.53 688 ARG A N 1
ATOM 5183 C CA . ARG A 1 688 ? 2.309 -45.851 -25.158 1.00 37.53 688 ARG A CA 1
ATOM 5184 C C . ARG A 1 688 ? 3.491 -46.822 -25.021 1.00 37.53 688 ARG A C 1
ATOM 5186 O O . ARG A 1 688 ? 4.629 -46.378 -25.174 1.00 37.53 688 ARG A O 1
ATOM 5193 N N . PRO A 1 689 ? 3.262 -48.114 -24.721 1.00 37.19 689 PRO A N 1
ATOM 5194 C CA . PRO A 1 689 ? 4.339 -49.086 -24.715 1.00 37.19 689 PRO A CA 1
ATOM 5195 C C . PRO A 1 689 ? 4.900 -49.193 -26.131 1.00 37.19 689 PRO A C 1
ATOM 5197 O O . PRO A 1 689 ? 4.165 -49.288 -27.112 1.00 37.19 689 PRO A O 1
ATOM 5200 N N . ARG A 1 690 ? 6.225 -49.142 -26.225 1.00 41.09 690 ARG A N 1
ATOM 5201 C CA . ARG A 1 690 ? 6.984 -49.448 -27.431 1.00 41.09 690 ARG A CA 1
ATOM 5202 C C . ARG A 1 690 ? 6.966 -50.967 -27.605 1.00 41.09 690 ARG A C 1
ATOM 5204 O O . ARG A 1 690 ? 7.940 -51.604 -27.256 1.00 41.09 690 ARG A O 1
ATOM 5211 N N . ASN A 1 691 ? 5.846 -51.524 -28.047 1.00 42.09 691 ASN A N 1
ATOM 5212 C CA . ASN A 1 691 ? 5.732 -52.890 -28.551 1.00 42.09 691 ASN A CA 1
ATOM 5213 C C . ASN A 1 691 ? 4.640 -52.871 -29.615 1.00 42.09 691 ASN A C 1
ATOM 5215 O O . ASN A 1 691 ? 3.529 -52.452 -29.312 1.00 42.09 691 ASN A O 1
ATOM 5219 N N . ASP A 1 692 ? 5.049 -53.181 -30.845 1.00 39.12 692 ASP A N 1
ATOM 5220 C CA . ASP A 1 692 ? 4.286 -53.773 -31.957 1.00 39.12 692 ASP A CA 1
ATOM 5221 C C . ASP A 1 692 ? 5.029 -53.440 -33.261 1.00 39.12 692 ASP A C 1
ATOM 5223 O O . ASP A 1 692 ? 4.575 -52.671 -34.103 1.00 39.12 692 ASP A O 1
ATOM 5227 N N . LEU A 1 693 ? 6.244 -53.980 -33.372 1.00 39.88 693 LEU A N 1
ATOM 5228 C CA . LEU A 1 693 ? 6.985 -54.169 -34.620 1.00 39.88 693 LEU A CA 1
ATOM 5229 C C . LEU A 1 693 ? 7.879 -55.410 -34.437 1.00 39.88 693 LEU A C 1
ATOM 5231 O O . LEU A 1 693 ? 9.091 -55.361 -34.607 1.00 39.88 693 LEU A O 1
ATOM 5235 N N . GLU A 1 694 ? 7.269 -56.531 -34.046 1.00 33.88 694 GLU A N 1
ATOM 5236 C CA . GLU A 1 694 ? 7.793 -57.850 -34.404 1.00 33.88 694 GLU A CA 1
ATOM 5237 C C . GLU A 1 694 ? 7.009 -58.309 -35.629 1.00 33.88 694 GLU A C 1
ATOM 5239 O O . GLU A 1 694 ? 5.859 -58.738 -35.560 1.00 33.88 694 GLU A O 1
ATOM 5244 N N . MET A 1 695 ? 7.635 -58.096 -36.784 1.00 34.34 695 MET A N 1
ATOM 5245 C CA . MET A 1 695 ? 7.223 -58.683 -38.042 1.00 34.34 695 MET A CA 1
ATOM 5246 C C . MET A 1 695 ? 7.534 -60.177 -37.960 1.00 34.34 695 MET A C 1
ATOM 5248 O O . MET A 1 695 ? 8.694 -60.580 -37.863 1.00 34.34 695 MET A O 1
ATOM 5252 N N . ASP A 1 696 ? 6.463 -60.960 -37.955 1.00 32.44 696 ASP A N 1
ATOM 5253 C CA . ASP A 1 696 ? 6.432 -62.411 -38.063 1.00 32.44 696 ASP A CA 1
ATOM 5254 C C . ASP A 1 696 ? 7.381 -62.886 -39.178 1.00 32.44 696 ASP A C 1
ATOM 5256 O O . ASP A 1 696 ? 7.159 -62.657 -40.368 1.00 32.44 696 ASP A O 1
ATOM 5260 N N . THR A 1 697 ? 8.489 -63.501 -38.771 1.00 35.19 697 THR A N 1
ATOM 5261 C CA . THR A 1 697 ? 9.386 -64.261 -39.646 1.00 35.19 697 THR A CA 1
ATOM 5262 C C . THR A 1 697 ? 9.428 -65.695 -39.143 1.00 35.19 697 THR A C 1
ATOM 5264 O O . THR A 1 697 ? 10.447 -66.191 -38.674 1.00 35.19 697 THR A O 1
ATOM 5267 N N . SER A 1 698 ? 8.290 -66.381 -39.244 1.00 31.81 698 SER A N 1
ATOM 5268 C CA . SER A 1 698 ? 8.240 -67.839 -39.206 1.00 31.81 698 SER A CA 1
ATOM 5269 C C . SER A 1 698 ? 7.949 -68.378 -40.611 1.00 31.81 698 SER A C 1
ATOM 5271 O O . SER A 1 698 ? 6.829 -68.410 -41.111 1.00 31.81 698 SER A O 1
ATOM 5273 N N . VAL A 1 699 ? 9.038 -68.747 -41.286 1.00 34.41 699 VAL A N 1
ATOM 5274 C CA . VAL A 1 699 ? 9.050 -69.517 -42.531 1.00 34.41 699 VAL A CA 1
ATOM 5275 C C . VAL A 1 699 ? 8.582 -70.937 -42.203 1.00 34.41 699 VAL A C 1
ATOM 5277 O O . VAL A 1 699 ? 9.312 -71.696 -41.571 1.00 34.41 699 VAL A O 1
ATOM 5280 N N . ASP A 1 700 ? 7.367 -71.291 -42.621 1.00 33.34 700 ASP A N 1
ATOM 5281 C CA . ASP A 1 700 ? 6.877 -72.672 -42.626 1.00 33.34 700 ASP A CA 1
ATOM 5282 C C . ASP A 1 700 ? 7.265 -73.311 -43.972 1.00 33.34 700 ASP A C 1
ATOM 5284 O O . ASP A 1 700 ? 6.579 -73.193 -44.991 1.00 33.34 700 ASP A O 1
ATOM 5288 N N . GLU A 1 701 ? 8.446 -73.925 -43.996 1.00 33.47 701 GLU A N 1
ATOM 5289 C CA . GLU A 1 701 ? 8.940 -74.731 -45.108 1.00 33.47 701 GLU A CA 1
ATOM 5290 C C . GLU A 1 701 ? 8.308 -76.134 -45.020 1.00 33.47 701 GLU A C 1
ATOM 5292 O O . GLU A 1 701 ? 8.667 -76.950 -44.167 1.00 33.47 701 GLU A O 1
ATOM 5297 N N . LYS A 1 702 ? 7.365 -76.451 -45.920 1.00 30.34 702 LYS A N 1
ATOM 5298 C CA . LYS A 1 702 ? 6.938 -77.837 -46.188 1.00 30.34 702 LYS A CA 1
ATOM 5299 C C . LYS A 1 702 ? 7.255 -78.248 -47.628 1.00 30.34 702 LYS A C 1
ATOM 5301 O O . LYS A 1 702 ? 7.067 -77.458 -48.552 1.00 30.34 702 LYS A O 1
ATOM 5306 N N . PRO A 1 703 ? 7.727 -79.491 -47.839 1.00 35.00 703 PRO A N 1
ATOM 5307 C CA . PRO A 1 703 ? 8.488 -79.861 -49.023 1.00 35.00 703 PRO A CA 1
ATOM 5308 C C . PRO A 1 703 ? 7.604 -80.178 -50.232 1.00 35.00 703 PRO A C 1
ATOM 5310 O O . PRO A 1 703 ? 6.565 -80.836 -50.139 1.00 35.00 703 PRO A O 1
ATOM 5313 N N . HIS A 1 704 ? 8.083 -79.757 -51.399 1.00 31.61 704 HIS A N 1
ATOM 5314 C CA . HIS A 1 704 ? 7.543 -80.086 -52.713 1.00 31.61 704 HIS A CA 1
ATOM 5315 C C . HIS A 1 704 ? 7.799 -81.569 -53.055 1.00 31.61 704 HIS A C 1
ATOM 5317 O O . HIS A 1 704 ? 8.940 -82.029 -53.065 1.00 31.61 704 HIS A O 1
ATOM 5323 N N . LYS A 1 705 ? 6.736 -82.323 -53.370 1.00 32.31 705 LYS A N 1
ATOM 5324 C CA . LYS A 1 705 ? 6.812 -83.637 -54.039 1.00 32.31 705 LYS A CA 1
ATOM 5325 C C . LYS A 1 705 ? 7.030 -83.423 -55.546 1.00 32.31 705 LYS A C 1
ATOM 5327 O O . LYS A 1 705 ? 6.259 -82.667 -56.136 1.00 32.31 705 LYS A O 1
ATOM 5332 N N . PRO A 1 706 ? 7.984 -84.108 -56.201 1.00 38.31 706 PRO A N 1
ATOM 5333 C CA . PRO A 1 706 ? 8.136 -84.035 -57.647 1.00 38.31 706 PRO A CA 1
ATOM 5334 C C . PRO A 1 706 ? 7.146 -84.969 -58.360 1.00 38.31 706 PRO A C 1
ATOM 5336 O O . PRO A 1 706 ? 6.937 -86.118 -57.966 1.00 38.31 706 PRO A O 1
ATOM 5339 N N . SER A 1 707 ? 6.549 -84.456 -59.435 1.00 34.06 707 SER A N 1
ATOM 5340 C CA . SER A 1 707 ? 5.787 -85.221 -60.423 1.00 34.06 707 SER A CA 1
ATOM 5341 C C . SER A 1 707 ? 6.708 -86.179 -61.187 1.00 34.06 707 SER A C 1
ATOM 5343 O O . SER A 1 707 ? 7.761 -85.780 -61.677 1.00 34.06 707 SER A O 1
ATOM 5345 N N . GLN A 1 708 ? 6.276 -87.433 -61.310 1.00 39.19 708 GLN A N 1
ATOM 5346 C CA . GLN A 1 708 ? 6.922 -88.515 -62.055 1.00 39.19 708 GLN A CA 1
ATOM 5347 C C . GLN A 1 708 ? 6.964 -88.266 -63.577 1.00 39.19 708 GLN A C 1
ATOM 5349 O O . GLN A 1 708 ? 5.987 -87.795 -64.156 1.00 39.19 708 GLN A O 1
ATOM 5354 N N . ARG A 1 709 ? 8.056 -88.711 -64.215 1.00 37.19 709 ARG A N 1
ATOM 5355 C CA . ARG A 1 709 ? 8.153 -89.303 -65.571 1.00 37.19 709 ARG A CA 1
ATOM 5356 C C . ARG A 1 709 ? 9.360 -90.251 -65.520 1.00 37.19 709 ARG A C 1
ATOM 5358 O O . ARG A 1 709 ? 10.435 -89.804 -65.147 1.00 37.19 709 ARG A O 1
ATOM 5365 N N . THR A 1 710 ? 9.211 -91.577 -65.481 1.00 39.66 710 THR A N 1
ATOM 5366 C CA . THR A 1 710 ? 9.039 -92.513 -66.615 1.00 39.66 710 THR A CA 1
ATOM 5367 C C . THR A 1 710 ? 9.784 -92.146 -67.905 1.00 39.66 710 THR A C 1
ATOM 5369 O O . THR A 1 710 ? 9.415 -91.181 -68.569 1.00 39.66 710 THR A O 1
ATOM 5372 N N . MET A 1 711 ? 10.723 -93.052 -68.231 1.00 34.53 711 MET A N 1
ATOM 5373 C CA . MET A 1 711 ? 11.567 -93.242 -69.425 1.00 34.53 711 MET A CA 1
ATOM 5374 C C . MET A 1 711 ? 12.763 -92.318 -69.621 1.00 34.53 711 MET A C 1
ATOM 5376 O O . MET A 1 711 ? 12.572 -91.100 -69.814 1.00 34.53 711 MET A O 1
#

Secondary structure (DSSP, 8-state):
--HHHHHHHHHHHHHHHHTS--------S-HHHHHHHHHHHHHHHHHHHHHHHHHHHHHHHHHHH-GGGHHHHHHHHHHHHHHTT-HHHHHHHHHHHHHHHHTT---TTHHHHHHHHHHHHHHHHHHHHHHTTT---HHHHHHHHHHHHHHHHHHHHHHHHHHHHHHHHHHHHHHHTT-TT--S-----TTTTT--------HHHHH-TTGGGTTSSGGGHHHHHHHHTT-HHHHHHHHHHHHHHHHHSTT--HHHHTHHHHHHHHHHHHHHHHHHHHHHHHHH---S-HHHHHHHHHHHHHHHHHHHHHHHHHHHHHHHHHTTSS-SHHHHHHHHHHTTHHHHHHHHHHHHHHHHHHHHHHIIIIIHHHHT-S--------------------EEEEEEEPPPSEE--PPPPTT---B--TTHHHHHHHHHHHHTS-HHHHHHHHT--HHHHHHHHHHHHH------TT---TT-EEHHHHEESHHHHHH-GGG--HHHHHHHHHHEEEEETTTEEE-TTBEE-S----TT------SSSS-SHHHHHTTHHHHHHHHHHHS--SS--S-S-PEEEEEE-S-HHHHTTS-GGGS-TTEEEEEEEEEETTB--HHHHHHHHHHHHHHHHHHT--SHHHHHT--GGG-EE-TTT--SSEEEEEE-HHHHHHHHHHHHHHHHHHHHHTTS-S------------PPPPPP---

Foldseek 3Di:
DDPVVVVVVVVVVVVVVVVPPPDDDADDDDCVVVVVLVVVLCVLLVVLVVLLVVLVVVLVVVCVVQVLLPVLQVVLLVLLLLVLLFLLLLLLLLLLLLLLVLQVHRSLCQLLLLLLLLLVLLLVLLVCLLVVPPDDPVVVLLVVLLLQLLLLSLVSLQVSLVVLVVVLVVLVVVLVVVDPPDPDDDDDDLVVSRDPDDDDDDPVVVVPPPVSVQRNDSNSSNNVSNSNSSNCPSSVVLSVSLVVSPVPDPPDDSVSSSSSSVSSSSSNSNSSSVSSVVSVVQLRRQDDDSSSSSLSSSLSSNLSSVSSNVSSVLSVVQSCVVVVNDDDPSSVVSVVCVVCSSVVSVVSVVCSVVSSVVSVVCCVPPVVVVVVDDDDDDDDDDDDDDDDDDDDQFAAAAEEAEFAQAWDLDDDPPPDDADAQPQLVLLLLLLVQLLPDDLVRQCVQQVDDSVVSVVQNVCSNPPDSDDDPDDPDSQKFFRLRTGDALLSVLLPCVPDDNQLLVLQQLRYWHADLRRRTHGRRHIDGDHGDFQQGQGDRPQDDGGGSLSSCPQVSLVVVQVSVPDPDPDDDDDHDHQYEYEYLYDPSRCSSHPVVSHDPSYQAAYEAEAEVNHRDPSVSSSVSSNLSNQCSVVVDRDPVSSQPDQALQWHWDPVPADPRYTYTYGYPVSNVVNVVVVVVVVVVVVVVVPDDPDDPPDDDDDPDDDDDDDDDDD

Sequence (711 aa):
MDVNEAKCLLERHAAAQQSAMVQEDDGSIPNSVKEGTVRRAKQTVTGLVLLNVAMWVGTICISTTYPVILSPALVAYSLGLRHAVDADHIAAIDNVTRSLLQRGRQSVTVGLFFSLGHSSVVVLLSVVVVCSASAVNLDTSKSIGAIVGASVSATFLCLIGLVNAVSFVRLLQQWNAISPSSSQGGDLHDDDVLTPSGVGGGILASCCPSLLKVIDQPWKMYPLGFLFGLGFDTASEVALLAISALASQSGVPSWVVLVLPGLFACGMSLIDSLDGIFMLWAYGWAYIHPAKKLFYNMFLTGLSSFVALFIGAVEAVGILVARGLVTGWVADIVLGINDNFELLGCVVIGLFVVSFGISYFVYEVFFAAKAAAVPCGQFNRANKMHVHPTAFSNIMIVMVLSPAKTLDMSEVADDVESTQPMHLDDASELIHGLRKLSLAKVKTLLGVSDALAKLNYDRYKHFITDIPTTTSTSAFKQAVFSFDGPAYKGLQSASWTPEDLTFAQAHLRILCGLYGTLRPLDLIQAYRLEMGSKVQHGRGPKDGLYAFWGRAIADDINAVFALPSTAVSSSSSSINILLNVASVEYFKSVDMPSLDPSIVVVDCIFKDDGQIKSVFAKRARGLMVNYVVTSRAATMDHLRAFQADGYVYSRHESTDTQLVFNRSKAAAAAALKRAREVAAIAKLHTKRPRNDLEMDTSVDEKPHKPSQRTM